Protein AF-A0A1Y1WGV5-F1 (afdb_monomer)

Solvent-accessible surface area (backbone atoms only — not comparable to full-atom values): 28491 Å² total; per-residue (Å²): 115,73,68,64,51,52,54,52,48,50,52,49,48,46,41,62,71,50,48,45,56,52,53,40,52,54,48,47,54,54,47,44,69,49,46,48,62,46,61,73,46,48,67,39,49,80,73,72,40,43,69,61,49,42,51,50,46,45,55,33,28,56,72,70,30,56,67,36,38,51,48,32,42,57,48,28,61,34,50,50,83,39,61,61,74,48,19,58,54,25,57,71,56,67,72,83,55,80,79,73,60,55,69,57,49,47,50,52,49,19,63,75,70,74,47,94,52,61,70,82,51,30,74,39,71,48,75,65,59,79,43,61,48,72,58,32,35,28,25,47,31,29,38,32,65,71,54,15,61,75,68,75,46,67,44,49,27,30,40,36,31,51,44,85,67,45,68,62,51,45,53,41,50,50,52,51,48,37,57,51,25,53,59,52,43,71,41,90,88,36,59,82,69,41,46,43,62,50,47,48,55,52,44,55,56,55,52,41,61,61,25,32,40,51,20,35,52,41,29,50,49,51,41,61,75,37,70,86,44,89,51,54,45,50,52,51,57,76,48,56,38,57,56,35,28,36,25,44,51,81,83,54,42,52,40,53,72,69,52,77,56,91,74,77,44,73,55,38,33,52,43,21,52,49,54,51,50,52,49,50,41,22,52,70,69,64,45,50,27,62,56,70,64,46,52,86,38,25,28,38,32,58,38,63,54,79,89,78,56,77,64,57,57,50,49,54,74,72,64,74,80,69,97,80,77,89,75,94,67,85,77,68,52,44,67,56,48,45,53,51,49,55,53,24,56,78,67,73,53,67,50,64,62,50,47,47,50,41,38,75,64,47,33,49,71,24,41,35,50,50,78,43,42,42,66,46,59,64,53,78,64,56,42,50,54,47,50,57,38,50,48,23,54,76,71,55,35,16,52,59,28,29,50,50,50,41,77,69,22,82,44,53,90,64,40,46,59,62,70,60,47,18,54,50,38,27,52,52,36,50,51,47,57,68,50,55,81,54,62,64,69,79,45,70,63,74,58,47,50,60,47,28,50,49,28,46,75,22,43,45,41,72,54,68,64,56,50,44,50,55,42,37,50,50,46,44,50,56,52,24,37,58,29,23,75,71,64,41,61,72,68,65,44,47,65,58,53,52,53,40,52,54,61,41,43,75,70,73,68,58,57,76,64,60,58,48,54,48,51,59,55,55,69,67,77,110

Sequence (526 aa):
DPERSWLSTLTTRLHMYLLEPILTVLRAGELLVYFVPVLLCYPAMWLGRRRFWYRLLRMQMSRAGPTFVKLAQWAASRTDLFESAMCEELALLHDANTQHSIEHSHRQVCQMLDIGDISEVFAEFEPEALGAGAVAQVHYARLHPEYAQKMHMEETVAVKVLHPNMACRVSRDLRIMHWGAVLLSLLPGMSWLSLPEEVCVFGDMMQAQLDLRTEAYNLGRFRANFSHRPGVRFPQPYKGSRQVLIESFEDGVPLRAFLDSDKRTLYDRGLGARGLDAFLQMLIADNFVHADLHPGNILVRLRPPFAESPLDRFIEEFFDKSPFRLHTEPLPSSQEAHQQVRALMAKGQGLQDYMSVLYANGYAPELVLLDCGLATELDSASRRNFLDLFQAVCEFNGAQAGQLMISRCRTPSLVIGPDIFVLRIQDIILKVRAVSFRLSKLTFGDIFAPVLQAVRTHHVRLEPAFTNIIMAMFVLEGVGRRLDPESDILKAALPLLRQWLKAEGSQGLVDWHVGKVWLYIEVREY

pLDDT: mean 81.77, std 14.71, range [35.44, 98.0]

InterPro domains:
  IPR004147 ABC1 atypical kinase-like domain [PF03109] (99-303)
  IPR011009 Protein kinase-like domain superfamily [SSF56112] (117-343)
  IPR044095 ADCK2-like dom [cd13971] (93-432)
  IPR052402 ADCK protein kinase [PTHR45890] (11-499)

Secondary structure (DSSP, 8-state):
-HHHHHHHHHHHHHIIIIIHHHHHHHHHHHHHHHHHHHHHTGGGGTTT-HHHHHHHHHHHHHHH-HHHHHHHHHHHT-TTTS-HHHHHHHHT------PPPHHHHHHHHHHHHT-S-GGGTEEEE-SS-SEE-SSEEEEEEEE-HHHHHHTT--SEEEEEEEPTTHHHHHHHHHHHHHHHHHHHHTSTT-GGG-HHHHHHHHHHHHHHTT-HHHHHHHHHHHHHHHTT-TTEE---EEEE-SSEEEEE----EETHHHHS-SS--HHHHHHHHHHHHHHHIIIIIS--EETT--TTSEEEEEEPS----HHHHHHHHHH---S-----SPPPPHHHHHHHHHHHHHHTSSHHHHHHHHHHTTPEEEEEE--TT-EE---HHHHHHHHHHHHHHHTT-HHHHHHHHHHTSS-GGG-S-HHHHHHHHHHHHHHHHHHHTSGGG--HHHHHHHHHHHHHHHT----HHHHHHHHHHHHHHHHHHHH-TT--HHHHHHHHHHHHHHHHHTTT---HHHHHHHHHHHTTT-

Organism: NCBI:txid61395

Nearest PDB structures (foldseek):
  5i35-assembly1_A  TM=7.442E-01  e=2.792E-12  Homo sapiens
  7cz2-assembly1_A  TM=7.510E-01  e=2.245E-11  Mycolicibacterium smegmatis MC2 155
  7udq-assembly2_B  TM=7.283E-01  e=2.245E-11  Homo sapiens
  7udq-assembly1_A  TM=7.278E-01  e=2.136E-11  Homo sapiens
  5yk2-assembly1_A  TM=7.150E-01  e=2.385E-09  Mycobacterium tuberculosis H37Rv

Foldseek 3Di:
DVVVVVVVVVVVCCCVPPVLVVVLVVLLVVLCVLCVVLVVCVCVVVVVNVLVSLLSQLVSLVVNALLSLLVLQVVLLPLLADPVSSSVSSVVRAFPDDDDFVVQLQVVVCVQVVHDGPVVFFPAWARDFPDDGRFKTKIWTATDPVNCVVLVHDRIKIKIFTDPCSVSVLVSVLVSQLVVQVVVCVDPPCV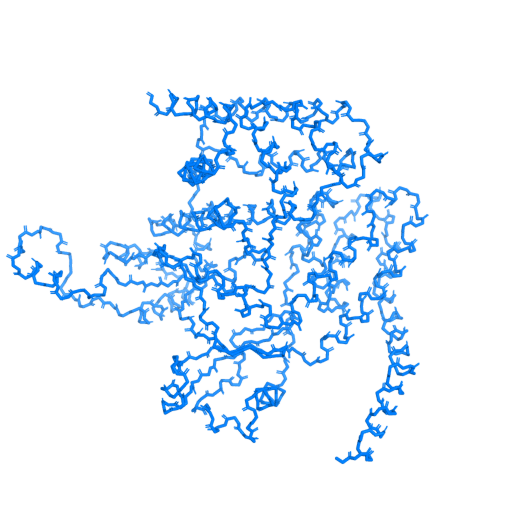LVVSNVVSVVSSVLSVLLQACVSVQVLQVLLCVLCVPPPQEHEWHWRDGGSGMTITHDDDFAQLVLLLPDPDAAVQLLLVLLSLLLSQLCCVQVVLKHQLPDFSRQKGKFWQQADDDDPVVVVCCVPPPPDPLDPDPDDDDHRNRLRVVLVVCSVVVDDNRVSVNVSVSRVTHIHMYGGDSSDMFGQDPVSVVLVVQLVLCLLVLNLLSNLVSLLVPFPCNPQFAPSVVLSVQSSVLSVVVVVCCVVQQADDLCSRVVSNSVSCSVGSSHDDPRVSSSSSVSNSSRVSSCSSPVRDRSVVSSLVVVVVSLVVVVVVVPDDPSVVVSVCVVVVVVD

Structure (mmCIF, N/CA/C/O backbone):
data_AF-A0A1Y1WGV5-F1
#
_entry.id   AF-A0A1Y1WGV5-F1
#
loop_
_atom_site.group_PDB
_atom_site.id
_atom_site.type_symbol
_atom_site.label_atom_id
_atom_site.label_alt_id
_atom_site.label_comp_id
_atom_site.label_asym_id
_atom_site.label_entity_id
_atom_site.label_seq_id
_atom_site.pdbx_PDB_ins_code
_atom_site.Cartn_x
_atom_site.Cartn_y
_atom_site.Cartn_z
_atom_site.occupancy
_atom_site.B_iso_or_equiv
_atom_site.auth_seq_id
_atom_site.auth_comp_id
_atom_site.auth_asym_id
_atom_site.auth_atom_id
_atom_site.pdbx_PDB_model_num
ATOM 1 N N . ASP A 1 1 ? -18.108 -12.322 -38.045 1.00 44.56 1 ASP A N 1
ATOM 2 C CA . ASP A 1 1 ? -18.588 -13.698 -38.240 1.00 44.56 1 ASP A CA 1
ATOM 3 C C . ASP A 1 1 ? -19.669 -14.020 -37.200 1.00 44.56 1 ASP A C 1
ATOM 5 O O . ASP A 1 1 ? -19.340 -14.172 -36.025 1.00 44.56 1 ASP A O 1
ATOM 9 N N . PRO A 1 2 ? -20.960 -13.980 -37.572 1.00 47.56 2 PRO A N 1
ATOM 10 C CA . PRO A 1 2 ? -22.086 -14.114 -36.641 1.00 47.56 2 PRO A CA 1
ATOM 11 C C . PRO A 1 2 ? -22.214 -15.513 -36.007 1.00 47.56 2 PRO A C 1
ATOM 13 O O . PRO A 1 2 ? -22.714 -15.621 -34.888 1.00 47.56 2 PRO A O 1
ATOM 16 N N . GLU A 1 3 ? -21.683 -16.573 -36.626 1.00 44.91 3 GLU A N 1
ATOM 17 C CA . GLU A 1 3 ? -21.689 -17.924 -36.033 1.00 44.91 3 GLU A CA 1
ATOM 18 C C . GLU A 1 3 ? -20.694 -18.065 -34.868 1.00 44.91 3 GLU A C 1
ATOM 20 O O . GLU A 1 3 ? -21.009 -18.671 -33.839 1.00 44.91 3 GLU A O 1
ATOM 25 N N . ARG A 1 4 ? -19.532 -17.395 -34.950 1.00 52.12 4 ARG A N 1
ATOM 26 C CA . ARG A 1 4 ? -18.595 -17.272 -33.816 1.00 52.12 4 ARG A CA 1
ATOM 27 C C . ARG A 1 4 ? -19.213 -16.519 -32.633 1.00 52.12 4 ARG A C 1
ATOM 29 O O . ARG A 1 4 ? -18.853 -16.789 -31.488 1.00 52.12 4 ARG A O 1
ATOM 36 N N . SER A 1 5 ? -20.160 -15.610 -32.881 1.00 60.62 5 SER A N 1
ATOM 37 C CA . SER A 1 5 ? -20.853 -14.842 -31.835 1.00 60.62 5 SER A CA 1
ATOM 38 C C . SER A 1 5 ? -21.848 -15.700 -31.045 1.00 60.62 5 SER A C 1
ATOM 40 O O . SER A 1 5 ? -21.917 -15.584 -29.821 1.00 60.62 5 SER A O 1
ATOM 42 N N . TRP A 1 6 ? -22.570 -16.620 -31.692 1.00 66.06 6 TRP A N 1
ATOM 43 C CA . TRP A 1 6 ? -23.530 -17.477 -30.987 1.00 66.06 6 TRP A CA 1
ATOM 44 C C . TRP A 1 6 ? -22.849 -18.574 -30.164 1.00 66.06 6 TRP A C 1
ATOM 46 O O . TRP A 1 6 ? -23.193 -18.761 -28.997 1.00 66.06 6 TRP A O 1
ATOM 56 N N . LEU A 1 7 ? -21.827 -19.236 -30.722 1.00 67.12 7 LEU A N 1
ATOM 57 C CA . LEU A 1 7 ? -21.041 -20.238 -29.994 1.00 67.12 7 LEU A CA 1
ATOM 58 C C . LEU A 1 7 ? -20.323 -19.625 -28.790 1.00 67.12 7 LEU A C 1
ATOM 60 O O . LEU A 1 7 ? -20.417 -20.176 -27.699 1.00 67.12 7 LEU A O 1
ATOM 64 N N . SER A 1 8 ? -19.697 -18.454 -28.950 1.00 65.75 8 SER A N 1
ATOM 65 C CA . SER A 1 8 ? -19.073 -17.738 -27.826 1.00 65.75 8 SER A CA 1
ATOM 66 C C . SER A 1 8 ? -20.092 -17.296 -26.771 1.00 65.75 8 SER A C 1
ATOM 68 O O . SER A 1 8 ? -19.814 -17.364 -25.573 1.00 65.75 8 SER A O 1
ATOM 70 N N . THR A 1 9 ? -21.305 -16.912 -27.177 1.00 69.75 9 THR A N 1
ATOM 71 C CA . THR A 1 9 ? -22.392 -16.582 -26.241 1.00 69.75 9 THR A CA 1
ATOM 72 C C . THR A 1 9 ? -22.877 -17.820 -25.484 1.00 69.75 9 THR A C 1
ATOM 74 O O . THR A 1 9 ? -23.076 -17.760 -24.270 1.00 69.75 9 THR A O 1
ATOM 77 N N . LEU A 1 10 ? -23.036 -18.958 -26.164 1.00 76.75 10 LEU A N 1
ATOM 78 C CA . LEU A 1 10 ? -23.455 -20.218 -25.552 1.00 76.75 10 LEU A CA 1
ATOM 79 C C . LEU A 1 10 ? -22.391 -20.758 -24.590 1.00 76.75 10 LEU A C 1
ATOM 81 O O . LEU A 1 10 ? -22.729 -21.138 -23.471 1.00 76.75 10 LEU A O 1
ATOM 85 N N . THR A 1 11 ? -21.111 -20.733 -24.971 1.00 73.50 11 THR A N 1
ATOM 86 C CA . THR A 1 11 ? -20.006 -21.145 -24.092 1.00 73.50 11 THR A CA 1
ATOM 87 C C . THR A 1 11 ? -19.892 -20.232 -22.881 1.00 73.50 11 THR A C 1
ATOM 89 O O . THR A 1 11 ? -19.706 -20.722 -21.771 1.00 73.50 11 THR A O 1
ATOM 92 N N . THR A 1 12 ? -20.076 -18.920 -23.061 1.00 72.44 12 THR A N 1
ATOM 93 C CA . THR A 1 12 ? -20.087 -17.958 -21.949 1.00 72.44 12 THR A CA 1
ATOM 94 C C . THR A 1 12 ? -21.251 -18.237 -21.004 1.00 72.44 12 THR A C 1
ATOM 96 O O . THR A 1 12 ? -21.065 -18.269 -19.791 1.00 72.44 12 THR A O 1
ATOM 99 N N . ARG A 1 13 ? -22.447 -18.520 -21.534 1.00 74.00 13 ARG A N 1
ATOM 100 C CA . ARG A 1 13 ? -23.615 -18.880 -20.716 1.00 74.00 13 ARG A CA 1
ATOM 101 C C . ARG A 1 13 ? -23.416 -20.200 -19.974 1.00 74.00 13 ARG A C 1
ATOM 103 O O . ARG A 1 13 ? -23.663 -20.246 -18.775 1.00 74.00 13 ARG A O 1
ATOM 110 N N . LEU A 1 14 ? -22.935 -21.251 -20.635 1.00 77.88 14 LEU A N 1
ATOM 111 C CA . LEU A 1 14 ? -22.631 -22.531 -19.982 1.00 77.88 14 LEU A CA 1
ATOM 112 C C . LEU A 1 14 ? -21.584 -22.358 -18.875 1.00 77.88 14 LEU A C 1
ATOM 114 O O . LEU A 1 14 ? -21.743 -22.891 -17.777 1.00 77.88 14 LEU A O 1
ATOM 118 N N . HIS A 1 15 ? -20.544 -21.567 -19.137 1.00 77.94 15 HIS A N 1
ATOM 119 C CA . HIS A 1 15 ? -19.524 -21.264 -18.145 1.00 77.94 15 HIS A CA 1
ATOM 120 C C . HIS A 1 15 ? -20.105 -20.524 -16.933 1.00 77.94 15 HIS A C 1
ATOM 122 O O . HIS A 1 15 ? -19.886 -20.944 -15.800 1.00 77.94 15 HIS A O 1
ATOM 128 N N . MET A 1 16 ? -20.903 -19.481 -17.164 1.00 74.25 16 MET A N 1
ATOM 129 C CA . MET A 1 16 ? -21.476 -18.644 -16.105 1.00 74.25 16 MET A CA 1
ATOM 130 C C . MET A 1 16 ? -22.570 -19.343 -15.286 1.00 74.25 16 MET A C 1
ATOM 132 O O . MET A 1 16 ? -22.632 -19.148 -14.075 1.00 74.25 16 MET A O 1
ATOM 136 N N . TYR A 1 17 ? -23.436 -20.141 -15.918 1.00 79.94 17 TYR A N 1
ATOM 137 C CA . TYR A 1 17 ? -24.611 -20.723 -15.252 1.00 79.94 17 TYR A CA 1
ATOM 138 C C . TYR A 1 17 ? -24.408 -22.150 -14.736 1.00 79.94 17 TYR A C 1
ATOM 140 O O . TYR A 1 17 ? -25.143 -22.561 -13.843 1.00 79.94 17 TYR A O 1
ATOM 148 N N . LEU A 1 18 ? -23.440 -22.909 -15.263 1.00 83.38 18 LEU A N 1
ATOM 149 C CA . LEU A 1 18 ? -23.188 -24.288 -14.823 1.00 83.38 18 LEU A CA 1
ATOM 150 C C . LEU A 1 18 ? -21.817 -24.440 -14.168 1.00 83.38 18 LEU A C 1
ATOM 152 O O . LEU A 1 18 ? -21.731 -24.885 -13.025 1.00 83.38 18 LEU A O 1
ATOM 156 N N . LEU A 1 19 ? -20.742 -24.058 -14.863 1.00 85.69 19 LEU A N 1
ATOM 157 C CA . LEU A 1 19 ? -19.382 -24.296 -14.367 1.00 85.69 19 LEU A CA 1
ATOM 158 C C . LEU A 1 19 ? -19.035 -23.408 -13.168 1.00 85.69 19 LEU A C 1
ATOM 160 O O . LEU A 1 19 ? -18.520 -23.906 -12.172 1.00 85.69 19 LEU A O 1
ATOM 164 N N . GLU A 1 20 ? -19.336 -22.112 -13.229 1.00 87.25 20 GLU A N 1
ATOM 165 C CA . GLU A 1 20 ? -19.036 -21.163 -12.151 1.00 87.25 20 GLU A CA 1
ATOM 166 C C . GLU A 1 20 ? -19.666 -21.548 -10.798 1.00 87.25 20 GLU A C 1
ATOM 168 O O . GLU A 1 20 ? -18.938 -21.588 -9.800 1.00 87.25 20 GLU A O 1
ATOM 173 N N . PRO A 1 21 ? -20.966 -21.900 -10.716 1.00 89.06 21 PRO A N 1
ATOM 174 C CA . PRO A 1 21 ? -21.562 -22.388 -9.474 1.00 89.06 21 PRO A CA 1
ATOM 175 C C . PRO A 1 21 ? -20.871 -23.638 -8.921 1.00 89.06 21 PRO A C 1
ATOM 177 O O . PRO A 1 21 ? -20.561 -23.681 -7.732 1.00 89.06 21 PRO A O 1
ATOM 180 N N . ILE A 1 22 ? -20.559 -24.623 -9.773 1.00 90.81 22 ILE A N 1
ATOM 181 C CA . ILE A 1 22 ? -19.863 -25.853 -9.357 1.00 90.81 22 ILE A CA 1
ATOM 182 C C . ILE A 1 22 ? -18.479 -25.519 -8.795 1.00 90.81 22 ILE A C 1
ATOM 184 O O . ILE A 1 22 ? -18.128 -25.961 -7.702 1.00 90.81 22 ILE A O 1
ATOM 188 N N . LEU A 1 23 ? -17.706 -24.695 -9.505 1.00 91.75 23 LEU A N 1
ATOM 189 C CA . LEU A 1 23 ? -16.378 -24.267 -9.063 1.00 91.75 23 LEU A CA 1
ATOM 190 C C . LEU A 1 23 ? -16.441 -23.462 -7.761 1.00 91.75 23 LEU A C 1
ATOM 192 O O . LEU A 1 23 ? -15.556 -23.597 -6.919 1.00 91.75 23 LEU A O 1
ATOM 196 N N . THR A 1 24 ? -17.492 -22.663 -7.567 1.00 92.44 24 THR A N 1
ATOM 197 C CA . THR A 1 24 ? -17.729 -21.921 -6.320 1.00 92.44 24 THR A CA 1
ATOM 198 C C . THR A 1 24 ? -18.026 -22.870 -5.157 1.00 92.44 24 THR A C 1
ATOM 200 O O . THR A 1 24 ? -17.462 -22.700 -4.082 1.00 92.44 24 THR A O 1
ATOM 203 N N . VAL A 1 25 ? -18.852 -23.902 -5.362 1.00 93.38 25 VAL A N 1
ATOM 204 C CA . VAL A 1 25 ? -19.158 -24.910 -4.330 1.00 93.38 25 VAL A CA 1
ATOM 205 C C . VAL A 1 25 ? -17.925 -25.741 -3.975 1.00 93.38 25 VAL A C 1
ATOM 207 O O . VAL A 1 25 ? -17.638 -25.926 -2.794 1.00 93.38 25 VAL A O 1
ATOM 210 N N . LEU A 1 26 ? -17.158 -26.195 -4.971 1.00 94.69 26 LEU A N 1
ATOM 211 C CA . LEU A 1 26 ? -15.900 -26.915 -4.740 1.00 94.69 26 LEU A CA 1
ATOM 212 C C . LEU A 1 26 ? -14.917 -26.062 -3.936 1.00 94.69 26 LEU A C 1
ATOM 214 O O . LEU A 1 26 ? -14.335 -26.533 -2.958 1.00 94.69 26 LEU A O 1
ATOM 218 N N . ARG A 1 27 ? -14.789 -24.783 -4.303 1.00 94.88 27 ARG A N 1
ATOM 219 C CA . ARG A 1 27 ? -13.956 -23.824 -3.581 1.00 94.88 27 ARG A CA 1
ATOM 220 C C . ARG A 1 27 ? -14.453 -23.582 -2.156 1.00 94.88 27 ARG A C 1
ATOM 222 O O . ARG A 1 27 ? -13.641 -23.536 -1.239 1.00 94.88 27 ARG A O 1
ATOM 229 N N . ALA A 1 28 ? -15.762 -23.477 -1.939 1.00 95.12 28 ALA A N 1
ATOM 230 C CA . ALA A 1 28 ? -16.332 -23.357 -0.599 1.00 95.12 28 ALA A CA 1
ATOM 231 C C . ALA A 1 28 ? -16.013 -24.591 0.260 1.00 95.12 28 ALA A C 1
ATOM 233 O O . ALA A 1 28 ? -15.619 -24.441 1.414 1.00 95.12 28 ALA A O 1
ATOM 234 N N . GLY A 1 29 ? -16.104 -25.796 -0.313 1.00 95.56 29 GLY A N 1
ATOM 235 C CA . GLY A 1 29 ? -15.690 -27.038 0.344 1.00 95.56 29 GLY A CA 1
ATOM 236 C C . GLY A 1 29 ? -14.212 -27.031 0.747 1.00 95.56 29 GLY A C 1
ATOM 237 O O . GLY A 1 29 ? -13.886 -27.364 1.884 1.00 95.56 29 GLY A O 1
ATOM 238 N N . GLU A 1 30 ? -13.325 -26.582 -0.143 1.00 95.12 30 GLU A N 1
ATOM 239 C CA . GLU A 1 30 ? -11.895 -26.419 0.151 1.00 95.12 30 GLU A CA 1
ATOM 240 C C . GLU A 1 30 ? -11.657 -25.438 1.314 1.00 95.12 30 GLU A C 1
ATOM 242 O O . GLU A 1 30 ? -10.932 -25.744 2.261 1.00 95.12 30 GLU A O 1
ATOM 247 N N . LEU A 1 31 ? -12.310 -24.273 1.285 1.00 95.31 31 LEU A N 1
ATOM 248 C CA . LEU A 1 31 ? -12.187 -23.266 2.340 1.00 95.31 31 LEU A CA 1
ATOM 249 C C . LEU A 1 31 ? -12.735 -23.762 3.684 1.00 95.31 31 LEU A C 1
ATOM 251 O O . LEU A 1 31 ? -12.142 -23.478 4.726 1.00 95.31 31 LEU A O 1
ATOM 255 N N . LEU A 1 32 ? -13.814 -24.550 3.683 1.00 94.62 32 LEU A N 1
ATOM 256 C CA . LEU A 1 32 ? -14.326 -25.190 4.896 1.00 94.62 32 LEU A CA 1
ATOM 257 C C . LEU A 1 32 ? -13.287 -26.132 5.516 1.00 94.62 32 LEU A C 1
ATOM 259 O O . LEU A 1 32 ? -13.103 -26.098 6.731 1.00 94.62 32 LEU A O 1
ATOM 263 N N . VAL A 1 33 ? -12.550 -26.908 4.714 1.00 95.50 33 VAL A N 1
ATOM 264 C CA . VAL A 1 33 ? -11.469 -27.774 5.224 1.00 95.50 33 VAL A CA 1
ATOM 265 C C . VAL A 1 33 ? -10.390 -26.962 5.951 1.00 95.50 33 VAL A C 1
ATOM 267 O O . VAL A 1 33 ? -9.885 -27.409 6.982 1.00 95.50 33 VAL A O 1
ATOM 270 N N . TYR A 1 34 ? -10.063 -25.759 5.470 1.00 94.25 34 TYR A N 1
ATOM 271 C CA . TYR A 1 34 ? -9.078 -24.891 6.123 1.00 94.25 34 TYR A CA 1
ATOM 272 C C . TYR A 1 34 ? -9.619 -24.193 7.378 1.00 94.25 34 TYR A C 1
ATOM 274 O O . TYR A 1 34 ? -8.924 -24.139 8.395 1.00 94.25 34 TYR A O 1
ATOM 282 N N . PHE A 1 35 ? -10.849 -23.668 7.343 1.00 94.62 35 PHE A N 1
ATOM 283 C CA . PHE A 1 35 ? -11.362 -22.790 8.404 1.00 94.62 35 PHE A CA 1
ATOM 284 C C . PHE A 1 35 ? -12.211 -23.489 9.474 1.00 94.62 35 PHE A C 1
ATOM 286 O O . PHE A 1 35 ? -12.272 -22.993 10.599 1.00 94.62 35 PHE A O 1
ATOM 293 N N . VAL A 1 36 ? -12.794 -24.664 9.210 1.00 93.31 36 VAL A N 1
ATOM 294 C CA . VAL A 1 36 ? -13.495 -25.447 10.249 1.00 93.31 36 VAL A CA 1
ATOM 295 C C . VAL A 1 36 ? -12.572 -25.785 11.431 1.00 93.31 36 VAL A C 1
ATOM 297 O O . VAL A 1 36 ? -12.981 -25.544 12.567 1.00 93.31 36 VAL A O 1
ATOM 300 N N . PRO A 1 37 ? -11.313 -26.238 11.239 1.00 94.31 37 PRO A N 1
ATOM 301 C CA . PRO A 1 37 ? -10.380 -26.433 12.351 1.00 94.31 37 PRO A CA 1
ATOM 302 C C . PRO A 1 37 ? -10.120 -25.160 13.168 1.00 94.31 37 PRO A C 1
ATOM 304 O O . PRO A 1 37 ? -9.972 -25.238 14.386 1.00 94.31 37 PRO A O 1
ATOM 307 N N . VAL A 1 38 ? -10.094 -23.986 12.524 1.00 93.06 38 VAL A N 1
ATOM 308 C CA . VAL A 1 38 ? -9.919 -22.693 13.208 1.00 93.06 38 VAL A CA 1
ATOM 309 C C . VAL A 1 38 ? -11.120 -22.409 14.110 1.00 93.06 38 VAL A C 1
ATOM 311 O O . VAL A 1 38 ? -10.941 -22.071 15.281 1.00 93.06 38 VAL A O 1
ATOM 314 N N . LEU A 1 39 ? -12.337 -22.600 13.592 1.00 89.38 39 LEU A N 1
ATOM 315 C CA . LEU A 1 39 ? -13.581 -22.408 14.343 1.00 89.38 39 LEU A CA 1
ATOM 316 C C . LEU A 1 39 ? -13.691 -23.386 15.518 1.00 89.38 39 LEU A C 1
ATOM 318 O O . LEU A 1 39 ? -13.967 -22.967 16.639 1.00 89.38 39 LEU A O 1
ATOM 322 N N . LEU A 1 40 ? -13.398 -24.670 15.298 1.00 91.31 40 LEU A N 1
ATOM 323 C CA . LEU A 1 40 ? -13.420 -25.688 16.355 1.00 91.31 40 LEU A CA 1
ATOM 324 C C . LEU A 1 40 ? -12.383 -25.414 17.454 1.00 91.31 40 LEU A C 1
ATOM 326 O O . LEU A 1 40 ? -12.623 -25.723 18.619 1.00 91.31 40 LEU A O 1
ATOM 330 N N . CYS A 1 41 ? -11.250 -24.796 17.110 1.00 92.69 41 CYS A N 1
ATOM 331 C CA . CYS A 1 41 ? -10.230 -24.399 18.078 1.00 92.69 41 CYS A CA 1
ATOM 332 C C . CYS A 1 41 ? -10.534 -23.071 18.798 1.00 92.69 41 CYS A C 1
ATOM 334 O O . CYS A 1 41 ? -9.767 -22.700 19.687 1.00 92.69 41 CYS A O 1
ATOM 336 N N . TYR A 1 42 ? -11.610 -22.347 18.461 1.00 88.31 42 TYR A N 1
ATOM 337 C CA . TYR A 1 42 ? -11.941 -21.042 19.062 1.00 88.31 42 TYR A CA 1
ATOM 338 C C . TYR A 1 42 ? -11.999 -21.044 20.604 1.00 88.31 42 TYR A C 1
ATOM 340 O O . TYR A 1 42 ? -11.427 -20.130 21.210 1.00 88.31 42 TYR A O 1
ATOM 348 N N . PRO A 1 43 ? -12.563 -22.069 21.286 1.00 90.31 43 PRO A N 1
ATOM 349 C CA . PRO A 1 43 ? -12.572 -22.128 22.753 1.00 90.31 43 PRO A CA 1
ATOM 350 C C . PRO A 1 43 ? -11.177 -22.077 23.401 1.00 90.31 43 PRO A C 1
ATOM 352 O O . PRO A 1 43 ? -11.046 -21.693 24.565 1.00 90.31 43 PRO A O 1
ATOM 355 N N . ALA A 1 44 ? -10.106 -22.389 22.659 1.00 88.06 44 ALA A N 1
ATOM 356 C CA . ALA A 1 44 ? -8.731 -22.252 23.140 1.00 88.06 44 ALA A CA 1
ATOM 357 C C . ALA A 1 44 ? -8.378 -20.804 23.537 1.00 88.06 44 ALA A C 1
ATOM 359 O O . ALA A 1 44 ? -7.501 -20.599 24.380 1.00 88.06 44 ALA A O 1
ATOM 360 N N . MET A 1 45 ? -9.074 -19.798 22.992 1.00 85.31 45 MET A N 1
ATOM 361 C CA . MET A 1 45 ? -8.884 -18.398 23.380 1.00 85.31 45 MET A CA 1
ATOM 362 C C . MET A 1 45 ? -9.309 -18.111 24.823 1.00 85.31 45 MET A C 1
ATOM 364 O O . MET A 1 45 ? -8.676 -17.287 25.486 1.00 85.31 45 MET A O 1
ATOM 368 N N . TRP A 1 46 ? -10.340 -18.798 25.325 1.00 84.56 46 TRP A N 1
ATOM 369 C CA . TRP A 1 46 ? -10.813 -18.663 26.709 1.00 84.56 46 TRP A CA 1
ATOM 370 C C . TRP A 1 46 ? -9.933 -19.436 27.696 1.00 84.56 46 TRP A C 1
ATOM 372 O O . TRP A 1 46 ? -9.820 -19.056 28.855 1.00 84.56 46 TRP A O 1
ATOM 382 N N . LEU A 1 47 ? -9.220 -20.455 27.209 1.00 86.94 47 LEU A N 1
ATOM 383 C CA . LEU A 1 47 ? -8.215 -21.220 27.957 1.00 86.94 47 LEU A CA 1
ATOM 384 C C . LEU A 1 47 ? -6.829 -20.540 27.984 1.00 86.94 47 LEU A C 1
ATOM 386 O O . LEU A 1 47 ? -5.825 -21.185 28.283 1.00 86.94 47 LEU A O 1
ATOM 390 N N . GLY A 1 48 ? -6.741 -19.260 27.607 1.00 86.31 48 GLY A N 1
ATOM 391 C CA . GLY A 1 48 ? -5.489 -18.493 27.590 1.00 86.31 48 GLY A CA 1
ATOM 392 C C . GLY A 1 48 ? -4.537 -18.823 26.431 1.00 86.31 48 GLY A C 1
ATOM 393 O O . GLY A 1 48 ? -3.438 -18.277 26.366 1.00 86.31 48 GLY A O 1
ATOM 394 N N . ARG A 1 49 ? -4.934 -19.668 25.467 1.00 88.62 49 ARG A N 1
ATOM 395 C CA . ARG A 1 49 ? -4.098 -20.086 24.322 1.00 88.62 49 ARG A CA 1
ATOM 396 C C . ARG A 1 49 ? -4.337 -19.237 23.066 1.00 88.62 49 ARG A C 1
ATOM 398 O O . ARG A 1 49 ? -4.344 -19.753 21.950 1.00 88.62 49 ARG A O 1
ATOM 405 N N . ARG A 1 50 ? -4.498 -17.920 23.226 1.00 88.44 50 ARG A N 1
ATOM 406 C CA . ARG A 1 50 ? -4.810 -16.991 22.117 1.00 88.44 50 ARG A CA 1
ATOM 407 C C . ARG A 1 50 ? -3.768 -17.008 20.996 1.00 88.44 50 ARG A C 1
ATOM 409 O O . ARG A 1 50 ? -4.128 -17.147 19.835 1.00 88.44 50 ARG A O 1
ATOM 416 N N . ARG A 1 51 ? -2.473 -16.979 21.339 1.00 89.00 51 ARG A N 1
ATOM 417 C CA . ARG A 1 51 ? -1.373 -17.019 20.350 1.00 89.00 51 ARG A CA 1
ATOM 418 C C . ARG A 1 51 ? -1.394 -18.276 19.479 1.00 89.00 51 ARG A C 1
ATOM 420 O O . ARG A 1 51 ? -1.090 -18.205 18.296 1.00 89.00 51 ARG A O 1
ATOM 427 N N . PHE A 1 52 ? -1.761 -19.427 20.048 1.00 92.69 52 PHE A N 1
ATOM 428 C CA . PHE A 1 52 ? -1.919 -20.659 19.271 1.00 92.69 52 PHE A CA 1
ATOM 429 C C . PHE A 1 52 ? -3.030 -20.505 18.229 1.00 92.69 52 PHE A C 1
ATOM 431 O O . PHE A 1 52 ? -2.827 -20.839 17.064 1.00 92.69 52 PHE A O 1
ATOM 438 N N . TRP A 1 53 ? -4.173 -19.949 18.637 1.00 94.50 53 TRP A N 1
ATOM 439 C CA . TRP A 1 53 ? -5.301 -19.725 17.741 1.00 94.50 53 TRP A CA 1
ATOM 440 C C . TRP A 1 53 ? -4.968 -18.707 16.634 1.00 94.50 53 TRP A C 1
ATOM 442 O O . TRP A 1 53 ? -5.222 -18.994 15.467 1.00 94.50 53 TRP A O 1
ATOM 452 N N . TYR A 1 54 ? -4.299 -17.590 16.956 1.00 94.06 54 TYR A N 1
ATOM 453 C CA . TYR A 1 54 ? -3.844 -16.602 15.959 1.00 94.06 54 TYR A CA 1
ATOM 454 C C . TYR A 1 54 ? -2.881 -17.208 14.933 1.00 94.06 54 TYR A C 1
ATOM 456 O O . TYR A 1 54 ? -3.041 -17.002 13.730 1.00 94.06 54 TYR A O 1
ATOM 464 N N . ARG A 1 55 ? -1.930 -18.036 15.381 1.00 93.19 55 ARG A N 1
ATOM 465 C CA . ARG A 1 55 ? -1.024 -18.755 14.473 1.00 93.19 55 ARG A CA 1
ATOM 466 C C . ARG A 1 55 ? -1.766 -19.741 13.581 1.00 93.19 55 ARG A C 1
ATOM 468 O O . ARG A 1 55 ? -1.452 -19.828 12.397 1.00 93.19 55 ARG A O 1
ATOM 475 N N . LEU A 1 56 ? -2.733 -20.478 14.131 1.00 94.75 56 LEU A N 1
ATOM 476 C CA . LEU A 1 56 ? -3.560 -21.398 13.353 1.00 94.75 56 LEU A CA 1
ATOM 477 C C . LEU A 1 56 ? -4.340 -20.647 12.270 1.00 94.75 56 LEU A C 1
ATOM 479 O O . LEU A 1 56 ? -4.274 -21.044 11.110 1.00 94.75 56 LEU A O 1
ATOM 483 N N . LEU A 1 57 ? -4.998 -19.540 12.625 1.00 94.81 57 LEU A N 1
ATOM 484 C CA . LEU A 1 57 ? -5.702 -18.679 11.675 1.00 94.81 57 LEU A CA 1
ATOM 485 C C . LEU A 1 57 ? -4.765 -18.212 10.552 1.00 94.81 57 LEU A C 1
ATOM 487 O O . LEU A 1 57 ? -5.056 -18.442 9.381 1.00 94.81 57 LEU A O 1
ATOM 491 N N . ARG A 1 58 ? -3.607 -17.644 10.905 1.00 94.31 58 ARG A N 1
ATOM 492 C CA . ARG A 1 58 ? -2.595 -17.176 9.947 1.00 94.31 58 ARG A CA 1
ATOM 493 C C . ARG A 1 58 ? -2.151 -18.274 8.977 1.00 94.31 58 ARG A C 1
ATOM 495 O O . ARG A 1 58 ? -2.101 -18.051 7.769 1.00 94.31 58 ARG A O 1
ATOM 502 N N . MET A 1 59 ? -1.850 -19.470 9.489 1.00 92.19 59 MET A N 1
ATOM 503 C CA . MET A 1 59 ? -1.447 -20.612 8.660 1.00 92.19 59 MET A CA 1
ATOM 504 C C . MET A 1 59 ? -2.547 -21.017 7.673 1.00 92.19 59 MET A C 1
ATOM 506 O O . MET A 1 59 ? -2.253 -21.286 6.510 1.00 92.19 59 MET A O 1
ATOM 510 N N . GLN A 1 60 ? -3.810 -21.033 8.106 1.00 94.81 60 GLN A N 1
ATOM 511 C CA . GLN A 1 60 ? -4.929 -21.388 7.231 1.00 94.81 60 GLN A CA 1
ATOM 512 C C . GLN A 1 60 ? -5.230 -20.292 6.201 1.00 94.81 60 GLN A C 1
ATOM 514 O O . GLN A 1 60 ? -5.485 -20.618 5.046 1.00 94.81 60 GLN A O 1
ATOM 519 N N . MET A 1 61 ? -5.107 -19.008 6.559 1.00 92.81 61 MET A N 1
ATOM 520 C CA . MET A 1 61 ? -5.239 -17.897 5.604 1.00 92.81 61 MET A CA 1
ATOM 521 C C . MET A 1 61 ? -4.169 -17.954 4.508 1.00 92.81 61 MET A C 1
ATOM 523 O O . MET A 1 61 ? -4.488 -17.775 3.336 1.00 92.81 61 MET A O 1
ATOM 527 N N . SER A 1 62 ? -2.922 -18.288 4.860 1.00 89.88 62 SER A N 1
ATOM 528 C CA . SER A 1 62 ? -1.850 -18.487 3.875 1.00 89.88 62 SER A CA 1
ATOM 529 C C . SER A 1 62 ? -2.162 -19.641 2.911 1.00 89.88 62 SER A C 1
ATOM 531 O O . SER A 1 62 ? -2.031 -19.484 1.698 1.00 89.88 62 SER A O 1
ATOM 533 N N . ARG A 1 63 ? -2.651 -20.779 3.426 1.00 90.44 63 ARG A N 1
ATOM 534 C CA . ARG A 1 63 ? -3.028 -21.951 2.610 1.00 90.44 63 ARG A CA 1
ATOM 535 C C . ARG A 1 63 ? -4.267 -21.721 1.751 1.00 90.44 63 ARG A C 1
ATOM 537 O O . ARG A 1 63 ? -4.365 -22.281 0.663 1.00 90.44 63 ARG A O 1
ATOM 544 N N . ALA A 1 64 ? -5.198 -20.895 2.221 1.00 91.44 64 ALA A N 1
ATOM 545 C CA . ALA A 1 64 ? -6.402 -20.558 1.483 1.00 91.44 64 ALA A CA 1
ATOM 546 C C . ALA A 1 64 ? -6.086 -19.763 0.202 1.00 91.44 64 ALA A C 1
ATOM 548 O O . ALA A 1 64 ? -6.853 -19.839 -0.753 1.00 91.44 64 ALA A O 1
ATOM 549 N N . GLY A 1 65 ? -4.938 -19.087 0.110 1.00 87.94 65 GLY A N 1
ATOM 550 C CA . GLY A 1 65 ? -4.430 -18.486 -1.127 1.00 87.94 65 GLY A CA 1
ATOM 551 C C . GLY A 1 65 ? -4.512 -16.954 -1.165 1.00 87.94 65 GLY A C 1
ATOM 552 O O . GLY A 1 65 ? -4.801 -16.329 -0.144 1.00 87.94 65 GLY A O 1
ATOM 553 N N . PRO A 1 66 ? -4.266 -16.329 -2.335 1.00 86.00 66 PRO A N 1
ATOM 554 C CA . PRO A 1 66 ? -3.959 -14.896 -2.430 1.00 86.00 66 PRO A CA 1
ATOM 555 C C . PRO A 1 66 ? -5.032 -13.957 -1.865 1.00 86.00 66 PRO A C 1
ATOM 557 O O . PRO A 1 66 ? -4.705 -12.980 -1.199 1.00 86.00 66 PRO A O 1
ATOM 560 N N . THR A 1 67 ? -6.319 -14.268 -2.057 1.00 90.50 67 THR A N 1
ATOM 561 C CA . THR A 1 67 ? -7.412 -13.460 -1.491 1.00 90.50 67 THR A CA 1
ATOM 562 C C . THR A 1 67 ? -7.370 -13.445 0.036 1.00 90.50 67 THR A C 1
ATOM 564 O O . THR A 1 67 ? -7.563 -12.400 0.645 1.00 90.50 67 THR A O 1
ATOM 567 N N . PHE A 1 68 ? -7.059 -14.576 0.672 1.00 91.75 68 PHE A N 1
ATOM 568 C CA . PHE A 1 68 ? -6.979 -14.673 2.130 1.00 91.75 68 PHE A CA 1
ATOM 569 C C . PHE A 1 68 ? -5.658 -14.134 2.687 1.00 91.75 68 PHE A C 1
ATOM 571 O O . PHE A 1 68 ? -5.645 -13.614 3.798 1.00 91.75 68 PHE A O 1
ATOM 578 N N . VAL A 1 69 ? -4.572 -14.190 1.912 1.00 87.94 69 VAL A N 1
ATOM 579 C CA . VAL A 1 69 ? -3.316 -13.474 2.199 1.00 87.94 69 VAL A CA 1
ATOM 580 C C . VAL A 1 69 ? -3.579 -11.966 2.274 1.00 87.94 69 VAL A C 1
ATOM 582 O O . VAL A 1 69 ? -3.264 -11.338 3.284 1.00 87.94 69 VAL A O 1
ATOM 585 N N . LYS A 1 70 ? -4.247 -11.395 1.262 1.00 86.88 70 LYS A N 1
ATOM 586 C CA . LYS A 1 70 ? -4.614 -9.970 1.250 1.00 86.88 70 LYS A CA 1
ATOM 587 C C . LYS A 1 70 ? -5.643 -9.623 2.323 1.00 86.88 70 LYS A C 1
ATOM 589 O O . LYS A 1 70 ? -5.526 -8.577 2.950 1.00 86.88 70 LYS A O 1
ATOM 594 N N . LEU A 1 71 ? -6.597 -10.513 2.610 1.00 90.69 71 LEU A N 1
ATOM 595 C CA . LEU A 1 71 ? -7.517 -10.339 3.739 1.00 90.69 71 LEU A CA 1
ATOM 596 C C . LEU A 1 71 ? -6.771 -10.302 5.078 1.00 90.69 71 LEU A C 1
ATOM 598 O O . LEU A 1 71 ? -7.129 -9.511 5.942 1.00 90.69 71 LEU A O 1
ATOM 602 N N . ALA A 1 72 ? -5.744 -11.137 5.260 1.00 89.81 72 ALA A N 1
ATOM 603 C CA . ALA A 1 72 ? -4.920 -11.135 6.467 1.00 89.81 72 ALA A CA 1
ATOM 604 C C . ALA A 1 72 ? -4.135 -9.827 6.608 1.00 89.81 72 ALA A C 1
ATOM 606 O O . ALA A 1 72 ? -4.109 -9.269 7.698 1.00 89.81 72 ALA A O 1
ATOM 607 N N . GLN A 1 73 ? -3.553 -9.317 5.520 1.00 84.62 73 GLN A N 1
ATOM 608 C CA . GLN A 1 73 ? -2.847 -8.028 5.503 1.00 84.62 73 GLN A CA 1
ATOM 609 C C . GLN A 1 73 ? -3.794 -6.863 5.808 1.00 84.62 73 GLN A C 1
ATOM 611 O O . GLN A 1 73 ? -3.493 -6.030 6.660 1.00 84.62 73 GLN A O 1
ATOM 616 N N . TRP A 1 74 ? -4.979 -6.861 5.194 1.00 86.31 74 TRP A N 1
ATOM 617 C CA . TRP A 1 74 ? -6.031 -5.893 5.492 1.00 86.31 74 TRP A CA 1
ATOM 618 C C . TRP A 1 74 ? -6.508 -5.999 6.948 1.00 86.31 74 TRP A C 1
ATOM 620 O O . TRP A 1 74 ? -6.652 -4.996 7.631 1.00 86.31 74 TRP A O 1
ATOM 630 N N . ALA A 1 75 ? -6.700 -7.205 7.485 1.00 88.25 75 ALA A N 1
ATOM 631 C CA . ALA A 1 75 ? -7.082 -7.388 8.885 1.00 88.25 75 ALA A CA 1
ATOM 632 C C . ALA A 1 75 ? -5.953 -6.995 9.856 1.00 88.25 75 ALA A C 1
ATOM 634 O O . ALA A 1 75 ? -6.226 -6.462 10.931 1.00 88.25 75 ALA A O 1
ATOM 635 N N . ALA A 1 76 ? -4.688 -7.201 9.477 1.00 85.12 76 ALA A N 1
ATOM 636 C CA . ALA A 1 76 ? -3.524 -6.808 10.265 1.00 85.12 76 ALA A CA 1
ATOM 637 C C . ALA A 1 76 ? -3.449 -5.292 10.479 1.00 85.12 76 ALA A C 1
ATOM 639 O O . ALA A 1 76 ? -2.975 -4.840 11.519 1.00 85.12 76 ALA A O 1
ATOM 640 N N . SER A 1 77 ? -3.978 -4.501 9.544 1.00 78.31 77 SER A N 1
ATOM 641 C CA . SER A 1 77 ? -4.074 -3.052 9.688 1.00 78.31 77 SER A CA 1
ATOM 642 C C . SER A 1 77 ? -5.346 -2.590 10.422 1.00 78.31 77 SER A C 1
ATOM 644 O O . SER A 1 77 ? -5.464 -1.429 10.783 1.00 78.31 77 SER A O 1
ATOM 646 N N . ARG A 1 78 ? -6.315 -3.460 10.723 1.00 83.31 78 ARG A N 1
ATOM 647 C CA . ARG A 1 78 ? -7.598 -3.063 11.344 1.00 83.31 78 ARG A CA 1
ATOM 648 C C . ARG A 1 78 ? -7.605 -3.218 12.864 1.00 83.31 78 ARG A C 1
ATOM 650 O O . ARG A 1 78 ? -8.411 -3.955 13.428 1.00 83.31 78 ARG A O 1
ATOM 657 N N . THR A 1 79 ? -6.706 -2.507 13.548 1.00 82.38 79 THR A N 1
ATOM 658 C CA . THR A 1 79 ? -6.613 -2.511 15.028 1.00 82.38 79 THR A CA 1
ATOM 659 C C . THR A 1 79 ? -7.800 -1.827 15.729 1.00 82.38 79 THR A C 1
ATOM 661 O O . THR A 1 79 ? -8.009 -2.014 16.929 1.00 82.38 79 THR A O 1
ATOM 664 N N . ASP A 1 80 ? -8.619 -1.081 14.981 1.00 82.31 80 ASP A N 1
ATOM 665 C CA . ASP A 1 80 ? -9.944 -0.607 15.394 1.00 82.31 80 ASP A CA 1
ATOM 666 C C . ASP A 1 80 ? -10.957 -1.753 15.555 1.00 82.31 80 ASP A C 1
ATOM 668 O O . ASP A 1 80 ? -11.826 -1.689 16.424 1.00 82.31 80 ASP A O 1
ATOM 672 N N . LEU A 1 81 ? -10.840 -2.811 14.743 1.00 85.12 81 LEU A N 1
ATOM 673 C CA . LEU A 1 81 ? -11.731 -3.976 14.780 1.00 85.12 81 LEU A CA 1
ATOM 674 C C . LEU A 1 81 ? -11.149 -5.132 15.599 1.00 85.12 81 LEU A C 1
ATOM 676 O O . LEU A 1 81 ? -11.866 -5.815 16.334 1.00 85.12 81 LEU A O 1
ATOM 680 N N . PHE A 1 82 ? -9.846 -5.363 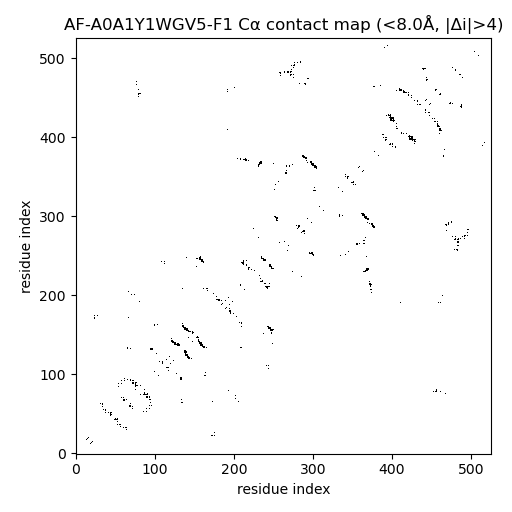15.470 1.00 87.31 82 PHE A N 1
ATOM 681 C CA . PHE A 1 82 ? -9.170 -6.572 15.922 1.00 87.31 82 PHE A CA 1
ATOM 682 C C . PHE A 1 82 ? -8.180 -6.301 17.062 1.00 87.31 82 PHE A C 1
ATOM 684 O O . PHE A 1 82 ? -7.650 -5.205 17.219 1.00 87.31 82 PHE A O 1
ATOM 691 N N . GLU A 1 83 ? -7.932 -7.311 17.901 1.00 87.25 83 GLU A N 1
ATOM 692 C CA . GLU A 1 83 ? -6.932 -7.206 18.971 1.00 87.25 83 GLU A CA 1
ATOM 693 C C . GLU A 1 83 ? -5.518 -7.086 18.379 1.00 87.25 83 GLU A C 1
ATOM 695 O O . GLU A 1 83 ? -5.159 -7.855 17.487 1.00 87.25 83 GLU A O 1
ATOM 700 N N . SER A 1 84 ? -4.689 -6.186 18.925 1.00 84.00 84 SER A N 1
ATOM 701 C CA . SER A 1 84 ? -3.329 -5.913 18.432 1.00 84.00 84 SER A CA 1
ATOM 702 C C . SER A 1 84 ? -2.474 -7.175 18.288 1.00 84.00 84 SER A C 1
ATOM 704 O O . SER A 1 84 ? -1.805 -7.347 17.279 1.00 84.00 84 SER A O 1
ATOM 706 N N . ALA A 1 85 ? -2.572 -8.117 19.232 1.00 89.12 85 ALA A N 1
ATOM 707 C CA . ALA A 1 85 ? -1.836 -9.381 19.169 1.00 89.12 85 ALA A CA 1
ATOM 708 C C . ALA A 1 85 ? -2.239 -10.270 17.975 1.00 89.12 85 ALA A C 1
ATOM 710 O O . ALA A 1 85 ? -1.421 -11.046 17.483 1.00 89.12 85 ALA A O 1
ATOM 711 N N . MET A 1 86 ? -3.492 -10.186 17.514 1.00 90.81 86 MET A N 1
ATOM 712 C CA . MET A 1 86 ? -3.923 -10.871 16.295 1.00 90.81 86 MET A CA 1
ATOM 713 C C . MET A 1 86 ? -3.387 -10.145 15.061 1.00 90.81 86 MET A C 1
ATOM 715 O O . MET A 1 86 ? -2.869 -10.796 14.158 1.00 90.81 86 MET A O 1
ATOM 719 N N . CYS A 1 87 ? -3.483 -8.814 15.043 1.00 87.88 87 CYS A N 1
ATOM 720 C CA . CYS A 1 87 ? -2.962 -7.981 13.964 1.00 87.88 87 CYS A CA 1
ATOM 721 C C . CYS A 1 87 ? -1.460 -8.199 13.739 1.00 87.88 87 CYS A C 1
ATOM 723 O O . CYS A 1 87 ? -1.039 -8.414 12.609 1.00 87.88 87 CYS A O 1
ATOM 725 N N . GLU A 1 88 ? -0.671 -8.221 14.815 1.00 85.88 88 GLU A N 1
ATOM 726 C CA . GLU A 1 88 ? 0.772 -8.489 14.787 1.00 85.88 88 GLU A CA 1
ATOM 727 C C . GLU A 1 88 ? 1.096 -9.864 14.199 1.00 85.88 88 GLU A C 1
ATOM 729 O O . GLU A 1 88 ? 2.000 -9.982 13.377 1.00 85.88 88 GLU A O 1
ATOM 734 N N . GLU A 1 89 ? 0.353 -10.909 14.580 1.00 89.94 89 GLU A N 1
ATOM 735 C CA . GLU A 1 89 ? 0.538 -12.238 13.993 1.00 89.94 89 GLU A CA 1
ATOM 736 C C . GLU A 1 89 ? 0.183 -12.222 12.499 1.00 89.94 89 GLU A C 1
ATOM 738 O O . GLU A 1 89 ? 0.976 -12.690 11.685 1.00 89.94 89 GLU A O 1
ATOM 743 N N . LEU A 1 90 ? -0.961 -11.651 12.101 1.00 89.94 90 LEU A N 1
ATOM 744 C CA . LEU A 1 90 ? -1.365 -11.576 10.689 1.00 89.94 90 LEU A CA 1
ATOM 745 C C . LEU A 1 90 ? -0.406 -10.731 9.834 1.00 89.94 90 LEU A C 1
ATOM 747 O O . LEU A 1 90 ? -0.191 -11.072 8.672 1.00 89.94 90 LEU A O 1
ATOM 751 N N . ALA A 1 91 ? 0.232 -9.706 10.407 1.00 82.69 91 ALA A N 1
ATOM 752 C CA . ALA A 1 91 ? 1.236 -8.880 9.733 1.00 82.69 91 ALA A CA 1
ATOM 753 C C . ALA A 1 91 ? 2.490 -9.667 9.307 1.00 82.69 91 ALA A C 1
ATOM 755 O O . ALA A 1 91 ? 3.206 -9.241 8.403 1.00 82.69 91 ALA A O 1
ATOM 756 N N . LEU A 1 92 ? 2.751 -10.837 9.911 1.00 83.75 92 LEU A N 1
ATOM 757 C CA . LEU A 1 92 ? 3.850 -11.732 9.513 1.00 83.75 92 LEU A CA 1
ATOM 758 C C . LEU A 1 92 ? 3.600 -12.429 8.167 1.00 83.75 92 LEU A C 1
ATOM 760 O O . LEU A 1 92 ? 4.466 -13.149 7.665 1.00 83.75 92 LEU A O 1
ATOM 764 N N . LEU A 1 93 ? 2.394 -12.310 7.617 1.00 81.25 93 LEU A N 1
ATOM 765 C CA . LEU A 1 93 ? 1.995 -12.987 6.397 1.00 81.25 93 LEU A CA 1
ATOM 766 C C . LEU A 1 93 ? 2.414 -12.144 5.183 1.00 81.25 93 LEU A C 1
ATOM 768 O O . LEU A 1 93 ? 1.757 -11.179 4.795 1.00 81.25 93 LEU A O 1
ATOM 772 N N . HIS A 1 94 ? 3.545 -12.518 4.592 1.00 66.88 94 HIS A N 1
ATOM 773 C CA . HIS A 1 94 ? 4.047 -11.918 3.358 1.00 66.88 94 HIS A CA 1
ATOM 774 C C . HIS A 1 94 ? 3.376 -12.527 2.120 1.00 66.88 94 HIS A C 1
ATOM 776 O O . HIS A 1 94 ? 2.841 -13.637 2.175 1.00 66.88 94 HIS A O 1
ATOM 782 N N . ASP A 1 95 ? 3.435 -11.804 1.001 1.00 62.03 95 ASP A N 1
ATOM 783 C CA . ASP A 1 95 ? 2.957 -12.284 -0.294 1.00 62.03 95 ASP A CA 1
ATOM 784 C C . ASP A 1 95 ? 3.787 -13.516 -0.720 1.00 62.03 95 ASP A C 1
ATOM 786 O O . ASP A 1 95 ? 4.930 -13.418 -1.164 1.00 62.03 95 ASP A O 1
ATOM 790 N N . ALA A 1 96 ? 3.237 -14.714 -0.503 1.00 52.06 96 ALA A N 1
ATOM 791 C CA . ALA A 1 96 ? 3.830 -15.968 -0.952 1.00 52.06 96 ALA A CA 1
ATOM 792 C C . ALA A 1 96 ? 3.537 -16.131 -2.448 1.00 52.06 96 ALA A C 1
ATOM 794 O O . ALA A 1 96 ? 2.478 -16.636 -2.826 1.00 52.06 96 ALA A O 1
ATOM 795 N N . ASN A 1 97 ? 4.443 -15.657 -3.302 1.00 61.72 97 ASN A N 1
ATOM 796 C CA . ASN A 1 97 ? 4.109 -15.498 -4.713 1.00 61.72 97 ASN A CA 1
ATOM 797 C C . ASN A 1 97 ? 4.514 -16.700 -5.550 1.00 61.72 97 ASN A C 1
ATOM 799 O O . ASN A 1 97 ? 5.686 -16.997 -5.769 1.00 61.72 97 ASN A O 1
ATOM 803 N N . THR A 1 98 ? 3.485 -17.380 -6.043 1.00 68.94 98 THR A N 1
ATOM 804 C CA . THR A 1 98 ? 3.608 -18.308 -7.158 1.00 68.94 98 THR A CA 1
ATOM 805 C C . THR A 1 98 ? 3.720 -17.476 -8.428 1.00 68.94 98 THR A C 1
ATOM 807 O O . THR A 1 98 ? 2.772 -16.799 -8.818 1.00 68.94 98 THR A O 1
ATOM 810 N N . GLN A 1 99 ? 4.895 -17.488 -9.053 1.00 86.56 99 GLN A N 1
ATOM 811 C CA . GLN A 1 99 ? 5.084 -16.847 -10.351 1.00 86.56 99 GLN A CA 1
ATOM 812 C C . GLN A 1 99 ? 4.284 -17.607 -11.412 1.00 86.56 99 GLN A C 1
ATOM 814 O O . GLN A 1 99 ? 4.210 -18.839 -11.393 1.00 86.56 99 GLN A O 1
ATOM 819 N N . HIS A 1 100 ? 3.651 -16.870 -12.320 1.00 91.56 100 HIS A N 1
ATOM 820 C CA . HIS A 1 100 ? 3.041 -17.464 -13.500 1.00 91.56 100 HIS A CA 1
ATOM 821 C C . HIS A 1 100 ? 4.077 -17.598 -14.619 1.00 91.56 100 HIS A C 1
ATOM 823 O O . HIS A 1 100 ? 5.129 -16.962 -14.590 1.00 91.56 100 HIS A O 1
ATOM 829 N N . SER A 1 101 ? 3.775 -18.448 -15.599 1.00 94.69 101 SER A N 1
ATOM 830 C CA . SER A 1 101 ? 4.711 -18.751 -16.678 1.00 94.69 101 SER A CA 1
ATOM 831 C C . SER A 1 101 ? 4.883 -17.566 -17.631 1.00 94.69 101 SER A C 1
ATOM 833 O O . SER A 1 101 ? 3.928 -16.842 -17.917 1.00 94.69 101 SER A O 1
ATOM 835 N N . ILE A 1 102 ? 6.089 -17.388 -18.161 1.00 95.12 102 ILE A N 1
ATOM 836 C CA . ILE A 1 102 ? 6.427 -16.272 -19.052 1.00 95.12 102 ILE A CA 1
ATOM 837 C C . ILE A 1 102 ? 5.539 -16.219 -20.307 1.00 95.12 102 ILE A C 1
ATOM 839 O O . ILE A 1 102 ? 5.210 -15.144 -20.805 1.00 95.12 102 ILE A O 1
ATOM 843 N N . GLU A 1 103 ? 5.048 -17.365 -20.781 1.00 95.94 103 GLU A N 1
ATOM 844 C CA . GLU A 1 103 ? 4.154 -17.451 -21.937 1.00 95.94 103 GLU A CA 1
ATOM 845 C C . GLU A 1 103 ? 2.803 -16.777 -21.675 1.00 95.94 103 GLU A C 1
ATOM 847 O O . GLU A 1 103 ? 2.184 -16.249 -22.602 1.00 95.94 103 GLU A O 1
ATOM 852 N N . HIS A 1 104 ? 2.327 -16.779 -20.423 1.00 96.06 104 HIS A N 1
ATOM 853 C CA . HIS A 1 104 ? 1.144 -16.001 -20.053 1.00 96.06 104 HIS A CA 1
ATOM 854 C C . HIS A 1 104 ? 1.443 -14.504 -20.141 1.00 96.06 104 HIS A C 1
ATOM 856 O O . HIS A 1 104 ? 0.656 -13.795 -20.770 1.00 96.06 104 HIS A O 1
ATOM 862 N N . SER A 1 105 ? 2.585 -14.042 -19.612 1.00 96.75 105 SER A N 1
ATOM 863 C CA . SER A 1 105 ? 3.024 -12.644 -19.747 1.00 96.75 105 SER A CA 1
ATOM 864 C C . SER A 1 105 ? 3.085 -12.217 -21.207 1.00 96.75 105 SER A C 1
ATOM 866 O O . SER A 1 105 ? 2.437 -11.243 -21.591 1.00 96.75 105 SER A O 1
ATOM 868 N N . HIS A 1 106 ? 3.777 -12.993 -22.044 1.00 97.31 106 HIS A N 1
ATOM 869 C CA . HIS A 1 106 ? 3.911 -12.708 -23.470 1.00 97.31 106 HIS A CA 1
ATOM 870 C C . HIS A 1 106 ? 2.548 -12.621 -24.151 1.00 97.31 106 HIS A C 1
ATOM 872 O O . HIS A 1 106 ? 2.279 -11.652 -24.855 1.00 97.31 106 HIS A O 1
ATOM 878 N N . ARG A 1 107 ? 1.648 -13.579 -23.893 1.00 96.88 107 ARG A N 1
ATOM 879 C CA . ARG A 1 107 ? 0.304 -13.576 -24.482 1.00 96.88 107 ARG A CA 1
ATOM 880 C C . ARG A 1 107 ? -0.492 -12.331 -24.098 1.00 96.88 107 ARG A C 1
ATOM 882 O O . ARG A 1 107 ? -1.122 -11.739 -24.969 1.00 96.88 107 ARG A O 1
ATOM 889 N N . GLN A 1 108 ? -0.479 -11.940 -22.822 1.00 97.19 108 GLN A N 1
ATOM 890 C CA . GLN A 1 108 ? -1.218 -10.760 -22.364 1.00 97.19 108 GLN A CA 1
ATOM 891 C C . GLN A 1 108 ? -0.651 -9.466 -22.957 1.00 97.19 108 GLN A C 1
ATOM 893 O O . GLN A 1 108 ? -1.413 -8.599 -23.387 1.00 97.19 108 GLN A O 1
ATOM 898 N N . VAL A 1 109 ? 0.678 -9.347 -23.027 1.00 97.38 109 VAL A N 1
ATOM 899 C CA . VAL A 1 109 ? 1.353 -8.189 -23.627 1.00 97.38 109 VAL A CA 1
ATOM 900 C C . VAL A 1 109 ? 1.060 -8.112 -25.125 1.00 97.38 109 VAL A C 1
ATOM 902 O O . VAL A 1 109 ? 0.624 -7.064 -25.599 1.00 97.38 109 VAL A O 1
ATOM 905 N N . CYS A 1 110 ? 1.208 -9.222 -25.854 1.00 97.19 110 CYS A N 1
ATOM 906 C CA . CYS A 1 110 ? 0.933 -9.283 -27.290 1.00 97.19 110 CYS A CA 1
ATOM 907 C C . CYS A 1 110 ? -0.526 -8.926 -27.594 1.00 97.19 110 CYS A C 1
ATOM 909 O O . CYS A 1 110 ? -0.798 -8.113 -28.472 1.00 97.19 110 CYS A O 1
ATOM 911 N N . GLN A 1 111 ? -1.468 -9.441 -26.797 1.00 96.50 111 GLN A N 1
ATOM 912 C CA . GLN A 1 111 ? -2.885 -9.104 -26.924 1.00 96.50 111 GLN A CA 1
ATOM 913 C C . GLN A 1 111 ? -3.169 -7.616 -26.655 1.00 96.50 111 GLN A C 1
ATOM 915 O O . GLN A 1 111 ? -4.002 -7.022 -27.334 1.00 96.50 111 GLN A O 1
ATOM 920 N N . MET A 1 112 ? -2.505 -6.996 -25.673 1.00 96.38 112 MET A N 1
ATOM 921 C CA . MET A 1 112 ? -2.674 -5.565 -25.386 1.00 96.38 112 MET A CA 1
ATOM 922 C C . MET A 1 112 ? -2.085 -4.670 -26.490 1.00 96.38 112 MET A C 1
ATOM 924 O O . MET A 1 112 ? -2.582 -3.564 -26.742 1.00 96.38 112 MET A O 1
ATOM 928 N N . LEU A 1 113 ? -0.975 -5.099 -27.087 1.00 95.19 113 LEU A N 1
ATOM 929 C CA . LEU A 1 113 ? -0.270 -4.351 -28.125 1.00 95.19 113 LEU A CA 1
ATOM 930 C C . LEU A 1 113 ? -0.787 -4.642 -29.540 1.00 95.19 113 LEU A C 1
ATOM 932 O O . LEU A 1 113 ? -0.460 -3.866 -30.430 1.00 95.19 113 LEU A O 1
ATOM 936 N N . ASP A 1 114 ? -1.636 -5.661 -29.706 1.00 95.44 114 ASP A N 1
ATOM 937 C CA . ASP A 1 114 ? -2.140 -6.155 -30.996 1.00 95.44 114 ASP A CA 1
ATOM 938 C C . ASP A 1 114 ? -1.002 -6.588 -31.939 1.00 95.44 114 ASP A C 1
ATOM 940 O O . ASP A 1 114 ? -0.933 -6.190 -33.099 1.00 95.44 114 ASP A O 1
ATOM 944 N N . ILE A 1 115 ? -0.072 -7.382 -31.398 1.00 95.75 115 ILE A N 1
ATOM 945 C CA . ILE A 1 115 ? 1.112 -7.911 -32.098 1.00 95.75 115 ILE A CA 1
ATOM 946 C C . ILE A 1 115 ? 1.139 -9.442 -32.045 1.00 95.75 115 ILE A C 1
ATOM 948 O O . ILE A 1 115 ? 0.500 -10.054 -31.182 1.00 95.75 115 ILE A O 1
ATOM 952 N N . GLY A 1 116 ? 1.864 -10.067 -32.977 1.00 92.62 116 GLY A N 1
ATOM 953 C CA . GLY A 1 116 ? 1.973 -11.523 -33.067 1.00 92.62 116 GLY A CA 1
ATOM 954 C C . GLY A 1 116 ? 3.032 -12.099 -32.132 1.00 92.62 116 GLY A C 1
ATOM 955 O O . GLY A 1 116 ? 2.808 -13.154 -31.534 1.00 92.62 116 GLY A O 1
ATOM 956 N N . ASP A 1 117 ? 4.155 -11.397 -31.989 1.00 95.50 117 ASP A N 1
ATOM 957 C CA . ASP A 1 117 ? 5.286 -11.803 -31.163 1.00 95.50 117 ASP A CA 1
ATOM 958 C C . ASP A 1 117 ? 5.864 -10.634 -30.351 1.00 95.50 117 ASP A C 1
ATOM 960 O O . ASP A 1 117 ? 5.876 -9.482 -30.783 1.00 95.50 117 ASP A O 1
ATOM 964 N N . ILE A 1 118 ? 6.373 -10.930 -29.152 1.00 95.19 118 ILE A N 1
ATOM 965 C CA . ILE A 1 118 ? 6.898 -9.909 -28.237 1.00 95.19 118 ILE A CA 1
ATOM 966 C C . ILE A 1 118 ? 8.161 -9.225 -28.790 1.00 95.19 118 ILE A C 1
ATOM 968 O O . ILE A 1 118 ? 8.389 -8.044 -28.518 1.00 95.19 118 ILE A O 1
ATOM 972 N N . SER A 1 119 ? 8.948 -9.935 -29.607 1.00 95.50 119 SER A N 1
ATOM 973 C CA . SER A 1 119 ? 10.192 -9.430 -30.203 1.00 95.50 119 SER A CA 1
ATOM 974 C C . SER A 1 119 ? 9.974 -8.316 -31.230 1.00 95.50 119 SER A C 1
ATOM 976 O O . SER A 1 119 ? 10.911 -7.580 -31.538 1.00 95.50 119 SER A O 1
ATOM 978 N N . GLU A 1 120 ? 8.740 -8.133 -31.715 1.00 94.44 120 GLU A N 1
ATOM 979 C CA . GLU A 1 120 ? 8.367 -7.017 -32.593 1.00 94.44 120 GLU A CA 1
ATOM 980 C C . GLU A 1 120 ? 8.518 -5.653 -31.898 1.00 94.44 120 GLU A C 1
ATOM 982 O O . GLU A 1 120 ? 8.763 -4.638 -32.547 1.00 94.44 120 GLU A O 1
ATOM 987 N N . VAL A 1 121 ? 8.366 -5.622 -30.570 1.00 95.69 121 VAL A N 1
ATOM 988 C CA . VAL A 1 121 ? 8.369 -4.391 -29.764 1.00 95.69 121 VAL A CA 1
ATOM 989 C C . VAL A 1 121 ? 9.552 -4.348 -28.802 1.00 95.69 121 VAL A C 1
ATOM 991 O O . VAL A 1 121 ? 10.147 -3.286 -28.602 1.00 95.69 121 VAL A O 1
ATOM 994 N N . PHE A 1 122 ? 9.902 -5.489 -28.214 1.00 97.06 122 PHE A N 1
ATOM 995 C CA . PHE A 1 122 ? 10.921 -5.583 -27.179 1.00 97.06 122 PHE A CA 1
ATOM 996 C C . PHE A 1 122 ? 12.211 -6.187 -27.739 1.00 97.06 122 PHE A C 1
ATOM 998 O O . PHE A 1 122 ? 12.215 -7.299 -28.261 1.00 97.06 122 PHE A O 1
ATOM 1005 N N . ALA A 1 123 ? 13.315 -5.455 -27.593 1.00 96.81 123 ALA A N 1
ATOM 1006 C CA . ALA A 1 123 ? 14.664 -5.956 -27.840 1.00 96.81 123 ALA A CA 1
ATOM 1007 C C . ALA A 1 123 ? 15.098 -6.964 -26.762 1.00 96.81 123 ALA A C 1
ATOM 1009 O O . ALA A 1 123 ? 15.850 -7.894 -27.040 1.00 96.81 123 ALA A O 1
ATOM 1010 N N . GLU A 1 124 ? 14.613 -6.776 -25.535 1.00 97.00 124 GLU A N 1
ATOM 1011 C CA . GLU A 1 124 ? 14.887 -7.625 -24.379 1.00 97.00 124 GLU A CA 1
ATOM 1012 C C . GLU A 1 124 ? 13.621 -7.717 -23.523 1.00 97.00 124 GLU A C 1
ATOM 1014 O O . GLU A 1 124 ? 12.959 -6.708 -23.277 1.00 97.00 124 GLU A O 1
ATOM 1019 N N . PHE A 1 125 ? 13.276 -8.915 -23.059 1.00 97.19 125 PHE A N 1
ATOM 1020 C CA . PHE A 1 125 ? 12.198 -9.126 -22.097 1.00 97.19 125 PHE A CA 1
ATOM 1021 C C . PHE A 1 125 ? 12.663 -10.178 -21.095 1.00 97.19 125 PHE A C 1
ATOM 1023 O O . PHE A 1 125 ? 12.857 -11.336 -21.465 1.00 97.19 125 PHE A O 1
ATOM 1030 N N . GLU A 1 126 ? 12.885 -9.769 -19.847 1.00 95.75 126 GLU A N 1
ATOM 1031 C CA . GLU A 1 126 ? 13.468 -10.637 -18.826 1.00 95.75 126 GLU A CA 1
ATOM 1032 C C . GLU A 1 126 ? 12.457 -11.727 -18.417 1.00 95.75 126 GLU A C 1
ATOM 1034 O O . GLU A 1 126 ? 11.358 -11.399 -17.941 1.00 95.75 126 GLU A O 1
ATOM 1039 N N . PRO A 1 127 ? 12.779 -13.023 -18.603 1.00 92.31 127 PRO A N 1
ATOM 1040 C CA . PRO A 1 127 ? 11.881 -14.112 -18.234 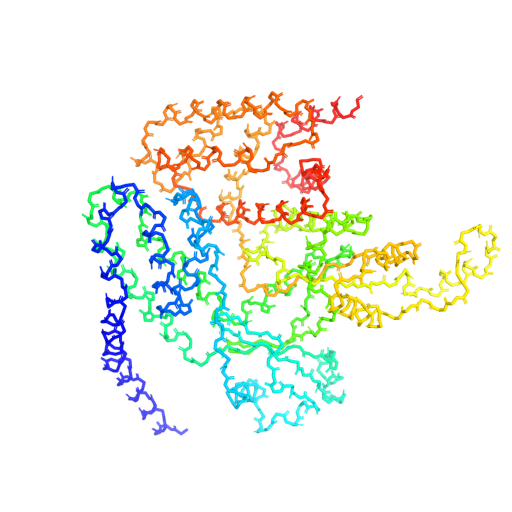1.00 92.31 127 PRO A CA 1
ATOM 1041 C C . PRO A 1 127 ? 11.638 -14.187 -16.726 1.00 92.31 127 PRO A C 1
ATOM 1043 O O . PRO A 1 127 ? 10.522 -14.506 -16.305 1.00 92.31 127 PRO A O 1
ATOM 1046 N N . GLU A 1 128 ? 12.650 -13.884 -15.911 1.00 91.75 128 GLU A N 1
ATOM 1047 C CA . GLU A 1 128 ? 12.493 -13.827 -14.462 1.00 91.75 128 GLU A CA 1
ATOM 1048 C C . GLU A 1 128 ? 11.782 -12.533 -14.044 1.00 91.75 128 GLU A C 1
ATOM 1050 O O . GLU A 1 128 ? 12.139 -11.423 -14.439 1.00 91.75 128 GLU A O 1
ATOM 1055 N N . ALA A 1 129 ? 10.737 -12.660 -13.226 1.00 92.00 129 ALA A N 1
ATOM 1056 C CA . ALA A 1 129 ? 10.046 -11.487 -12.711 1.00 92.00 129 ALA A CA 1
ATOM 1057 C C . ALA A 1 129 ? 10.955 -10.723 -11.730 1.00 92.00 129 ALA A C 1
ATOM 1059 O O . ALA A 1 129 ? 11.459 -11.303 -10.767 1.00 92.00 129 ALA A O 1
ATOM 1060 N N . LEU A 1 130 ? 11.074 -9.404 -11.915 1.00 88.00 130 LEU A N 1
ATOM 1061 C CA . LEU A 1 130 ? 11.729 -8.486 -10.972 1.00 88.00 130 LEU A CA 1
ATOM 1062 C C . LEU A 1 130 ? 11.113 -8.579 -9.573 1.00 88.00 130 LEU A C 1
ATOM 1064 O O . LEU A 1 130 ? 11.788 -8.455 -8.554 1.00 88.00 130 LEU A O 1
ATOM 1068 N N . GLY A 1 131 ? 9.801 -8.781 -9.545 1.00 85.19 131 GLY A N 1
ATOM 1069 C CA . GLY A 1 131 ? 9.023 -8.995 -8.345 1.00 85.19 131 GLY A CA 1
ATOM 1070 C C . GLY A 1 131 ? 7.683 -9.602 -8.716 1.00 85.19 131 GLY A C 1
ATOM 1071 O O . GLY A 1 131 ? 7.072 -9.243 -9.720 1.00 85.19 131 GLY A O 1
ATOM 1072 N N . ALA A 1 132 ? 7.216 -10.528 -7.894 1.00 83.19 132 ALA A N 1
ATOM 1073 C CA . ALA A 1 132 ? 5.830 -10.954 -7.915 1.00 83.19 132 ALA A CA 1
ATOM 1074 C C . ALA A 1 132 ? 5.152 -10.378 -6.674 1.00 83.19 132 ALA A C 1
ATOM 1076 O O . ALA A 1 132 ? 5.791 -10.302 -5.624 1.00 83.19 132 ALA A O 1
ATOM 1077 N N . GLY A 1 133 ? 3.898 -9.967 -6.814 1.00 79.50 133 GLY A N 1
ATOM 1078 C CA . GLY A 1 133 ? 2.962 -9.625 -5.745 1.00 79.50 133 GLY A CA 1
ATOM 1079 C C . GLY A 1 133 ? 1.785 -10.606 -5.754 1.00 79.50 133 GLY A C 1
ATOM 1080 O O . GLY A 1 133 ? 1.720 -11.500 -6.593 1.00 79.50 133 GLY A O 1
ATOM 1081 N N . ALA A 1 134 ? 0.813 -10.439 -4.855 1.00 78.62 134 ALA A N 1
ATOM 1082 C CA . ALA A 1 134 ? -0.296 -11.399 -4.756 1.00 78.62 134 ALA A CA 1
ATOM 1083 C C . ALA A 1 134 ? -1.209 -11.481 -6.002 1.00 78.62 134 ALA A C 1
ATOM 1085 O O . ALA A 1 134 ? -1.876 -12.497 -6.210 1.00 78.62 134 ALA A O 1
ATOM 1086 N N . VAL A 1 135 ? -1.300 -10.407 -6.798 1.00 85.81 135 VAL A N 1
ATOM 1087 C CA . VAL A 1 135 ? -2.224 -10.302 -7.949 1.00 85.81 135 VAL A CA 1
ATOM 1088 C C . VAL A 1 135 ? -1.523 -10.225 -9.303 1.00 85.81 135 VAL A C 1
ATOM 1090 O O . VAL A 1 135 ? -2.129 -10.573 -10.318 1.00 85.81 135 VAL A O 1
ATOM 1093 N N . ALA A 1 136 ? -0.256 -9.817 -9.327 1.00 90.94 136 ALA A N 1
ATOM 1094 C CA . ALA A 1 136 ? 0.502 -9.530 -10.536 1.00 90.94 136 ALA A CA 1
ATOM 1095 C C . ALA A 1 136 ? 1.994 -9.789 -10.322 1.00 90.94 136 ALA A C 1
ATOM 1097 O O . ALA A 1 136 ? 2.471 -9.743 -9.191 1.00 90.94 136 ALA A O 1
ATOM 1098 N N . GLN A 1 137 ? 2.739 -9.950 -11.411 1.00 93.31 137 GLN A N 1
ATOM 1099 C CA . GLN A 1 137 ? 4.201 -9.909 -11.390 1.00 93.31 137 GLN A CA 1
ATOM 1100 C C . GLN A 1 137 ? 4.731 -8.887 -12.395 1.00 93.31 137 GLN A C 1
ATOM 1102 O O . GLN A 1 137 ? 4.043 -8.544 -13.357 1.00 93.31 137 GLN A O 1
ATOM 1107 N N . VAL A 1 138 ? 5.934 -8.382 -12.147 1.00 94.75 138 VAL A N 1
ATOM 1108 C CA . VAL A 1 138 ? 6.573 -7.306 -12.909 1.00 94.75 138 VAL A CA 1
ATOM 1109 C C . VAL A 1 138 ? 7.814 -7.849 -13.601 1.00 94.75 138 VAL A C 1
ATOM 1111 O O . VAL A 1 138 ? 8.641 -8.499 -12.966 1.00 94.75 138 VAL A O 1
ATOM 1114 N N . HIS A 1 139 ? 7.957 -7.554 -14.888 1.00 96.75 139 HIS A N 1
ATOM 1115 C CA . HIS A 1 139 ? 9.112 -7.909 -15.706 1.00 96.75 139 HIS A CA 1
ATOM 1116 C C . HIS A 1 139 ? 9.902 -6.661 -16.103 1.00 96.75 139 HIS A C 1
ATOM 1118 O O . HIS A 1 139 ? 9.316 -5.607 -16.356 1.00 96.75 139 HIS A O 1
ATOM 1124 N N . TYR A 1 140 ? 11.224 -6.794 -16.181 1.00 96.94 140 TYR A N 1
ATOM 1125 C CA . TYR A 1 140 ? 12.071 -5.825 -16.870 1.00 96.94 140 TYR A CA 1
ATOM 1126 C C . TYR A 1 140 ? 11.971 -6.062 -18.374 1.00 96.94 140 TYR A C 1
ATOM 1128 O O . TYR A 1 140 ? 12.000 -7.209 -18.823 1.00 96.94 140 TYR A O 1
ATOM 1136 N N . ALA A 1 141 ? 11.889 -4.993 -19.158 1.00 97.44 141 ALA A N 1
ATOM 1137 C CA . ALA A 1 141 ? 11.995 -5.099 -20.601 1.00 97.44 141 ALA A CA 1
ATOM 1138 C C . ALA A 1 141 ? 12.706 -3.884 -21.204 1.00 97.44 141 ALA A C 1
ATOM 1140 O O . ALA A 1 141 ? 12.652 -2.773 -20.669 1.00 97.44 141 ALA A O 1
ATOM 1141 N N . ARG A 1 142 ? 13.344 -4.096 -22.355 1.00 97.81 142 ARG A N 1
ATOM 1142 C CA . ARG A 1 142 ? 13.911 -3.044 -23.194 1.00 97.81 142 ARG A CA 1
ATOM 1143 C C . ARG A 1 142 ? 13.191 -3.018 -24.532 1.00 97.81 142 ARG A C 1
ATOM 1145 O O . ARG A 1 142 ? 13.127 -4.028 -25.228 1.00 97.81 142 ARG A O 1
ATOM 1152 N N . LEU A 1 143 ? 12.643 -1.867 -24.889 1.00 97.44 143 LEU A N 1
ATOM 1153 C CA . LEU A 1 143 ? 12.019 -1.613 -26.181 1.00 97.44 143 LEU A CA 1
ATOM 1154 C C . LEU A 1 143 ? 13.084 -1.484 -27.274 1.00 97.44 143 LEU A C 1
ATOM 1156 O O . LEU A 1 143 ? 14.203 -1.043 -27.011 1.00 97.44 143 LEU A O 1
ATOM 1160 N N . HIS A 1 144 ? 12.723 -1.803 -28.517 1.00 97.25 144 HIS A N 1
ATOM 1161 C CA . HIS A 1 144 ? 13.536 -1.382 -29.661 1.00 97.25 144 HIS A CA 1
ATOM 1162 C C . HIS A 1 144 ? 13.612 0.154 -29.706 1.00 97.25 144 HIS A C 1
ATOM 1164 O O . HIS A 1 144 ? 12.565 0.797 -29.564 1.00 97.25 144 HIS A O 1
ATOM 1170 N N . PRO A 1 145 ? 14.789 0.762 -29.955 1.00 95.19 145 PRO A N 1
ATOM 1171 C CA . PRO A 1 145 ? 14.945 2.221 -29.950 1.00 95.19 145 PRO A CA 1
ATOM 1172 C C . PRO A 1 145 ? 13.961 2.947 -30.879 1.00 95.19 145 PRO A C 1
ATOM 1174 O O . PRO A 1 145 ? 13.379 3.965 -30.510 1.00 95.19 145 PRO A O 1
ATOM 1177 N N . GLU A 1 146 ? 13.700 2.378 -32.060 1.00 94.69 146 GLU A N 1
ATOM 1178 C CA . GLU A 1 146 ? 12.739 2.919 -33.030 1.00 94.69 146 GLU A CA 1
ATOM 1179 C C . GLU A 1 146 ? 11.309 2.959 -32.472 1.00 94.69 146 GLU A C 1
ATOM 1181 O O . GLU A 1 146 ? 10.575 3.933 -32.666 1.00 94.69 146 GLU A O 1
ATOM 1186 N N . TYR A 1 147 ? 10.912 1.912 -31.743 1.00 93.75 147 TYR A N 1
ATOM 1187 C CA . TYR A 1 147 ? 9.599 1.834 -31.114 1.00 93.75 147 TYR A CA 1
ATOM 1188 C C . TYR A 1 147 ? 9.497 2.800 -29.929 1.00 93.75 147 TYR A C 1
ATOM 1190 O O . TYR A 1 147 ? 8.508 3.529 -29.820 1.00 93.75 147 TYR A O 1
ATOM 1198 N N . ALA A 1 148 ? 10.530 2.846 -29.079 1.00 93.69 148 ALA A N 1
ATOM 1199 C CA . ALA A 1 148 ? 10.609 3.764 -27.945 1.00 93.69 148 ALA A CA 1
ATOM 1200 C C . ALA A 1 148 ? 10.477 5.224 -28.405 1.00 93.69 148 ALA A C 1
ATOM 1202 O O . ALA A 1 148 ? 9.639 5.966 -27.892 1.00 93.69 148 ALA A O 1
ATOM 1203 N N . GLN A 1 149 ? 11.208 5.609 -29.455 1.00 93.88 149 GLN A N 1
ATOM 1204 C CA . GLN A 1 149 ? 11.130 6.948 -30.033 1.00 93.88 149 GLN A CA 1
ATOM 1205 C C . GLN A 1 149 ? 9.744 7.244 -30.621 1.00 93.88 149 GLN A C 1
ATOM 1207 O O . GLN A 1 149 ? 9.176 8.301 -30.342 1.00 93.88 149 GLN A O 1
ATOM 1212 N N . LYS A 1 150 ? 9.178 6.311 -31.402 1.00 93.25 150 LYS A N 1
ATOM 1213 C CA . LYS A 1 150 ? 7.853 6.457 -32.028 1.00 93.25 150 LYS A CA 1
ATOM 1214 C C . LYS A 1 150 ? 6.736 6.645 -31.002 1.00 93.25 150 LYS A C 1
ATOM 1216 O O . LYS A 1 150 ? 5.787 7.377 -31.267 1.00 93.25 150 LYS A O 1
ATOM 1221 N N . MET A 1 151 ? 6.839 5.974 -29.858 1.00 91.62 151 MET A N 1
ATOM 1222 C CA . MET A 1 151 ? 5.840 6.026 -28.790 1.00 91.62 151 MET A CA 1
ATOM 1223 C C . MET A 1 151 ? 6.166 7.057 -27.701 1.00 91.62 151 MET A C 1
ATOM 1225 O O . MET A 1 151 ? 5.403 7.175 -26.745 1.00 91.62 151 MET A O 1
ATOM 1229 N N . HIS A 1 152 ? 7.269 7.805 -27.834 1.00 93.19 152 HIS A N 1
ATOM 1230 C CA . HIS A 1 152 ? 7.772 8.734 -26.815 1.00 93.19 152 HIS A CA 1
ATOM 1231 C C . HIS A 1 152 ? 7.936 8.076 -25.430 1.00 93.19 152 HIS A C 1
ATOM 1233 O O . HIS A 1 152 ? 7.565 8.641 -24.401 1.00 93.19 152 HIS A O 1
ATOM 1239 N N . MET A 1 153 ? 8.479 6.858 -25.421 1.00 92.88 153 MET A N 1
ATOM 1240 C CA . MET A 1 153 ? 8.737 6.052 -24.229 1.00 92.88 153 MET A CA 1
ATOM 1241 C C . MET A 1 153 ? 10.236 6.003 -23.925 1.00 92.88 153 MET A C 1
ATOM 1243 O O . MET A 1 153 ? 11.066 6.126 -24.825 1.00 92.88 153 MET A O 1
ATOM 1247 N N . GLU A 1 154 ? 10.586 5.787 -22.658 1.00 93.56 154 GLU A N 1
ATOM 1248 C CA . GLU A 1 154 ? 11.947 5.391 -22.289 1.00 93.56 154 GLU A CA 1
ATOM 1249 C C . GLU A 1 154 ? 12.243 3.985 -22.841 1.00 93.56 154 GLU A C 1
ATOM 1251 O O . GLU A 1 154 ? 11.348 3.143 -22.920 1.00 93.56 154 GLU A O 1
ATOM 1256 N N . GLU A 1 155 ? 13.495 3.719 -23.231 1.00 94.88 155 GLU A N 1
ATOM 1257 C CA . GLU A 1 155 ? 13.881 2.411 -23.783 1.00 94.88 155 GLU A CA 1
ATOM 1258 C C . GLU A 1 155 ? 13.707 1.284 -22.762 1.00 94.88 155 GLU A C 1
ATOM 1260 O O . GLU A 1 155 ? 13.340 0.173 -23.129 1.00 94.88 155 GLU A O 1
ATOM 1265 N N . THR A 1 156 ? 13.950 1.557 -21.481 1.00 96.75 156 THR A N 1
ATOM 1266 C CA . THR A 1 156 ? 13.794 0.586 -20.395 1.00 96.75 156 THR A CA 1
ATOM 1267 C C . THR A 1 156 ? 12.460 0.774 -19.689 1.00 96.75 156 THR A C 1
ATOM 1269 O O . THR A 1 156 ? 12.182 1.845 -19.146 1.00 96.75 156 THR A O 1
ATOM 1272 N N . VAL A 1 157 ? 11.657 -0.285 -19.645 1.00 97.69 157 VAL A N 1
ATOM 1273 C CA . VAL A 1 157 ? 10.305 -0.267 -19.083 1.00 97.69 157 VAL A CA 1
ATOM 1274 C C . VAL A 1 157 ? 10.094 -1.404 -18.089 1.00 97.69 157 VAL A C 1
ATOM 1276 O O . VAL A 1 157 ? 10.722 -2.461 -18.172 1.00 97.69 157 VAL A O 1
ATOM 1279 N N . ALA A 1 158 ? 9.186 -1.180 -17.145 1.00 97.75 158 ALA A N 1
ATOM 1280 C CA . ALA A 1 158 ? 8.629 -2.220 -16.299 1.00 97.75 158 ALA A CA 1
ATOM 1281 C C . ALA A 1 158 ? 7.280 -2.666 -16.881 1.00 97.75 158 ALA A C 1
ATOM 1283 O O . ALA A 1 158 ? 6.441 -1.841 -17.253 1.00 97.75 158 ALA A O 1
ATOM 1284 N N . VAL A 1 159 ? 7.075 -3.980 -16.978 1.00 97.94 159 VAL A N 1
ATOM 1285 C CA . VAL A 1 159 ? 5.854 -4.586 -17.522 1.00 97.94 159 VAL A CA 1
ATOM 1286 C C . VAL A 1 159 ? 5.180 -5.415 -16.437 1.00 97.94 159 VAL A C 1
ATOM 1288 O O . VAL A 1 159 ? 5.610 -6.526 -16.124 1.00 97.94 159 VAL A O 1
ATOM 1291 N N . LYS A 1 160 ? 4.111 -4.876 -15.852 1.00 97.00 160 LYS A N 1
ATOM 1292 C CA . LYS A 1 160 ? 3.298 -5.539 -14.827 1.00 97.00 160 LYS A CA 1
ATOM 1293 C C . LYS A 1 160 ? 2.180 -6.335 -15.490 1.00 97.00 160 LYS A C 1
ATOM 1295 O O . LYS A 1 160 ? 1.424 -5.784 -16.289 1.00 97.00 160 LYS A O 1
ATOM 1300 N N . VAL A 1 161 ? 2.057 -7.618 -15.153 1.00 96.81 161 VAL A N 1
ATOM 1301 C CA . VAL A 1 161 ? 1.050 -8.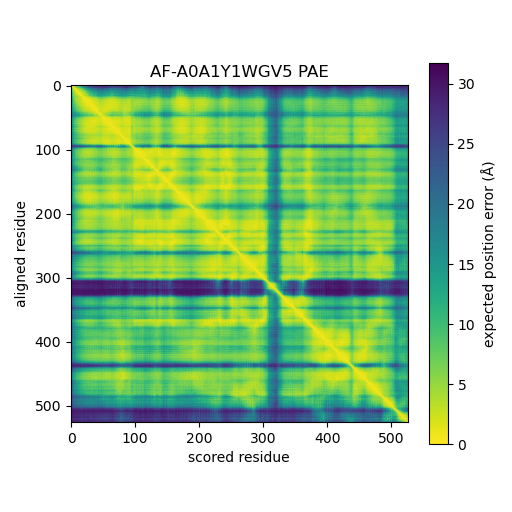534 -15.710 1.00 96.81 161 VAL A CA 1
ATOM 1302 C C . VAL A 1 161 ? 0.293 -9.247 -14.593 1.00 96.81 161 VAL A C 1
ATOM 1304 O O . VAL A 1 161 ? 0.900 -9.826 -13.690 1.00 96.81 161 VAL A O 1
ATOM 1307 N N . LEU A 1 162 ? -1.041 -9.246 -14.662 1.00 94.56 162 LEU A N 1
ATOM 1308 C CA . LEU A 1 162 ? -1.892 -9.977 -13.717 1.00 94.56 162 LEU A CA 1
ATOM 1309 C C . LEU A 1 162 ? -1.704 -11.500 -13.830 1.00 94.56 162 LEU A C 1
ATOM 1311 O O . LEU A 1 162 ? -1.660 -12.058 -14.932 1.00 94.56 162 LEU A O 1
ATOM 1315 N N . HIS A 1 163 ? -1.692 -12.194 -12.687 1.00 92.56 163 HIS A N 1
ATOM 1316 C CA . HIS A 1 163 ? -1.684 -13.659 -12.658 1.00 92.56 163 HIS A CA 1
ATOM 1317 C C . HIS A 1 163 ? -2.941 -14.244 -13.344 1.00 92.56 163 HIS A C 1
ATOM 1319 O O . HIS A 1 163 ? -4.028 -13.649 -13.313 1.00 92.56 163 HIS A O 1
ATOM 1325 N N . PRO A 1 164 ? -2.833 -15.440 -13.950 1.00 91.50 164 PRO A N 1
ATOM 1326 C CA . PRO A 1 164 ? -3.928 -16.056 -14.689 1.00 91.50 164 PRO A CA 1
ATOM 1327 C C . PRO A 1 164 ? -5.139 -16.339 -13.794 1.00 91.50 164 PRO A C 1
ATOM 1329 O O . PRO A 1 164 ? -5.015 -16.826 -12.672 1.00 91.50 164 PRO A O 1
ATOM 1332 N N . ASN A 1 165 ? -6.339 -16.082 -14.323 1.00 87.44 165 ASN A N 1
ATOM 1333 C CA . ASN A 1 165 ? -7.630 -16.360 -13.678 1.00 87.44 165 ASN A CA 1
ATOM 1334 C C . ASN A 1 165 ? -7.854 -15.683 -12.308 1.00 87.44 165 ASN A C 1
ATOM 1336 O O . ASN A 1 165 ? -8.811 -16.035 -11.610 1.00 87.44 165 ASN A O 1
ATOM 1340 N N . MET A 1 166 ? -7.035 -14.693 -11.930 1.00 88.06 166 MET A N 1
ATOM 1341 C CA . MET A 1 166 ? -7.147 -14.022 -10.631 1.00 88.06 166 MET A CA 1
ATOM 1342 C C . MET A 1 166 ? -8.508 -13.376 -10.411 1.00 88.06 166 MET A C 1
ATOM 1344 O O . MET A 1 166 ? -9.114 -13.591 -9.366 1.00 88.06 166 MET A O 1
ATOM 1348 N N . ALA A 1 167 ? -9.040 -12.664 -11.407 1.00 87.88 167 ALA A N 1
ATOM 1349 C CA . ALA A 1 167 ? -10.340 -12.007 -11.283 1.00 87.88 167 ALA A CA 1
ATOM 1350 C C . ALA A 1 167 ? -11.480 -12.995 -10.975 1.00 87.88 167 ALA A C 1
ATOM 1352 O O . ALA A 1 167 ? -12.304 -12.744 -10.095 1.00 87.88 167 ALA A O 1
ATOM 1353 N N . CYS A 1 168 ? -11.494 -14.155 -11.641 1.00 88.44 168 CYS A N 1
ATOM 1354 C CA . CYS A 1 168 ? -12.498 -15.192 -11.395 1.00 88.44 168 CYS A CA 1
ATOM 1355 C C . CYS A 1 168 ? -12.335 -15.810 -10.001 1.00 88.44 168 CYS A C 1
ATOM 1357 O O . CYS A 1 168 ? -13.316 -15.983 -9.278 1.00 88.44 168 CYS A O 1
ATOM 1359 N N . ARG A 1 169 ? -11.094 -16.115 -9.594 1.00 88.94 169 ARG A N 1
ATOM 1360 C CA . ARG A 1 169 ? -10.805 -16.699 -8.276 1.00 88.94 169 ARG A CA 1
ATOM 1361 C C . ARG A 1 169 ? -11.188 -15.753 -7.139 1.00 88.94 169 ARG A C 1
ATOM 1363 O O . ARG A 1 169 ? -11.900 -16.170 -6.231 1.00 88.94 169 ARG A O 1
ATOM 1370 N N . VAL A 1 170 ? -10.789 -14.486 -7.230 1.00 91.19 170 VAL A N 1
ATOM 1371 C CA . VAL A 1 170 ? -11.141 -13.449 -6.251 1.00 91.19 170 VAL A CA 1
ATOM 1372 C C . VAL A 1 170 ? -12.657 -13.260 -6.192 1.00 91.19 170 VAL A C 1
ATOM 1374 O O . VAL A 1 170 ? -13.217 -13.227 -5.104 1.00 91.19 170 VAL A O 1
ATOM 1377 N N . SER A 1 171 ? -13.352 -13.225 -7.335 1.00 91.69 171 SER A N 1
ATOM 1378 C CA . SER A 1 171 ? -14.819 -13.122 -7.364 1.00 91.69 171 SER A CA 1
ATOM 1379 C C . SER A 1 171 ? -15.524 -14.305 -6.676 1.00 91.69 171 SER A C 1
ATOM 1381 O O . SER A 1 171 ? -16.526 -14.114 -5.982 1.00 91.69 171 SER A O 1
ATOM 1383 N N . ARG A 1 172 ? -15.020 -15.539 -6.831 1.00 93.06 172 ARG A N 1
ATOM 1384 C CA . ARG A 1 172 ? -15.529 -16.713 -6.091 1.00 93.06 172 ARG A CA 1
ATOM 1385 C C . ARG A 1 172 ? -15.284 -16.572 -4.593 1.00 93.06 172 ARG A C 1
ATOM 1387 O O . ARG A 1 172 ? -16.223 -16.735 -3.819 1.00 93.06 172 ARG A O 1
ATOM 1394 N N . ASP A 1 173 ? -14.058 -16.234 -4.202 1.00 94.88 173 ASP A N 1
ATOM 1395 C CA . ASP A 1 173 ? -13.681 -16.101 -2.795 1.00 94.88 173 ASP A CA 1
ATOM 1396 C C . ASP A 1 173 ? -14.500 -14.994 -2.105 1.00 94.88 173 ASP A C 1
ATOM 1398 O O . ASP A 1 173 ? -15.057 -15.240 -1.040 1.00 94.88 173 ASP A O 1
ATOM 1402 N N . LEU A 1 174 ? -14.702 -13.834 -2.744 1.00 94.06 174 LEU A N 1
ATOM 1403 C CA . LEU A 1 174 ? -15.542 -12.749 -2.214 1.00 94.06 174 LEU A CA 1
ATOM 1404 C C . LEU A 1 174 ? -17.012 -13.154 -2.054 1.00 94.06 174 LEU A C 1
ATOM 1406 O O . LEU A 1 174 ? -17.626 -12.830 -1.038 1.00 94.06 174 LEU A O 1
ATOM 1410 N N . ARG A 1 175 ? -17.579 -13.905 -3.012 1.00 93.38 175 ARG A N 1
ATOM 1411 C CA . ARG A 1 175 ? -18.936 -14.457 -2.864 1.00 93.38 175 ARG A CA 1
ATOM 1412 C C . ARG A 1 175 ? -19.015 -15.363 -1.640 1.00 93.38 175 ARG A C 1
ATOM 1414 O O . ARG A 1 175 ? -19.896 -15.176 -0.808 1.00 93.38 175 ARG A O 1
ATOM 1421 N N . ILE A 1 176 ? -18.088 -16.312 -1.506 1.00 94.75 176 ILE A N 1
ATOM 1422 C CA . ILE A 1 176 ? -18.055 -17.252 -0.374 1.00 94.75 176 ILE A CA 1
ATOM 1423 C C . ILE A 1 176 ? -17.883 -16.500 0.953 1.00 94.75 176 ILE A C 1
ATOM 1425 O O . ILE A 1 176 ? -18.594 -16.785 1.915 1.00 94.75 176 ILE A O 1
ATOM 1429 N N . MET A 1 177 ? -16.992 -15.508 0.994 1.00 94.44 177 MET A N 1
ATOM 1430 C CA . MET A 1 177 ? -16.773 -14.654 2.161 1.00 94.44 177 MET A CA 1
ATOM 1431 C C . MET A 1 177 ? -18.032 -13.889 2.557 1.00 94.44 177 MET A C 1
ATOM 1433 O O . MET A 1 177 ? -18.338 -13.831 3.742 1.00 94.44 177 MET A O 1
ATOM 1437 N N . HIS A 1 178 ? -18.779 -13.340 1.597 1.00 93.31 178 HIS A N 1
ATOM 1438 C CA . HIS A 1 178 ? -20.008 -12.606 1.886 1.00 93.31 178 HIS A CA 1
ATOM 1439 C C . HIS A 1 178 ? -21.061 -13.514 2.538 1.00 93.31 178 HIS A C 1
ATOM 1441 O O . HIS A 1 178 ? -21.605 -13.174 3.586 1.00 93.31 178 HIS A O 1
ATOM 1447 N N . TRP A 1 179 ? -21.280 -14.716 1.991 1.00 92.31 179 TRP A N 1
ATOM 1448 C CA . TRP A 1 179 ? -22.166 -15.713 2.606 1.00 92.31 179 TRP A CA 1
ATOM 1449 C C . TRP A 1 179 ? -21.700 -16.121 4.010 1.00 92.31 179 TRP A C 1
ATOM 1451 O O . TRP A 1 179 ? -22.508 -16.194 4.937 1.00 92.31 179 TRP A O 1
ATOM 1461 N N . GLY A 1 180 ? -20.395 -16.347 4.187 1.00 90.94 180 GLY A N 1
ATOM 1462 C CA . GLY A 1 180 ? -19.806 -16.651 5.491 1.00 90.94 180 GLY A CA 1
ATOM 1463 C C . GLY A 1 180 ? -19.981 -15.514 6.501 1.00 90.94 180 GLY A C 1
ATOM 1464 O O . GLY A 1 180 ? -20.324 -15.767 7.653 1.00 90.94 180 GLY A O 1
ATOM 1465 N N . ALA A 1 181 ? -19.810 -14.264 6.072 1.00 90.31 181 ALA A N 1
ATOM 1466 C CA . ALA A 1 181 ? -19.992 -13.081 6.904 1.00 90.31 181 ALA A CA 1
ATOM 1467 C C . ALA A 1 181 ? -21.445 -12.927 7.366 1.00 90.31 181 ALA A C 1
ATOM 1469 O O . ALA A 1 181 ? -21.676 -12.692 8.549 1.00 90.31 181 ALA A O 1
ATOM 1470 N N . VAL A 1 182 ? -22.418 -13.145 6.474 1.00 89.38 182 VAL A N 1
ATOM 1471 C CA . VAL A 1 182 ? -23.848 -13.144 6.828 1.00 89.38 182 VAL A CA 1
ATOM 1472 C C . VAL A 1 182 ? -24.151 -14.209 7.884 1.00 89.38 182 VAL A C 1
ATOM 1474 O O . VAL A 1 182 ? -24.831 -13.918 8.865 1.00 89.38 182 VAL A O 1
ATOM 1477 N N . LEU A 1 183 ? -23.606 -15.422 7.734 1.00 88.56 183 LEU A N 1
ATOM 1478 C CA . LEU A 1 183 ? -23.784 -16.500 8.711 1.00 88.56 183 LEU A CA 1
ATOM 1479 C C . LEU A 1 183 ? -23.158 -16.156 10.073 1.00 88.56 183 LEU A C 1
ATOM 1481 O O . LEU A 1 183 ? -23.779 -16.379 11.110 1.00 88.56 183 LEU A O 1
ATOM 1485 N N . LEU A 1 184 ? -21.948 -15.590 10.080 1.00 85.38 184 LEU A N 1
ATOM 1486 C CA . LEU A 1 184 ? -21.258 -15.176 11.306 1.00 85.38 184 LEU A CA 1
ATOM 1487 C C . LEU A 1 184 ? -21.966 -14.015 12.014 1.00 85.38 184 LEU A C 1
ATOM 1489 O O . LEU A 1 184 ? -21.959 -13.962 13.242 1.00 85.38 184 LEU A O 1
ATOM 1493 N N . SER A 1 185 ? -22.617 -13.118 11.273 1.00 84.75 185 SER A N 1
ATOM 1494 C CA . SER A 1 185 ? -23.408 -12.021 11.839 1.00 84.75 185 SER A CA 1
ATOM 1495 C C . SER A 1 185 ? -24.665 -12.478 12.585 1.00 84.75 185 SER A C 1
ATOM 1497 O O . SER A 1 185 ? -25.207 -11.697 13.364 1.00 84.75 185 SER A O 1
ATOM 1499 N N . LEU A 1 186 ? -25.107 -13.730 12.411 1.00 85.50 186 LEU A N 1
ATOM 1500 C CA . LEU A 1 186 ? -26.184 -14.318 13.219 1.00 85.50 186 LEU A CA 1
ATOM 1501 C C . LEU A 1 186 ? -25.726 -14.678 14.644 1.00 85.50 186 LEU A C 1
ATOM 1503 O O . LEU A 1 186 ? -26.563 -14.928 15.511 1.00 85.50 186 LEU A O 1
ATOM 1507 N N . LEU A 1 187 ? -24.412 -14.715 14.905 1.00 83.12 187 LEU A N 1
ATOM 1508 C CA . LEU A 1 187 ? -23.876 -15.004 16.232 1.00 83.12 187 LEU A CA 1
ATOM 1509 C C . LEU A 1 187 ? -24.073 -13.802 17.180 1.00 83.12 187 LEU A C 1
ATOM 1511 O O . LEU A 1 187 ? -23.775 -12.662 16.803 1.00 83.12 187 LEU A O 1
ATOM 1515 N N . PRO A 1 188 ? -24.510 -14.029 18.436 1.00 78.06 188 PRO A N 1
ATOM 1516 C CA . PRO A 1 188 ? -24.672 -12.957 19.415 1.00 78.06 188 PRO A CA 1
ATOM 1517 C C . PRO A 1 188 ? -23.372 -12.166 19.622 1.00 78.06 188 PRO A C 1
ATOM 1519 O O . PRO A 1 188 ? -22.314 -12.748 19.847 1.00 78.06 188 PRO A O 1
ATOM 1522 N N . GLY A 1 189 ? -23.454 -10.834 19.565 1.00 77.62 189 GLY A N 1
ATOM 1523 C CA . GLY A 1 189 ? -22.312 -9.938 19.790 1.00 77.62 189 GLY A CA 1
ATOM 1524 C C . GLY A 1 189 ? -21.446 -9.628 18.561 1.00 77.62 189 GLY A C 1
ATOM 1525 O O . GLY A 1 189 ? -20.531 -8.822 18.685 1.00 77.62 189 GLY A O 1
ATOM 1526 N N . MET A 1 190 ? -21.735 -10.194 17.380 1.00 78.88 190 MET A N 1
ATOM 1527 C CA . MET A 1 190 ? -20.995 -9.908 16.132 1.00 78.88 190 MET A CA 1
ATOM 1528 C C . MET A 1 190 ? -21.601 -8.776 15.282 1.00 78.88 190 MET A C 1
ATOM 1530 O O . MET A 1 190 ? -20.991 -8.340 14.307 1.00 78.88 190 MET A O 1
ATOM 1534 N N . SER A 1 191 ? -22.787 -8.271 15.635 1.00 76.81 191 SER A N 1
ATOM 1535 C CA . SER A 1 191 ? -23.512 -7.263 14.844 1.00 76.81 191 SER A CA 1
ATOM 1536 C C . SER A 1 191 ? -22.756 -5.938 14.691 1.00 76.81 191 SER A C 1
ATOM 1538 O O . SER A 1 191 ? -22.815 -5.318 13.629 1.00 76.81 191 SER A O 1
ATOM 1540 N N . TRP A 1 192 ? -21.993 -5.527 15.708 1.00 79.88 192 TRP A N 1
ATOM 1541 C CA . TRP A 1 192 ? -21.223 -4.278 15.676 1.00 79.88 192 TRP A CA 1
ATOM 1542 C C . TRP A 1 192 ? -20.067 -4.301 14.664 1.00 79.88 192 TRP A C 1
ATOM 1544 O O . TRP A 1 192 ? -19.700 -3.251 14.143 1.00 79.88 192 TRP A O 1
ATOM 1554 N N . LEU A 1 193 ? -19.525 -5.488 14.351 1.00 79.25 193 LEU A N 1
ATOM 1555 C CA . LEU A 1 193 ? -18.476 -5.641 13.339 1.00 79.25 193 LEU A CA 1
ATOM 1556 C C . LEU A 1 193 ? -19.019 -5.462 11.923 1.00 79.25 193 LEU A C 1
ATOM 1558 O O . LEU A 1 193 ? -18.250 -5.085 11.046 1.00 79.25 193 LEU A O 1
ATOM 1562 N N . SER A 1 194 ? -20.317 -5.730 11.699 1.00 82.44 194 SER A N 1
ATOM 1563 C CA . SER A 1 194 ? -20.953 -5.583 10.380 1.00 82.44 194 SER A CA 1
ATOM 1564 C C . SER A 1 194 ? -20.107 -6.258 9.281 1.00 82.44 194 SER A C 1
ATOM 1566 O O . SER A 1 194 ? -19.673 -5.640 8.308 1.00 82.44 194 SER A O 1
ATOM 1568 N N . LEU A 1 195 ? -19.777 -7.537 9.514 1.00 86.56 195 LEU A N 1
ATOM 1569 C CA . LEU A 1 195 ? -18.857 -8.312 8.675 1.00 86.56 195 LEU A CA 1
ATOM 1570 C C . LEU A 1 195 ? -19.231 -8.308 7.180 1.00 86.56 195 LEU A C 1
ATOM 1572 O O . LEU A 1 195 ? -18.309 -8.230 6.368 1.00 86.56 195 LEU A O 1
ATOM 1576 N N . PRO A 1 196 ? -20.517 -8.376 6.770 1.00 88.06 196 PRO A N 1
ATOM 1577 C CA . PRO A 1 196 ? -20.881 -8.313 5.356 1.00 88.06 196 PRO A CA 1
ATOM 1578 C C . PRO A 1 196 ? -20.417 -7.019 4.684 1.00 88.06 196 PRO A C 1
ATOM 1580 O O . PRO A 1 196 ? -19.869 -7.061 3.584 1.00 88.06 196 PRO A O 1
ATOM 1583 N N . GLU A 1 197 ? -20.578 -5.879 5.356 1.00 86.62 197 GLU A N 1
ATOM 1584 C CA . GLU A 1 197 ? -20.128 -4.576 4.876 1.00 86.62 197 GLU A CA 1
ATOM 1585 C C . GLU A 1 197 ? -18.599 -4.496 4.812 1.00 86.62 197 GLU A C 1
ATOM 1587 O O . GLU A 1 197 ? -18.058 -3.921 3.871 1.00 86.62 197 GLU A O 1
ATOM 1592 N N . GLU A 1 198 ? -17.893 -5.082 5.781 1.00 88.00 198 GLU A N 1
ATOM 1593 C CA . GLU A 1 198 ? -16.426 -5.157 5.759 1.00 88.00 198 GLU A CA 1
ATOM 1594 C C . GLU A 1 198 ? -15.911 -6.040 4.611 1.00 88.00 198 GLU A C 1
ATOM 1596 O O . GLU A 1 198 ? -14.920 -5.696 3.966 1.00 88.00 198 GLU A O 1
ATOM 1601 N N . VAL A 1 199 ? -16.616 -7.129 4.281 1.00 91.31 199 VAL A N 1
ATOM 1602 C CA . VAL A 1 199 ? -16.322 -7.935 3.085 1.00 91.31 199 VAL A CA 1
ATOM 1603 C C . VAL A 1 199 ? -16.534 -7.127 1.806 1.00 91.31 199 VAL A C 1
ATOM 1605 O O . VAL A 1 199 ? -15.741 -7.275 0.880 1.00 91.31 199 VAL A O 1
ATOM 1608 N N . CYS A 1 200 ? -17.551 -6.261 1.742 1.00 89.50 200 CYS A N 1
ATOM 1609 C CA . CYS A 1 200 ? -17.741 -5.369 0.595 1.00 89.50 200 CYS A CA 1
ATOM 1610 C C . CYS A 1 200 ? -16.579 -4.375 0.457 1.00 89.50 200 CYS A C 1
ATOM 1612 O O . CYS A 1 200 ? -15.990 -4.293 -0.614 1.00 89.50 200 CYS A O 1
ATOM 1614 N N . VAL A 1 201 ? -16.181 -3.706 1.547 1.00 86.81 201 VAL A N 1
ATOM 1615 C CA . VAL A 1 201 ? -15.041 -2.766 1.554 1.00 86.81 201 VAL A CA 1
ATOM 1616 C C . VAL A 1 201 ? -13.746 -3.457 1.114 1.00 86.81 201 VAL A C 1
ATOM 1618 O O . VAL A 1 201 ? -13.017 -2.945 0.264 1.00 86.81 201 VAL A O 1
ATOM 1621 N N . PHE A 1 202 ? -13.465 -4.641 1.662 1.00 89.50 202 PHE A N 1
ATOM 1622 C CA . PHE A 1 202 ? -12.332 -5.457 1.232 1.00 89.50 202 PHE A CA 1
ATOM 1623 C C . PHE A 1 202 ? -12.458 -5.880 -0.242 1.00 89.50 202 PHE A C 1
ATOM 1625 O O . PHE A 1 202 ? -11.475 -5.877 -0.981 1.00 89.50 202 PHE A O 1
ATOM 1632 N N . GLY A 1 203 ? -13.667 -6.228 -0.683 1.00 91.25 203 GLY A N 1
ATOM 1633 C CA . GLY A 1 203 ? -13.964 -6.598 -2.061 1.00 91.25 203 GLY A CA 1
ATOM 1634 C C . GLY A 1 203 ? -13.684 -5.476 -3.054 1.00 91.25 203 GLY A C 1
ATOM 1635 O O . GLY A 1 203 ? -13.062 -5.739 -4.081 1.00 91.25 203 GLY A O 1
ATOM 1636 N N . ASP A 1 204 ? -14.069 -4.243 -2.730 1.00 88.06 204 ASP A N 1
ATOM 1637 C CA . ASP A 1 204 ? -13.808 -3.059 -3.555 1.00 88.06 204 ASP A CA 1
ATOM 1638 C C . ASP A 1 204 ? -12.300 -2.798 -3.678 1.00 88.06 204 ASP A C 1
ATOM 1640 O O . ASP A 1 204 ? -11.784 -2.616 -4.783 1.00 88.06 204 ASP A O 1
ATOM 1644 N N . MET A 1 205 ? -11.567 -2.894 -2.561 1.00 86.56 205 MET A N 1
ATOM 1645 C CA . MET A 1 205 ? -10.102 -2.803 -2.543 1.00 86.56 205 MET A CA 1
ATOM 1646 C C . MET A 1 205 ? -9.456 -3.882 -3.427 1.00 86.56 205 MET A C 1
ATOM 1648 O O . MET A 1 205 ? -8.595 -3.583 -4.253 1.00 86.56 205 MET A O 1
ATOM 1652 N N . MET A 1 206 ? -9.884 -5.141 -3.292 1.00 88.62 206 MET A N 1
ATOM 1653 C CA . MET A 1 206 ? -9.356 -6.245 -4.099 1.00 88.62 206 MET A CA 1
ATOM 1654 C C . MET A 1 206 ? -9.671 -6.085 -5.587 1.00 88.62 206 MET A C 1
ATOM 1656 O O . MET A 1 206 ? -8.846 -6.429 -6.429 1.00 88.62 206 MET A O 1
ATOM 1660 N N . GLN A 1 207 ? -10.854 -5.576 -5.933 1.00 88.81 207 GLN A N 1
ATOM 1661 C CA . GLN A 1 207 ? -11.227 -5.332 -7.325 1.00 88.81 207 GLN A CA 1
ATOM 1662 C C . GLN A 1 207 ? -10.405 -4.207 -7.955 1.00 88.81 207 GLN A C 1
ATOM 1664 O O . GLN A 1 207 ? -10.026 -4.340 -9.119 1.00 88.81 207 GLN A O 1
ATOM 1669 N N . ALA A 1 208 ? -10.078 -3.153 -7.200 1.00 87.19 208 ALA A N 1
ATOM 1670 C CA . ALA A 1 208 ? -9.203 -2.080 -7.671 1.00 87.19 208 ALA A CA 1
ATOM 1671 C C . ALA A 1 208 ? -7.817 -2.608 -8.091 1.00 87.19 208 ALA A C 1
ATOM 1673 O O . ALA A 1 208 ? -7.290 -2.187 -9.118 1.00 87.19 208 ALA A O 1
ATOM 1674 N N . GLN A 1 209 ? -7.281 -3.605 -7.375 1.00 88.56 209 GLN A N 1
ATOM 1675 C CA . GLN A 1 209 ? -6.007 -4.261 -7.709 1.00 88.56 209 GLN A CA 1
ATOM 1676 C C . GLN A 1 209 ? -6.069 -5.197 -8.934 1.00 88.56 209 GLN A C 1
ATOM 1678 O O . GLN A 1 209 ? -5.034 -5.610 -9.452 1.00 88.56 209 GLN A O 1
ATOM 1683 N N . LEU A 1 210 ? -7.266 -5.561 -9.408 1.00 91.62 210 LEU A N 1
ATOM 1684 C CA . LEU A 1 210 ? -7.470 -6.451 -10.562 1.00 91.62 210 LEU A CA 1
ATOM 1685 C C . LEU A 1 210 ? -7.702 -5.693 -11.879 1.00 91.62 210 LEU A C 1
ATOM 1687 O O . LEU A 1 210 ? -8.062 -6.304 -12.891 1.00 91.62 210 LEU A O 1
ATOM 1691 N N . ASP A 1 211 ? -7.542 -4.372 -11.871 1.00 93.81 211 ASP A N 1
ATOM 1692 C CA . ASP A 1 211 ? -7.619 -3.530 -13.059 1.00 93.81 211 ASP A CA 1
ATOM 1693 C C . ASP A 1 211 ? -6.423 -2.577 -13.090 1.00 93.81 211 ASP A C 1
ATOM 1695 O O . ASP A 1 211 ? -6.449 -1.502 -12.490 1.00 93.81 211 ASP A O 1
ATOM 1699 N N . LEU A 1 212 ? -5.373 -2.959 -13.824 1.00 96.00 212 LEU A N 1
ATOM 1700 C CA . LEU A 1 212 ? -4.131 -2.178 -13.884 1.00 96.00 212 LEU A CA 1
ATOM 1701 C C . LEU A 1 212 ? -4.297 -0.801 -14.559 1.00 96.00 212 LEU A C 1
ATOM 1703 O O . LEU A 1 212 ? -3.399 0.038 -14.490 1.00 96.00 212 LEU A O 1
ATOM 1707 N N . ARG A 1 213 ? -5.460 -0.505 -15.158 1.00 95.75 213 ARG A N 1
ATOM 1708 C CA . ARG A 1 213 ? -5.788 0.859 -15.612 1.00 95.75 213 ARG A CA 1
ATOM 1709 C C . ARG A 1 213 ? -5.962 1.819 -14.441 1.00 95.75 213 ARG A C 1
ATOM 1711 O O . ARG A 1 213 ? -5.628 2.991 -14.581 1.00 95.75 213 ARG A O 1
ATOM 1718 N N . THR A 1 214 ? -6.476 1.331 -13.312 1.00 94.12 214 THR A N 1
ATOM 1719 C CA . THR A 1 214 ? -6.621 2.119 -12.082 1.00 94.12 214 THR A CA 1
ATOM 1720 C C . THR A 1 214 ? -5.252 2.555 -11.578 1.00 94.12 214 THR A C 1
ATOM 1722 O O . THR A 1 214 ? -5.044 3.729 -11.297 1.00 94.12 214 THR A O 1
ATOM 1725 N N . GLU A 1 215 ? -4.289 1.634 -11.552 1.00 95.38 215 GLU A N 1
ATOM 1726 C CA . GLU A 1 215 ? -2.906 1.932 -11.176 1.00 95.38 215 GLU A CA 1
ATOM 1727 C C . GLU A 1 215 ? -2.253 2.935 -12.133 1.00 95.38 215 GLU A C 1
ATOM 1729 O O . GLU A 1 215 ? -1.697 3.934 -11.682 1.00 95.38 215 GLU A O 1
ATOM 1734 N N . ALA A 1 216 ? -2.409 2.745 -13.448 1.00 96.69 216 ALA A N 1
ATOM 1735 C CA . ALA A 1 216 ? -1.921 3.694 -14.450 1.00 96.69 216 ALA A CA 1
ATOM 1736 C C . ALA A 1 216 ? -2.498 5.108 -14.249 1.00 96.69 216 ALA A C 1
ATOM 1738 O O . ALA A 1 216 ? -1.782 6.106 -14.336 1.00 96.69 216 ALA A O 1
ATOM 1739 N N . TYR A 1 217 ? -3.798 5.200 -13.960 1.00 96.38 217 TYR A N 1
ATOM 1740 C CA . TYR A 1 217 ? -4.470 6.463 -13.670 1.00 96.38 217 TYR A CA 1
ATOM 1741 C C . TYR A 1 217 ? -3.935 7.113 -12.387 1.00 96.38 217 TYR A C 1
ATOM 1743 O O . TYR A 1 217 ? -3.608 8.302 -12.387 1.00 96.38 217 TYR A O 1
ATOM 1751 N N . ASN A 1 218 ? -3.792 6.330 -11.315 1.00 96.31 218 ASN A N 1
ATOM 1752 C CA . ASN A 1 218 ? -3.274 6.804 -10.035 1.00 96.31 218 ASN A CA 1
ATOM 1753 C C . ASN A 1 218 ? -1.835 7.317 -10.168 1.00 96.31 218 ASN A C 1
ATOM 1755 O O . ASN A 1 218 ? -1.543 8.413 -9.693 1.00 96.31 218 ASN A O 1
ATOM 1759 N N . LEU A 1 219 ? -0.959 6.591 -10.874 1.00 96.81 219 LEU A N 1
ATOM 1760 C CA . LEU A 1 219 ? 0.406 7.033 -11.179 1.00 96.81 219 LEU A CA 1
ATOM 1761 C C . LEU A 1 219 ? 0.416 8.376 -11.910 1.00 96.81 219 LEU A C 1
ATOM 1763 O O . LEU A 1 219 ? 1.143 9.288 -11.519 1.00 96.81 219 LEU A O 1
ATOM 1767 N N . GLY A 1 220 ? -0.425 8.533 -12.938 1.00 96.81 220 GLY A N 1
ATOM 1768 C CA . GLY A 1 220 ? -0.550 9.795 -13.669 1.00 96.81 220 GLY A CA 1
ATOM 1769 C C . GLY A 1 220 ? -0.932 10.968 -12.760 1.00 96.81 220 GLY A C 1
ATOM 1770 O O . GLY A 1 220 ? -0.350 12.050 -12.864 1.00 96.81 220 GLY A O 1
ATOM 1771 N N . ARG A 1 221 ? -1.857 10.746 -11.821 1.00 96.38 221 ARG A N 1
ATOM 1772 C CA . ARG A 1 221 ? -2.269 11.759 -10.838 1.00 96.38 221 ARG A CA 1
ATOM 1773 C C . ARG A 1 221 ? -1.187 12.083 -9.823 1.00 96.38 221 ARG A C 1
ATOM 1775 O O . ARG A 1 221 ? -0.914 13.259 -9.603 1.00 96.38 221 ARG A O 1
ATOM 1782 N N . PHE A 1 222 ? -0.539 11.073 -9.247 1.00 96.38 222 PHE A N 1
ATOM 1783 C CA . PHE A 1 222 ? 0.572 11.290 -8.324 1.00 96.38 222 PHE A CA 1
ATOM 1784 C C . PHE A 1 222 ? 1.700 12.085 -8.988 1.00 96.38 222 PHE A C 1
ATOM 1786 O O . PHE A 1 222 ? 2.197 13.051 -8.415 1.00 96.38 222 PHE A O 1
ATOM 1793 N N . ARG A 1 223 ? 2.043 11.770 -10.241 1.00 95.56 223 ARG A N 1
ATOM 1794 C CA . ARG A 1 223 ? 3.027 12.545 -11.012 1.00 95.56 223 ARG A CA 1
ATOM 1795 C C . ARG A 1 223 ? 2.616 14.000 -11.200 1.00 95.56 223 ARG A C 1
ATOM 1797 O O . ARG A 1 223 ? 3.459 14.880 -11.057 1.00 95.56 223 ARG A O 1
ATOM 1804 N N . ALA A 1 224 ? 1.346 14.260 -11.506 1.00 94.69 224 ALA A N 1
ATOM 1805 C CA . ALA A 1 224 ? 0.846 15.624 -11.647 1.00 94.69 224 ALA A CA 1
ATOM 1806 C C . ALA A 1 224 ? 0.956 16.401 -10.323 1.00 94.69 224 ALA A C 1
ATOM 1808 O O . ALA A 1 224 ? 1.513 17.501 -10.309 1.00 94.69 224 ALA A O 1
ATOM 1809 N N . ASN A 1 225 ? 0.519 15.797 -9.213 1.00 93.31 225 ASN A N 1
ATOM 1810 C CA . ASN A 1 225 ? 0.558 16.406 -7.880 1.00 93.31 225 ASN A CA 1
ATOM 1811 C C . ASN A 1 225 ? 1.993 16.708 -7.410 1.00 93.31 225 ASN A C 1
ATOM 1813 O O . ASN A 1 225 ? 2.249 17.745 -6.799 1.00 93.31 225 ASN A O 1
ATOM 1817 N N . PHE A 1 226 ? 2.949 15.835 -7.741 1.00 92.50 226 PHE A N 1
ATOM 1818 C CA . PHE A 1 226 ? 4.352 15.965 -7.334 1.00 92.50 226 PHE A CA 1
ATOM 1819 C C . PHE A 1 226 ? 5.256 16.644 -8.374 1.00 92.50 226 PHE A C 1
ATOM 1821 O O . PHE A 1 226 ? 6.450 16.801 -8.134 1.00 92.50 226 PHE A O 1
ATOM 1828 N N . SER A 1 227 ? 4.710 17.118 -9.498 1.00 88.94 227 SER A N 1
ATOM 1829 C CA . SER A 1 227 ? 5.486 17.723 -10.596 1.00 88.94 227 SER A CA 1
ATOM 1830 C C . SER A 1 227 ? 6.370 18.910 -10.177 1.00 88.94 227 SER A C 1
ATOM 1832 O O . SER A 1 227 ? 7.433 19.127 -10.755 1.00 88.94 227 SER A O 1
ATOM 1834 N N . HIS A 1 228 ? 5.966 19.657 -9.147 1.00 81.44 228 HIS A N 1
ATOM 1835 C CA . HIS A 1 228 ? 6.691 20.822 -8.626 1.00 81.44 228 HIS A CA 1
ATOM 1836 C C . HIS A 1 228 ? 7.555 20.520 -7.391 1.00 81.44 228 HIS A C 1
ATOM 1838 O O . HIS A 1 228 ? 8.156 21.435 -6.824 1.00 81.44 228 HIS A O 1
ATOM 1844 N N . ARG A 1 229 ? 7.603 19.260 -6.941 1.00 78.62 229 ARG A N 1
ATOM 1845 C CA . ARG A 1 229 ? 8.291 18.847 -5.713 1.00 78.62 229 ARG A CA 1
ATOM 1846 C C . ARG A 1 229 ? 9.474 17.931 -6.032 1.00 78.62 229 ARG A C 1
ATOM 1848 O O . ARG A 1 229 ? 9.293 16.723 -6.178 1.00 78.62 229 ARG A O 1
ATOM 1855 N N . PRO A 1 230 ? 10.702 18.472 -6.119 1.00 78.69 230 PRO A N 1
ATOM 1856 C CA . PRO A 1 230 ? 11.876 17.643 -6.348 1.00 78.69 230 PRO A CA 1
ATOM 1857 C C . PRO A 1 230 ? 12.130 16.712 -5.153 1.00 78.69 230 PRO A C 1
ATOM 1859 O O . PRO A 1 230 ? 12.014 17.120 -3.999 1.00 78.69 230 PRO A O 1
ATOM 1862 N N . GLY A 1 231 ? 12.535 15.470 -5.427 1.00 83.62 231 GLY A N 1
ATOM 1863 C CA . GLY A 1 231 ? 12.911 14.489 -4.398 1.00 83.62 231 GLY A CA 1
ATOM 1864 C C . GLY A 1 231 ? 11.882 13.388 -4.135 1.00 83.62 231 GLY A C 1
ATOM 1865 O O . GLY A 1 231 ? 12.194 12.462 -3.387 1.00 83.62 231 GLY A O 1
ATOM 1866 N N . VAL A 1 232 ? 10.710 13.446 -4.770 1.00 90.88 232 VAL A N 1
ATOM 1867 C CA . VAL A 1 232 ? 9.739 12.345 -4.823 1.00 90.88 232 VAL A CA 1
ATOM 1868 C C . VAL A 1 232 ? 9.338 12.128 -6.277 1.00 90.88 232 VAL A C 1
ATOM 1870 O O . VAL A 1 232 ? 9.037 13.083 -6.992 1.00 90.88 232 VAL A O 1
ATOM 1873 N N . ARG A 1 233 ? 9.339 10.876 -6.723 1.00 92.38 233 ARG A N 1
ATOM 1874 C CA . ARG A 1 233 ? 9.037 10.483 -8.098 1.00 92.38 233 ARG A CA 1
ATOM 1875 C C . ARG A 1 233 ? 8.127 9.259 -8.113 1.00 92.38 233 ARG A C 1
ATOM 1877 O O . ARG A 1 233 ? 8.114 8.458 -7.185 1.00 92.38 233 ARG A O 1
ATOM 1884 N N . PHE A 1 234 ? 7.392 9.119 -9.205 1.00 96.00 234 PHE A N 1
ATOM 1885 C CA . PHE A 1 234 ? 6.536 7.976 -9.500 1.00 96.00 234 PHE A CA 1
ATOM 1886 C C . PHE A 1 234 ? 6.819 7.509 -10.937 1.00 96.00 234 PHE A C 1
ATOM 1888 O O . PHE A 1 234 ? 7.079 8.381 -11.783 1.00 96.00 234 PHE A O 1
ATOM 1895 N N . PRO A 1 235 ? 6.744 6.200 -11.239 1.00 96.75 235 PRO A N 1
ATOM 1896 C CA . PRO A 1 235 ? 6.866 5.681 -12.600 1.00 96.75 235 PRO A CA 1
ATOM 1897 C C . PRO A 1 235 ? 5.912 6.374 -13.575 1.00 96.75 235 PRO A C 1
ATOM 1899 O O . PRO A 1 235 ? 4.762 6.660 -13.241 1.00 96.75 235 PRO A O 1
ATOM 1902 N N . GLN A 1 236 ? 6.383 6.666 -14.786 1.00 96.56 236 GLN A N 1
ATOM 1903 C CA . GLN A 1 236 ? 5.556 7.187 -15.869 1.00 96.56 236 GLN A CA 1
ATOM 1904 C C . GLN A 1 236 ? 4.735 6.037 -16.464 1.00 96.56 236 GLN A C 1
ATOM 1906 O O . GLN A 1 236 ? 5.316 5.160 -17.100 1.00 96.56 236 GLN A O 1
ATOM 1911 N N . PRO A 1 237 ? 3.398 6.043 -16.340 1.00 97.25 237 PRO A N 1
ATOM 1912 C CA . PRO A 1 237 ? 2.574 5.068 -17.033 1.00 97.25 237 PRO A CA 1
ATOM 1913 C C . PRO A 1 237 ? 2.568 5.407 -18.530 1.00 97.25 237 PRO A C 1
ATOM 1915 O O . PRO A 1 237 ? 2.301 6.550 -18.914 1.00 97.25 237 PRO A O 1
ATOM 1918 N N . TYR A 1 238 ? 2.860 4.422 -19.378 1.00 96.25 238 TYR A N 1
ATOM 1919 C CA . TYR A 1 238 ? 2.836 4.586 -20.835 1.00 96.25 238 TYR A CA 1
ATOM 1920 C C . TYR A 1 238 ? 1.583 3.979 -21.453 1.00 96.25 238 TYR A C 1
ATOM 1922 O O . TYR A 1 238 ? 0.919 4.608 -22.276 1.00 96.25 238 TYR A O 1
ATOM 1930 N N . LYS A 1 239 ? 1.240 2.748 -21.058 1.00 94.56 239 LYS A N 1
ATOM 1931 C CA . LYS A 1 239 ? 0.069 2.042 -21.586 1.00 94.56 239 LYS A CA 1
ATOM 1932 C C . LYS A 1 239 ? -0.485 1.080 -20.545 1.00 94.56 239 LYS A C 1
ATOM 1934 O O . LYS A 1 239 ? 0.251 0.264 -20.005 1.00 94.56 239 LYS A O 1
ATOM 1939 N N . GLY A 1 240 ? -1.790 1.160 -20.299 1.00 94.69 240 GLY A N 1
ATOM 1940 C CA . GLY A 1 240 ? -2.488 0.308 -19.339 1.00 94.69 240 GLY A CA 1
ATOM 1941 C C . GLY A 1 240 ? -3.716 -0.360 -19.949 1.00 94.69 240 GLY A C 1
ATOM 1942 O O . GLY A 1 240 ? -4.521 0.270 -20.635 1.00 94.69 240 GLY A O 1
ATOM 1943 N N . SER A 1 241 ? -3.882 -1.643 -19.660 1.00 96.25 241 SER A N 1
ATOM 1944 C CA . SER A 1 241 ? -5.100 -2.422 -19.864 1.00 96.25 241 SER A CA 1
ATOM 1945 C C . SER A 1 241 ? -5.526 -3.041 -18.534 1.00 96.25 241 SER A C 1
ATOM 1947 O O . SER A 1 241 ? -4.867 -2.856 -17.515 1.00 96.25 241 SER A O 1
ATOM 1949 N N . ARG A 1 242 ? -6.631 -3.794 -18.513 1.00 94.81 242 ARG A N 1
ATOM 1950 C CA . ARG A 1 242 ? -7.036 -4.491 -17.283 1.00 94.81 242 ARG A CA 1
ATOM 1951 C C . ARG A 1 242 ? -5.971 -5.482 -16.800 1.00 94.81 242 ARG A C 1
ATOM 1953 O O . ARG A 1 242 ? -5.858 -5.670 -15.599 1.00 94.81 242 ARG A O 1
ATOM 1960 N N . GLN A 1 243 ? -5.231 -6.116 -17.718 1.00 96.25 243 GLN A N 1
ATOM 1961 C CA . GLN A 1 243 ? -4.314 -7.223 -17.408 1.00 96.25 243 GLN A CA 1
ATOM 1962 C C . GLN A 1 243 ? -2.830 -6.860 -17.462 1.00 96.25 243 GLN A C 1
ATOM 1964 O O . GLN A 1 243 ? -2.028 -7.582 -16.876 1.00 96.25 243 GLN A O 1
ATOM 1969 N N . VAL A 1 244 ? -2.467 -5.781 -18.160 1.00 97.75 244 VAL A N 1
ATOM 1970 C CA . VAL A 1 244 ? -1.071 -5.375 -18.374 1.00 97.75 244 VAL A CA 1
ATOM 1971 C C . VAL A 1 244 ? -0.916 -3.873 -18.168 1.00 97.75 244 VAL A C 1
ATOM 1973 O O . VAL A 1 244 ? -1.737 -3.106 -18.672 1.00 97.75 244 VAL A O 1
ATOM 1976 N N . LEU A 1 245 ? 0.155 -3.466 -17.491 1.00 98.00 245 LEU A N 1
ATOM 1977 C CA . LEU A 1 245 ? 0.622 -2.085 -17.387 1.00 98.00 245 LEU A CA 1
ATOM 1978 C C . LEU A 1 245 ? 2.091 -2.012 -17.814 1.00 98.00 245 LEU A C 1
ATOM 1980 O O . LEU A 1 245 ? 2.919 -2.764 -17.310 1.00 98.00 245 LEU A O 1
ATOM 1984 N N . ILE A 1 246 ? 2.389 -1.117 -18.755 1.00 97.94 246 ILE A N 1
ATOM 1985 C CA . ILE A 1 246 ? 3.746 -0.740 -19.154 1.00 97.94 246 ILE A CA 1
ATOM 1986 C C . ILE A 1 246 ? 4.024 0.662 -18.614 1.00 97.94 246 ILE A C 1
ATOM 1988 O O . ILE A 1 246 ? 3.291 1.609 -18.926 1.00 97.94 246 ILE A O 1
ATOM 1992 N N . GLU A 1 247 ? 5.098 0.790 -17.845 1.00 97.81 247 GLU A N 1
ATOM 1993 C CA . GLU A 1 247 ? 5.535 2.027 -17.195 1.00 97.81 247 GLU A CA 1
ATOM 1994 C C . GLU A 1 247 ? 7.061 2.194 -17.259 1.00 97.81 247 GLU A C 1
ATOM 1996 O O . GLU A 1 247 ? 7.774 1.262 -17.636 1.00 97.81 247 GLU A O 1
ATOM 2001 N N . SER A 1 248 ? 7.577 3.382 -16.934 1.00 97.00 248 SER A N 1
ATOM 2002 C CA . SER A 1 248 ? 9.026 3.613 -16.883 1.00 97.00 248 SER A CA 1
ATOM 2003 C C . SER A 1 248 ? 9.689 2.701 -15.859 1.00 97.00 248 SER A C 1
ATOM 2005 O O . SER A 1 248 ? 9.201 2.536 -14.739 1.00 97.00 248 SER A O 1
ATOM 2007 N N . PHE A 1 249 ? 10.821 2.112 -16.236 1.00 96.00 249 PHE A N 1
ATOM 2008 C CA . PHE A 1 249 ? 11.629 1.362 -15.288 1.00 96.00 249 PHE A CA 1
ATOM 2009 C C . PHE A 1 249 ? 12.387 2.332 -14.379 1.00 96.00 249 PHE A C 1
ATOM 2011 O O . PHE A 1 249 ? 13.157 3.169 -14.847 1.00 96.00 249 PHE A O 1
ATOM 2018 N N . GLU A 1 250 ? 12.197 2.208 -13.069 1.00 93.12 250 GLU A N 1
ATOM 2019 C CA . GLU A 1 250 ? 12.876 3.056 -12.094 1.00 93.12 250 GLU A CA 1
ATOM 2020 C C . GLU A 1 250 ? 14.011 2.278 -11.418 1.00 93.12 250 GLU A C 1
ATOM 2022 O O . GLU A 1 250 ? 13.785 1.374 -10.612 1.00 93.12 250 GLU A O 1
ATOM 2027 N N . ASP A 1 251 ? 15.253 2.641 -11.744 1.00 88.94 251 ASP A N 1
ATOM 2028 C CA . ASP A 1 251 ? 16.431 2.079 -11.086 1.00 88.94 251 ASP A CA 1
ATOM 2029 C C . ASP A 1 251 ? 16.655 2.744 -9.721 1.00 88.94 251 ASP A C 1
ATOM 2031 O O . ASP A 1 251 ? 16.802 3.965 -9.609 1.00 88.94 251 ASP A O 1
ATOM 2035 N N . GLY A 1 252 ? 16.699 1.922 -8.676 1.00 89.94 252 GLY A N 1
ATOM 2036 C CA . GLY A 1 252 ? 16.932 2.365 -7.309 1.00 89.94 252 GLY A CA 1
ATOM 2037 C C . GLY A 1 252 ? 17.182 1.206 -6.351 1.00 89.94 252 GLY A C 1
ATOM 2038 O O . GLY A 1 252 ? 17.142 0.025 -6.717 1.00 89.94 252 GLY A O 1
ATOM 2039 N N . VAL A 1 253 ? 17.472 1.545 -5.100 1.00 89.69 253 VAL A N 1
ATOM 2040 C CA . VAL A 1 253 ? 17.709 0.580 -4.020 1.00 89.69 253 VAL A CA 1
ATOM 2041 C C . VAL A 1 253 ? 16.470 0.533 -3.120 1.00 89.69 253 VAL A C 1
ATOM 2043 O O . VAL A 1 253 ? 16.028 1.593 -2.683 1.00 89.69 253 VAL A O 1
ATOM 2046 N N . PRO A 1 254 ? 15.900 -0.642 -2.798 1.00 89.12 254 PRO A N 1
ATOM 2047 C CA . PRO A 1 254 ? 14.727 -0.725 -1.926 1.00 89.12 254 PRO A CA 1
ATOM 2048 C C . PRO A 1 254 ? 14.954 -0.039 -0.577 1.00 89.12 254 PRO A C 1
ATOM 2050 O O . PRO A 1 254 ? 15.985 -0.261 0.057 1.00 89.12 254 PRO A O 1
ATOM 2053 N N . LEU A 1 255 ? 13.977 0.730 -0.087 1.00 88.69 255 LEU A N 1
ATOM 2054 C CA . LEU A 1 255 ? 14.107 1.491 1.163 1.00 88.69 255 LEU A CA 1
ATOM 2055 C C . LEU A 1 255 ? 14.466 0.598 2.356 1.00 88.69 255 LEU A C 1
ATOM 2057 O O . LEU A 1 255 ? 15.222 1.011 3.234 1.00 88.69 255 LEU A O 1
ATOM 2061 N N . ARG A 1 256 ? 13.978 -0.649 2.364 1.00 84.12 256 ARG A N 1
ATOM 2062 C CA . ARG A 1 256 ? 14.305 -1.659 3.384 1.00 84.12 256 ARG A CA 1
ATOM 2063 C C . ARG A 1 256 ? 15.812 -1.791 3.641 1.00 84.12 256 ARG A C 1
ATOM 2065 O O . ARG A 1 256 ? 16.201 -1.970 4.790 1.00 84.12 256 ARG A O 1
ATOM 2072 N N . ALA A 1 257 ? 16.638 -1.614 2.610 1.00 82.12 257 ALA A N 1
ATOM 2073 C CA . ALA A 1 257 ? 18.096 -1.602 2.702 1.00 82.12 257 ALA A CA 1
ATOM 2074 C C . ALA A 1 257 ? 18.650 -0.658 3.774 1.00 82.12 257 ALA A C 1
ATOM 2076 O O . ALA A 1 257 ? 19.620 -0.971 4.459 1.00 82.12 257 ALA A O 1
ATOM 2077 N N . PHE A 1 258 ? 18.023 0.508 3.903 1.00 83.88 258 PHE A N 1
ATOM 2078 C CA . PHE A 1 258 ? 18.460 1.593 4.775 1.00 83.88 258 PHE A CA 1
ATOM 2079 C C . PHE A 1 258 ? 17.884 1.450 6.189 1.00 83.88 258 PHE A C 1
ATOM 2081 O O . PHE A 1 258 ? 18.397 2.035 7.140 1.00 83.88 258 PHE A O 1
ATOM 2088 N N . LEU A 1 259 ? 16.845 0.625 6.356 1.00 82.69 259 LEU A N 1
ATOM 2089 C CA . LEU A 1 259 ? 16.170 0.429 7.638 1.00 82.69 259 LEU A CA 1
ATOM 2090 C C . LEU A 1 259 ? 16.881 -0.578 8.551 1.00 82.69 259 LEU A C 1
ATOM 2092 O O . LEU A 1 259 ? 16.703 -0.517 9.770 1.00 82.69 259 LEU A O 1
ATOM 2096 N N . ASP A 1 260 ? 17.637 -1.519 7.983 1.00 75.06 260 ASP A N 1
ATOM 2097 C CA . ASP A 1 260 ? 18.189 -2.681 8.699 1.00 75.06 260 ASP A CA 1
ATOM 2098 C C . ASP A 1 260 ? 19.577 -2.419 9.330 1.00 75.06 260 ASP A C 1
ATOM 2100 O O . ASP A 1 260 ? 20.138 -3.283 9.995 1.00 75.06 260 ASP A O 1
ATOM 2104 N N . SER A 1 261 ? 20.125 -1.212 9.165 1.00 72.19 261 SER A N 1
ATOM 2105 C CA . SER A 1 261 ? 21.369 -0.770 9.814 1.00 72.19 261 SER A CA 1
ATOM 2106 C C . SER A 1 261 ? 21.167 -0.432 11.298 1.00 72.19 261 SER A C 1
ATOM 2108 O O . SER A 1 261 ? 20.084 0.017 11.667 1.00 72.19 261 SER A O 1
ATOM 2110 N N . ASP A 1 262 ? 22.219 -0.493 12.119 1.00 69.81 262 ASP A N 1
ATOM 2111 C CA . ASP A 1 262 ? 22.241 0.102 13.472 1.00 69.81 262 ASP A CA 1
ATOM 2112 C C . ASP A 1 262 ? 22.813 1.532 13.488 1.00 69.81 262 ASP A C 1
ATOM 2114 O O . ASP A 1 262 ? 22.457 2.355 14.331 1.00 69.81 262 ASP A O 1
ATOM 2118 N N . LYS A 1 263 ? 23.694 1.863 12.535 1.00 77.50 263 LYS A N 1
ATOM 2119 C CA . LYS A 1 263 ? 24.264 3.210 12.389 1.00 77.50 263 LYS A CA 1
ATOM 2120 C C . LYS A 1 263 ? 23.347 4.069 11.516 1.00 77.50 263 LYS A C 1
ATOM 2122 O O . LYS A 1 263 ? 22.959 3.636 10.430 1.00 77.50 263 LYS A O 1
ATOM 2127 N N . ARG A 1 264 ? 23.018 5.277 11.985 1.00 80.75 264 ARG A N 1
ATOM 2128 C CA . ARG A 1 264 ? 22.203 6.271 11.264 1.00 80.75 264 ARG A CA 1
ATOM 2129 C C . ARG A 1 264 ? 23.077 7.382 10.708 1.00 80.75 264 ARG A C 1
ATOM 2131 O O . ARG A 1 264 ? 23.890 7.951 11.434 1.00 80.75 264 ARG A O 1
ATOM 2138 N N . THR A 1 265 ? 22.881 7.696 9.439 1.00 79.94 265 THR A N 1
ATOM 2139 C CA . THR A 1 265 ? 23.586 8.755 8.715 1.00 79.94 265 THR A CA 1
ATOM 2140 C C . THR A 1 265 ? 22.684 9.975 8.525 1.00 79.94 265 THR A C 1
ATOM 2142 O O . THR A 1 265 ? 21.465 9.908 8.690 1.00 79.94 265 THR A O 1
ATOM 2145 N N . LEU A 1 266 ? 23.268 11.116 8.147 1.00 76.12 266 LEU A N 1
ATOM 2146 C CA . LEU A 1 266 ? 22.482 12.293 7.750 1.00 76.12 266 LEU A CA 1
ATOM 2147 C C . LEU A 1 266 ? 21.636 12.027 6.496 1.00 76.12 266 LEU A C 1
ATOM 2149 O O . LEU A 1 266 ? 20.565 12.612 6.346 1.00 76.12 266 LEU A O 1
ATOM 2153 N N . TYR A 1 267 ? 22.084 11.107 5.639 1.00 81.31 267 TYR A N 1
ATOM 2154 C CA . TYR A 1 267 ? 21.331 10.657 4.476 1.00 81.31 267 TYR A CA 1
ATOM 2155 C C . TYR A 1 267 ? 20.025 9.963 4.891 1.00 81.31 267 TYR A C 1
ATOM 2157 O O . TYR A 1 267 ? 18.963 10.296 4.368 1.00 81.31 267 TYR A O 1
ATOM 2165 N N . ASP A 1 268 ? 20.085 9.070 5.887 1.00 83.69 268 ASP A N 1
ATOM 2166 C CA . ASP A 1 268 ? 18.908 8.366 6.419 1.00 83.69 268 ASP A CA 1
ATOM 2167 C C . ASP A 1 268 ? 17.892 9.353 7.005 1.00 83.69 268 ASP A C 1
ATOM 2169 O O . ASP A 1 268 ? 16.698 9.272 6.717 1.00 83.69 268 ASP A O 1
ATOM 2173 N N . ARG A 1 269 ? 18.364 10.368 7.739 1.00 81.94 269 ARG A N 1
ATOM 2174 C CA . ARG A 1 269 ? 17.485 11.442 8.230 1.00 81.94 269 ARG A CA 1
ATOM 2175 C C . ARG A 1 269 ? 16.829 12.218 7.091 1.00 81.94 269 ARG A C 1
ATOM 2177 O O . ARG A 1 269 ? 15.633 12.498 7.130 1.00 81.94 269 ARG A O 1
ATOM 2184 N N . GLY A 1 270 ? 17.594 12.510 6.039 1.00 80.50 270 GLY A N 1
ATOM 2185 C CA . GLY A 1 270 ? 17.092 13.141 4.820 1.00 80.50 270 GLY A CA 1
ATOM 2186 C C . GLY A 1 270 ? 16.047 12.304 4.071 1.00 80.50 270 GLY A C 1
ATOM 2187 O O . GLY A 1 270 ? 15.152 12.890 3.457 1.00 80.50 270 GLY A O 1
ATOM 2188 N N . LEU A 1 271 ? 16.136 10.969 4.130 1.00 84.69 271 LEU A N 1
ATOM 2189 C CA . LEU A 1 271 ? 15.122 10.043 3.610 1.00 84.69 271 LEU A CA 1
ATOM 2190 C C . LEU A 1 271 ? 13.842 10.089 4.446 1.00 84.69 271 LEU A C 1
ATOM 2192 O O . LEU A 1 271 ? 12.757 10.244 3.887 1.00 84.69 271 LEU A O 1
ATOM 2196 N N . GLY A 1 272 ? 13.968 9.996 5.774 1.00 82.62 272 GLY A N 1
ATOM 2197 C CA . GLY A 1 272 ? 12.831 10.047 6.696 1.00 82.62 272 GLY A CA 1
ATOM 2198 C C . GLY A 1 272 ? 12.033 11.345 6.556 1.00 82.62 272 GLY A C 1
ATOM 2199 O O . GLY A 1 272 ? 10.815 11.305 6.390 1.00 82.62 272 GLY A O 1
ATOM 2200 N N . ALA A 1 273 ? 12.726 12.487 6.519 1.00 79.25 273 ALA A N 1
ATOM 2201 C CA . ALA A 1 273 ? 12.102 13.797 6.342 1.00 79.25 273 ALA A CA 1
ATOM 2202 C C . ALA A 1 273 ? 11.348 13.923 5.004 1.00 79.25 273 ALA A C 1
ATOM 2204 O O . ALA A 1 273 ? 10.220 14.409 4.983 1.00 79.25 273 ALA A O 1
ATOM 2205 N N . ARG A 1 274 ? 11.935 13.447 3.894 1.00 84.31 274 ARG A N 1
ATOM 2206 C CA . ARG A 1 274 ? 11.282 13.464 2.570 1.00 84.31 274 ARG A CA 1
ATOM 2207 C C . ARG A 1 274 ? 10.070 12.544 2.504 1.00 84.31 274 ARG A C 1
ATOM 2209 O O . ARG A 1 274 ? 9.059 12.930 1.932 1.00 84.31 274 ARG A O 1
ATOM 2216 N N . GLY A 1 275 ? 10.161 11.349 3.087 1.00 85.44 275 GLY A N 1
ATOM 2217 C CA . GLY A 1 275 ? 9.035 10.416 3.135 1.00 85.44 275 GLY A CA 1
ATOM 2218 C C . GLY A 1 275 ? 7.865 10.998 3.921 1.00 85.44 275 GLY A C 1
ATOM 2219 O O . GLY A 1 275 ? 6.717 10.902 3.490 1.00 85.44 275 GLY A O 1
ATOM 2220 N N . LEU A 1 276 ? 8.170 11.664 5.037 1.00 79.81 276 LEU A N 1
ATOM 2221 C CA . LEU A 1 276 ? 7.171 12.335 5.853 1.00 79.81 276 LEU A CA 1
ATOM 2222 C C . LEU A 1 276 ? 6.500 13.509 5.131 1.00 79.81 276 LEU A C 1
ATOM 2224 O O . LEU A 1 276 ? 5.271 13.580 5.106 1.00 79.81 276 LEU A O 1
ATOM 2228 N N . ASP A 1 277 ? 7.287 14.385 4.503 1.00 80.12 277 ASP A N 1
ATOM 2229 C CA . ASP A 1 277 ? 6.770 15.501 3.698 1.00 80.12 277 ASP A CA 1
ATOM 2230 C C . ASP A 1 277 ? 5.884 15.002 2.544 1.00 80.12 277 ASP A C 1
ATOM 2232 O O . ASP A 1 277 ? 4.768 15.488 2.361 1.00 80.12 277 ASP A O 1
ATOM 2236 N N . ALA A 1 278 ? 6.323 13.961 1.826 1.00 86.88 278 ALA A N 1
ATOM 2237 C CA . ALA A 1 278 ? 5.565 13.358 0.730 1.00 86.88 278 ALA A CA 1
ATOM 2238 C C . ALA A 1 278 ? 4.199 12.832 1.186 1.00 86.88 278 ALA A C 1
ATOM 2240 O O . ALA A 1 278 ? 3.176 13.070 0.546 1.00 86.88 278 ALA A O 1
ATOM 2241 N N . PHE A 1 279 ? 4.166 12.123 2.311 1.00 84.88 279 PHE A N 1
ATOM 2242 C CA . PHE A 1 279 ? 2.923 11.585 2.841 1.00 84.88 279 PHE A CA 1
ATOM 2243 C C . PHE A 1 279 ? 1.955 12.670 3.301 1.00 84.88 279 PHE A C 1
ATOM 2245 O O . PHE A 1 279 ? 0.765 12.618 2.996 1.00 84.88 279 PHE A O 1
ATOM 2252 N N . LEU A 1 280 ? 2.454 13.660 4.038 1.00 78.38 280 LEU A N 1
ATOM 2253 C CA . LEU A 1 280 ? 1.625 14.755 4.523 1.00 78.38 280 LEU A CA 1
ATOM 2254 C C . LEU A 1 280 ? 1.087 15.599 3.359 1.00 78.38 280 LEU A C 1
ATOM 2256 O O . LEU A 1 280 ? -0.054 16.052 3.424 1.00 78.38 280 LEU A O 1
ATOM 2260 N N . GLN A 1 281 ? 1.860 15.754 2.280 1.00 84.69 281 GLN A N 1
ATOM 2261 C CA . GLN A 1 281 ? 1.394 16.364 1.035 1.00 84.69 281 GLN A CA 1
ATOM 2262 C C . GLN A 1 281 ? 0.232 15.566 0.424 1.00 84.69 281 GLN A C 1
ATOM 2264 O O . GLN A 1 281 ? -0.825 16.146 0.168 1.00 84.69 281 GLN A O 1
ATOM 2269 N N . MET A 1 282 ? 0.398 14.247 0.265 1.00 88.56 282 MET A N 1
ATOM 2270 C CA . MET A 1 282 ? -0.656 13.353 -0.232 1.00 88.56 282 MET A CA 1
ATOM 2271 C C . MET A 1 282 ? -1.938 13.450 0.609 1.00 88.56 282 MET A C 1
ATOM 2273 O O . MET A 1 282 ? -3.047 13.491 0.0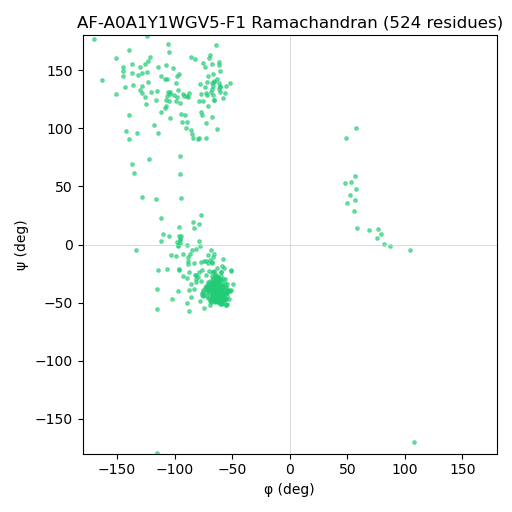75 1.00 88.56 282 MET A O 1
ATOM 2277 N N . LEU A 1 283 ? -1.786 13.496 1.935 1.00 81.25 283 LEU A N 1
ATOM 2278 C CA . LEU A 1 283 ? -2.894 13.500 2.884 1.00 81.25 283 LEU A CA 1
ATOM 2279 C C . LEU A 1 283 ? -3.628 14.842 2.947 1.00 81.25 283 LEU A C 1
ATOM 2281 O O . LEU A 1 283 ? -4.848 14.882 2.818 1.00 81.25 283 LEU A O 1
ATOM 2285 N N . ILE A 1 284 ? -2.900 15.931 3.191 1.00 74.88 284 ILE A N 1
ATOM 2286 C CA . ILE A 1 284 ? -3.495 17.223 3.554 1.00 74.88 284 ILE A CA 1
ATOM 2287 C C . ILE A 1 284 ? -3.795 18.049 2.305 1.00 74.88 284 ILE A C 1
ATOM 2289 O O . ILE A 1 284 ? -4.898 18.577 2.152 1.00 74.88 284 ILE A O 1
ATOM 2293 N N . ALA A 1 285 ? -2.806 18.188 1.424 1.00 78.94 285 ALA A N 1
ATOM 2294 C CA . ALA A 1 285 ? -2.894 19.102 0.295 1.00 78.94 285 ALA A CA 1
ATOM 2295 C C . ALA A 1 285 ? -3.584 18.453 -0.909 1.00 78.94 285 ALA A C 1
ATOM 2297 O O . ALA A 1 285 ? -4.480 19.062 -1.494 1.00 78.94 285 ALA A O 1
ATOM 2298 N N . ASP A 1 286 ? -3.214 17.215 -1.237 1.00 86.31 286 ASP A N 1
ATOM 2299 C CA . ASP A 1 286 ? -3.721 16.538 -2.431 1.00 86.31 286 ASP A CA 1
ATOM 2300 C C . ASP A 1 286 ? -5.039 15.791 -2.181 1.00 86.31 286 ASP A C 1
ATOM 2302 O O . ASP A 1 286 ? -5.789 15.548 -3.126 1.00 86.31 286 ASP A O 1
ATOM 2306 N N . ASN A 1 287 ? -5.323 15.420 -0.922 1.00 86.38 287 ASN A N 1
ATOM 2307 C CA . ASN A 1 287 ? -6.427 14.527 -0.546 1.00 86.38 287 ASN A CA 1
ATOM 2308 C C . ASN A 1 287 ? -6.450 13.240 -1.398 1.00 86.38 287 ASN A C 1
ATOM 2310 O O . ASN A 1 287 ? -7.510 12.735 -1.761 1.00 86.38 287 ASN A O 1
ATOM 2314 N N . PHE A 1 288 ? -5.266 12.735 -1.745 1.00 91.00 288 PHE A N 1
ATOM 2315 C CA . PHE A 1 288 ? -5.068 11.548 -2.564 1.00 91.00 288 PHE A CA 1
ATOM 2316 C C . PHE A 1 288 ? -3.866 10.793 -2.012 1.00 91.00 288 PHE A C 1
ATOM 2318 O O . PHE A 1 288 ? -2.715 11.149 -2.261 1.00 91.00 288 PHE A O 1
ATOM 2325 N N . VAL A 1 289 ? -4.145 9.777 -1.197 1.00 89.25 289 VAL A N 1
ATOM 2326 C CA . VAL A 1 289 ? -3.139 9.073 -0.397 1.00 89.25 289 VAL A CA 1
ATOM 2327 C C . VAL A 1 289 ? -2.855 7.710 -0.985 1.00 89.25 289 VAL A C 1
ATOM 2329 O O . VAL A 1 289 ? -3.777 6.933 -1.222 1.00 89.25 289 VAL A O 1
ATOM 2332 N N . HIS A 1 290 ? -1.576 7.383 -1.157 1.00 90.75 290 HIS A N 1
ATOM 2333 C CA . HIS A 1 290 ? -1.167 6.022 -1.469 1.00 90.75 290 HIS A CA 1
ATOM 2334 C C . HIS A 1 290 ? -1.436 5.112 -0.259 1.00 90.75 290 HIS A C 1
ATOM 2336 O O . HIS A 1 290 ? -0.792 5.222 0.783 1.00 90.75 290 HIS A O 1
ATOM 2342 N N . ALA A 1 291 ? -2.421 4.223 -0.394 1.00 82.44 291 ALA A N 1
ATOM 2343 C CA . ALA A 1 291 ? -2.986 3.467 0.724 1.00 82.44 291 ALA A CA 1
ATOM 2344 C C . ALA A 1 291 ? -2.215 2.180 1.079 1.00 82.44 291 ALA A C 1
ATOM 2346 O O . ALA A 1 291 ? -2.546 1.536 2.069 1.00 82.44 291 ALA A O 1
ATOM 2347 N N . ASP A 1 292 ? -1.193 1.822 0.298 1.00 80.31 292 ASP A N 1
ATOM 2348 C CA . ASP A 1 292 ? -0.342 0.638 0.502 1.00 80.31 292 ASP A CA 1
ATOM 2349 C C . ASP A 1 292 ? 1.149 1.021 0.499 1.00 80.31 292 ASP A C 1
ATOM 2351 O O . ASP A 1 292 ? 2.010 0.386 -0.113 1.00 80.31 292 ASP A O 1
ATOM 2355 N N . LEU A 1 293 ? 1.452 2.152 1.142 1.00 80.38 293 LEU A N 1
ATOM 2356 C CA . LEU A 1 293 ? 2.795 2.711 1.205 1.00 80.38 293 LEU A CA 1
ATOM 2357 C C . LEU A 1 293 ? 3.630 1.985 2.271 1.00 80.38 293 LEU A C 1
ATOM 2359 O O . LEU A 1 293 ? 3.654 2.382 3.435 1.00 80.38 293 LEU A O 1
ATOM 2363 N N . HIS A 1 294 ? 4.337 0.927 1.875 1.00 79.44 294 HIS A N 1
ATOM 2364 C CA . HIS A 1 294 ? 5.275 0.193 2.731 1.00 79.44 294 HIS A CA 1
ATOM 2365 C C . HIS A 1 294 ? 6.698 0.185 2.137 1.00 79.44 294 HIS A C 1
ATOM 2367 O O . HIS A 1 294 ? 6.858 0.372 0.934 1.00 79.44 294 HIS A O 1
ATOM 2373 N N . PRO A 1 295 ? 7.762 -0.100 2.920 1.00 81.81 295 PRO A N 1
ATOM 2374 C CA . PRO A 1 295 ? 9.158 -0.023 2.449 1.00 81.81 295 PRO A CA 1
ATOM 2375 C C . PRO A 1 295 ? 9.539 -0.883 1.237 1.00 81.81 295 PRO A C 1
ATOM 2377 O O . PRO A 1 295 ? 10.640 -0.726 0.718 1.00 81.81 295 PRO A O 1
ATOM 2380 N N . GLY A 1 296 ? 8.688 -1.832 0.841 1.00 81.12 296 GLY A N 1
ATOM 2381 C CA . GLY A 1 296 ? 8.891 -2.654 -0.354 1.00 81.12 296 GLY A CA 1
ATOM 2382 C C . GLY A 1 296 ? 8.466 -1.942 -1.639 1.00 81.12 296 GLY A C 1
ATOM 2383 O O . GLY A 1 296 ? 9.056 -2.199 -2.679 1.00 81.12 296 GLY A O 1
ATOM 2384 N N . ASN A 1 297 ? 7.533 -0.993 -1.539 1.00 88.44 297 ASN A N 1
ATOM 2385 C CA . ASN A 1 297 ? 7.038 -0.173 -2.646 1.00 88.44 297 ASN A CA 1
ATOM 2386 C C . ASN A 1 297 ? 7.759 1.184 -2.728 1.00 88.44 297 ASN A C 1
ATOM 2388 O O . ASN A 1 297 ? 7.291 2.104 -3.390 1.00 88.44 297 ASN A O 1
ATOM 2392 N N . ILE A 1 298 ? 8.893 1.335 -2.036 1.00 91.62 298 ILE A N 1
ATOM 2393 C CA . ILE A 1 298 ? 9.687 2.565 -2.033 1.00 91.62 298 ILE A CA 1
ATOM 2394 C C . ILE A 1 298 ? 11.112 2.225 -2.447 1.00 91.62 298 ILE A C 1
ATOM 2396 O O . ILE A 1 298 ? 11.792 1.451 -1.767 1.00 91.62 298 ILE A O 1
ATOM 2400 N N . LEU A 1 299 ? 11.584 2.837 -3.530 1.00 93.00 299 LEU A N 1
ATOM 2401 C CA . LEU A 1 299 ? 12.994 2.825 -3.905 1.00 93.00 299 LEU A CA 1
ATOM 2402 C C . LEU A 1 299 ? 13.657 4.144 -3.512 1.00 93.00 299 LEU A C 1
ATOM 2404 O O . LEU A 1 299 ? 13.036 5.205 -3.482 1.00 93.00 299 LEU A O 1
ATOM 2408 N N . VAL A 1 300 ? 14.952 4.064 -3.245 1.00 92.31 300 VAL A N 1
ATOM 2409 C CA . VAL A 1 300 ? 15.841 5.198 -3.034 1.00 92.31 300 VAL A CA 1
ATOM 2410 C C . VAL A 1 300 ? 16.735 5.324 -4.254 1.00 92.31 300 VAL A C 1
ATOM 2412 O O . VAL A 1 300 ? 17.501 4.408 -4.568 1.00 92.31 300 VAL A O 1
ATOM 2415 N N . ARG A 1 301 ? 16.639 6.467 -4.930 1.00 90.62 301 ARG A N 1
ATOM 2416 C CA . ARG A 1 301 ? 17.493 6.826 -6.056 1.00 90.62 301 ARG A CA 1
ATOM 2417 C C . ARG A 1 301 ? 18.624 7.736 -5.578 1.00 90.62 301 ARG A C 1
ATOM 2419 O O . ARG A 1 301 ? 18.395 8.761 -4.934 1.00 90.62 301 ARG A O 1
ATOM 2426 N N . LEU A 1 302 ? 19.855 7.343 -5.893 1.00 86.00 302 LEU A N 1
ATOM 2427 C CA . LEU A 1 302 ? 21.083 8.053 -5.550 1.00 86.00 302 LEU A CA 1
ATOM 2428 C C . LEU A 1 302 ? 21.417 9.022 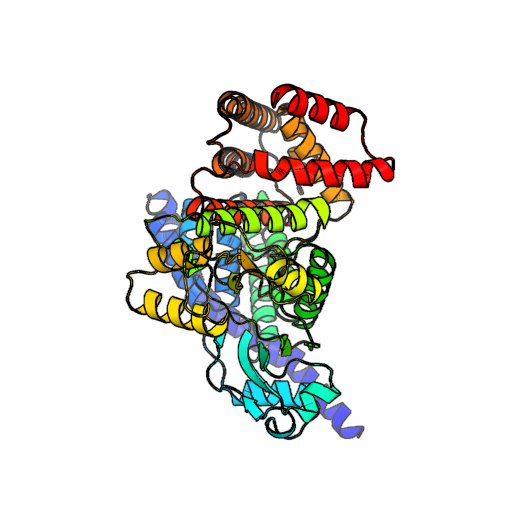-6.682 1.00 86.00 302 LEU A C 1
ATOM 2430 O O . LEU A 1 302 ? 21.937 8.622 -7.727 1.00 86.00 302 LEU A O 1
ATOM 2434 N N . ARG A 1 303 ? 21.096 10.303 -6.500 1.00 77.44 303 ARG A N 1
ATOM 2435 C CA . ARG A 1 303 ? 21.387 11.333 -7.500 1.00 77.44 303 ARG A CA 1
ATOM 2436 C C . ARG A 1 303 ? 22.648 12.119 -7.114 1.00 77.44 303 ARG A C 1
ATOM 2438 O O . ARG A 1 303 ? 22.677 12.618 -5.987 1.00 77.44 303 ARG A O 1
ATOM 2445 N N . PRO A 1 304 ? 23.634 12.279 -8.016 1.00 74.75 304 PRO A N 1
ATOM 2446 C CA . PRO A 1 304 ? 24.754 13.189 -7.785 1.00 74.75 304 PRO A CA 1
ATOM 2447 C C . PRO A 1 304 ? 24.267 14.643 -7.625 1.00 74.75 304 PRO A C 1
ATOM 2449 O O . PRO A 1 304 ? 23.200 14.988 -8.146 1.00 74.75 304 PRO A O 1
ATOM 2452 N N . PRO A 1 305 ? 25.011 15.513 -6.916 1.00 67.31 305 PRO A N 1
ATOM 2453 C CA . PRO A 1 305 ? 24.690 16.937 -6.867 1.00 67.31 305 PRO A CA 1
ATOM 2454 C C . PRO A 1 305 ? 24.692 17.517 -8.289 1.00 67.31 305 PRO A C 1
ATOM 2456 O O . PRO A 1 305 ? 25.668 17.365 -9.012 1.00 67.31 305 PRO A O 1
ATOM 2459 N N . PHE A 1 306 ? 23.587 18.161 -8.673 1.00 56.19 306 PHE A N 1
ATOM 2460 C CA . PHE A 1 306 ? 23.421 18.950 -9.902 1.00 56.19 306 PHE A CA 1
ATOM 2461 C C . PHE A 1 306 ? 23.874 18.277 -11.215 1.00 56.19 306 PHE A C 1
ATOM 2463 O O . PHE A 1 306 ? 24.987 18.462 -11.696 1.00 56.19 306 PHE A O 1
ATOM 2470 N N . ALA A 1 307 ? 22.945 17.594 -11.886 1.00 43.38 307 ALA A N 1
ATOM 2471 C CA . ALA A 1 307 ? 23.072 17.330 -13.318 1.00 43.38 307 ALA A CA 1
ATOM 2472 C C . ALA A 1 307 ? 22.539 18.540 -14.122 1.00 43.38 307 ALA A C 1
ATOM 2474 O O . ALA A 1 307 ? 21.339 18.666 -14.344 1.00 43.38 307 ALA A O 1
ATOM 2475 N N . GLU A 1 308 ? 23.473 19.420 -14.495 1.00 51.47 308 GLU A N 1
ATOM 2476 C CA . GLU A 1 308 ? 23.509 20.373 -15.623 1.00 51.47 308 GLU A CA 1
ATOM 2477 C C . GLU A 1 308 ? 22.405 21.447 -15.809 1.00 51.47 308 GLU A C 1
ATOM 2479 O O . GLU A 1 308 ? 21.411 21.241 -16.504 1.00 51.47 308 GLU A O 1
ATOM 2484 N N . SER A 1 309 ? 22.711 22.690 -15.404 1.00 45.94 309 SER A N 1
ATOM 2485 C CA . SER A 1 309 ? 22.424 23.868 -16.238 1.00 45.94 309 SER A CA 1
ATOM 2486 C C . SER A 1 309 ? 23.750 24.430 -16.795 1.00 45.94 309 SER A C 1
ATOM 2488 O O . SER A 1 309 ? 24.767 24.409 -16.095 1.00 45.94 309 SER A O 1
ATOM 2490 N N . PRO A 1 310 ? 23.807 24.921 -18.049 1.00 50.97 310 PRO A N 1
ATOM 2491 C CA . PRO A 1 310 ? 25.019 25.536 -18.607 1.00 50.97 310 PRO A CA 1
ATOM 2492 C C . PRO A 1 310 ? 25.499 26.764 -17.819 1.00 50.97 310 PRO A C 1
ATOM 2494 O O . PRO A 1 310 ? 26.687 27.074 -17.824 1.00 50.97 310 PRO A O 1
ATOM 2497 N N . LEU A 1 311 ? 24.577 27.453 -17.141 1.00 50.09 311 LEU A N 1
ATOM 2498 C CA . LEU A 1 311 ? 24.851 28.655 -16.356 1.00 50.09 311 LEU A CA 1
ATOM 2499 C C . LEU A 1 311 ? 25.576 28.337 -15.049 1.00 50.09 311 LEU A C 1
ATOM 2501 O O . LEU A 1 311 ? 26.478 29.079 -14.678 1.00 50.09 311 LEU A O 1
ATOM 2505 N N . ASP A 1 312 ? 25.244 27.224 -14.397 1.00 46.50 312 ASP A N 1
ATOM 2506 C CA . ASP A 1 312 ? 25.906 26.829 -13.149 1.00 46.50 312 ASP A CA 1
ATOM 2507 C C . ASP A 1 312 ? 27.351 26.382 -13.408 1.00 46.50 312 ASP A C 1
ATOM 2509 O O . ASP A 1 312 ? 28.250 26.813 -12.694 1.00 46.50 312 ASP A O 1
ATOM 2513 N N . ARG A 1 313 ? 27.605 25.656 -14.512 1.00 49.34 313 ARG A N 1
ATOM 2514 C CA . ARG A 1 313 ? 28.977 25.363 -14.986 1.00 49.34 313 ARG A CA 1
ATOM 2515 C C . ARG A 1 313 ? 29.780 26.635 -15.263 1.00 49.34 313 ARG A C 1
ATOM 2517 O O . ARG A 1 313 ? 30.951 26.711 -14.911 1.00 49.34 313 ARG A O 1
ATOM 2524 N N . PHE A 1 314 ? 29.148 27.634 -15.881 1.00 50.19 314 PHE A N 1
ATOM 2525 C CA . PHE A 1 314 ? 29.795 28.909 -16.192 1.00 50.19 314 PHE A CA 1
ATOM 2526 C C . PHE A 1 314 ? 30.116 29.718 -14.926 1.00 50.19 314 PHE A C 1
ATOM 2528 O O . PHE A 1 314 ? 31.192 30.301 -14.821 1.00 50.19 314 PHE A O 1
ATOM 2535 N N . ILE A 1 315 ? 29.204 29.740 -13.949 1.00 50.06 315 ILE A N 1
ATOM 2536 C CA . ILE A 1 315 ? 29.405 30.407 -12.655 1.00 50.06 315 ILE A CA 1
ATOM 2537 C C . ILE A 1 315 ? 30.494 29.690 -11.846 1.00 50.06 315 ILE A C 1
ATOM 2539 O O . ILE A 1 315 ? 31.338 30.359 -11.250 1.00 50.06 315 ILE A O 1
ATOM 2543 N N . GLU A 1 316 ? 30.533 28.357 -11.869 1.00 45.91 316 GLU A N 1
ATOM 2544 C CA . GLU A 1 316 ? 31.588 27.567 -11.227 1.00 45.91 316 GLU A CA 1
ATOM 2545 C C . GLU A 1 316 ? 32.966 27.789 -11.865 1.00 45.91 316 GLU A C 1
ATOM 2547 O O . GLU A 1 316 ? 33.936 27.963 -11.134 1.00 45.91 316 GLU A O 1
ATOM 2552 N N . GLU A 1 317 ? 33.078 27.865 -13.196 1.00 50.97 317 GLU A N 1
ATOM 2553 C CA . GLU A 1 317 ? 34.352 28.182 -13.865 1.00 50.97 317 GLU A CA 1
ATOM 2554 C C . GLU A 1 317 ? 34.840 29.613 -13.582 1.00 50.97 317 GLU A C 1
ATOM 2556 O O . GLU A 1 317 ? 36.048 29.847 -13.509 1.00 50.97 317 GLU A O 1
ATOM 2561 N N . PHE A 1 318 ? 33.928 30.577 -13.407 1.00 48.69 318 PHE A N 1
ATOM 2562 C CA . PHE A 1 318 ? 34.292 31.988 -13.225 1.00 48.69 318 PHE A CA 1
ATOM 2563 C C . PHE A 1 318 ? 34.538 32.411 -11.770 1.00 48.69 318 PHE A C 1
ATOM 2565 O O . PHE A 1 318 ? 35.304 33.349 -11.541 1.00 48.69 318 PHE A O 1
ATOM 2572 N N . PHE A 1 319 ? 33.902 31.767 -10.786 1.00 46.38 319 PHE A N 1
ATOM 2573 C CA . PHE A 1 319 ? 33.923 32.221 -9.386 1.00 46.38 319 PHE A CA 1
ATOM 2574 C C . PHE A 1 319 ? 34.728 31.331 -8.423 1.00 46.38 319 PHE A C 1
ATOM 2576 O O . PHE A 1 319 ? 34.684 31.564 -7.212 1.00 46.38 319 PHE A O 1
ATOM 2583 N N . ASP A 1 320 ? 35.497 30.348 -8.903 1.00 42.62 320 ASP A N 1
ATOM 2584 C CA . ASP A 1 320 ? 36.123 29.363 -8.013 1.00 42.62 320 ASP A CA 1
ATOM 2585 C C . ASP A 1 320 ? 37.299 29.901 -7.168 1.00 42.62 320 ASP A C 1
ATOM 2587 O O . ASP A 1 320 ? 38.475 29.868 -7.538 1.00 42.62 320 ASP A O 1
ATOM 2591 N N . LYS A 1 321 ? 36.951 30.366 -5.964 1.00 36.78 321 LYS A N 1
ATOM 2592 C CA . LYS A 1 321 ? 37.773 30.303 -4.747 1.00 36.78 321 LYS A CA 1
ATOM 2593 C C . LYS A 1 321 ? 36.900 29.862 -3.569 1.00 36.78 321 LYS A C 1
ATOM 2595 O O . LYS A 1 321 ? 36.744 30.604 -2.600 1.00 36.78 321 LYS A O 1
ATOM 2600 N N . SER A 1 322 ? 36.326 28.661 -3.641 1.00 38.34 322 SER A N 1
ATOM 2601 C CA . SER A 1 322 ? 35.596 28.070 -2.510 1.00 38.34 322 SER A CA 1
ATOM 2602 C C . SER A 1 322 ? 36.410 26.933 -1.867 1.00 38.34 322 SER A C 1
ATOM 2604 O O . SER A 1 322 ? 36.821 26.011 -2.566 1.00 38.34 322 SER A O 1
ATOM 2606 N N . PRO A 1 323 ? 36.645 26.935 -0.540 1.00 35.44 323 PRO A N 1
ATOM 2607 C CA . PRO A 1 323 ? 37.560 26.000 0.130 1.00 35.44 323 PRO A CA 1
ATOM 2608 C C . PRO A 1 323 ? 36.984 24.586 0.376 1.00 35.44 323 PRO A C 1
ATOM 2610 O O . PRO A 1 323 ? 37.528 23.844 1.187 1.00 35.44 323 PRO A O 1
ATOM 2613 N N . PHE A 1 324 ? 35.902 24.188 -0.304 1.00 40.12 324 PHE A N 1
ATOM 2614 C CA . PHE A 1 324 ? 35.181 22.925 -0.067 1.00 40.12 324 PHE A CA 1
ATOM 2615 C C . PHE A 1 324 ? 35.213 21.951 -1.262 1.00 40.12 324 PHE A C 1
ATOM 2617 O O . PHE A 1 324 ? 34.234 21.259 -1.526 1.00 40.12 324 PHE A O 1
ATOM 2624 N N . ARG A 1 325 ? 36.339 21.837 -1.978 1.00 40.50 325 ARG A N 1
ATOM 2625 C CA . ARG A 1 325 ? 36.595 20.654 -2.824 1.00 40.50 325 ARG A CA 1
ATOM 2626 C C . ARG A 1 325 ? 37.348 19.609 -2.009 1.00 40.50 325 ARG A C 1
ATOM 2628 O O . ARG A 1 325 ? 38.511 19.827 -1.684 1.00 40.50 325 ARG A O 1
ATOM 2635 N N . LEU A 1 326 ? 36.702 18.486 -1.690 1.00 44.84 326 LEU A N 1
ATOM 2636 C CA . LEU A 1 326 ? 37.354 17.382 -0.973 1.00 44.84 326 LEU A CA 1
ATOM 2637 C C . LEU A 1 326 ? 37.832 16.221 -1.858 1.00 44.84 326 LEU A C 1
ATOM 2639 O O . LEU A 1 326 ? 38.617 15.431 -1.351 1.00 44.84 326 LEU A O 1
ATOM 2643 N N . HIS A 1 327 ? 37.496 16.126 -3.155 1.00 46.03 327 HIS A N 1
ATOM 2644 C CA . HIS A 1 327 ? 38.021 15.043 -4.008 1.00 46.03 327 HIS A CA 1
ATOM 2645 C C . HIS A 1 327 ? 38.297 15.445 -5.468 1.00 46.03 327 HIS A C 1
ATOM 2647 O O . HIS A 1 327 ? 37.591 16.259 -6.056 1.00 46.03 327 HIS A O 1
ATOM 2653 N N . THR A 1 328 ? 39.358 14.852 -6.027 1.00 45.56 328 THR A N 1
ATOM 2654 C CA . THR A 1 328 ? 39.865 14.981 -7.408 1.00 45.56 328 THR A CA 1
ATOM 2655 C C . THR A 1 328 ? 39.398 13.858 -8.345 1.00 45.56 328 THR A C 1
ATOM 2657 O O . THR A 1 328 ? 39.768 13.862 -9.516 1.00 45.56 328 THR A O 1
ATOM 2660 N N . GLU A 1 329 ? 38.618 12.889 -7.854 1.00 57.22 329 GLU A N 1
ATOM 2661 C CA . GLU A 1 329 ? 38.077 11.783 -8.658 1.00 57.22 329 GLU A CA 1
ATOM 2662 C C . GLU A 1 329 ? 36.643 12.075 -9.133 1.00 57.22 329 GLU A C 1
ATOM 2664 O O . GLU A 1 329 ? 35.889 12.736 -8.412 1.00 57.22 329 GLU A O 1
ATOM 2669 N N . PRO A 1 330 ? 36.251 11.604 -10.333 1.00 66.38 330 PRO A N 1
ATOM 2670 C CA . PRO A 1 330 ? 34.893 11.777 -10.834 1.00 66.38 330 PRO A CA 1
ATOM 2671 C C . PRO A 1 330 ? 33.886 11.091 -9.903 1.00 66.38 330 PRO A C 1
ATOM 2673 O O . PRO A 1 330 ? 34.078 9.947 -9.489 1.00 66.38 330 PRO A O 1
ATOM 2676 N N . LEU A 1 331 ? 32.801 11.798 -9.576 1.00 76.50 331 LEU A N 1
ATOM 2677 C CA . LEU A 1 331 ? 31.696 11.221 -8.814 1.00 76.50 331 LEU A CA 1
ATOM 2678 C C . LEU A 1 331 ? 31.055 10.079 -9.622 1.00 76.50 331 LEU A C 1
ATOM 2680 O O . LEU A 1 331 ? 30.929 10.216 -10.841 1.00 76.50 331 LEU A O 1
ATOM 2684 N N . PRO A 1 332 ? 30.626 8.982 -8.968 1.00 81.88 332 PRO A N 1
ATOM 2685 C CA . PRO A 1 332 ? 30.014 7.864 -9.676 1.00 81.88 332 PRO A CA 1
ATOM 2686 C C . PRO A 1 332 ? 28.729 8.300 -10.392 1.00 81.88 332 PRO A C 1
ATOM 2688 O O . PRO A 1 332 ? 28.080 9.276 -10.020 1.00 81.88 332 PRO A O 1
ATOM 2691 N N . SER A 1 333 ? 28.318 7.576 -11.426 1.00 84.75 333 SER A N 1
ATOM 2692 C CA . SER A 1 333 ? 26.965 7.744 -11.963 1.00 84.75 333 SER A CA 1
ATOM 2693 C C . SER A 1 333 ? 25.919 7.210 -10.973 1.00 84.75 333 SER A C 1
ATOM 2695 O O . SER A 1 333 ? 26.228 6.413 -10.083 1.00 84.75 333 SER A O 1
ATOM 2697 N N . SER A 1 334 ? 24.646 7.590 -11.136 1.00 83.38 334 SER A N 1
ATOM 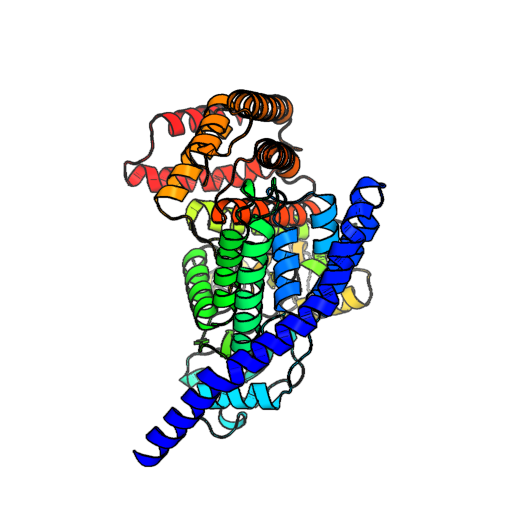2698 C CA . SER A 1 334 ? 23.559 7.024 -10.317 1.00 83.38 334 SER A CA 1
ATOM 2699 C C . SER A 1 334 ? 23.517 5.492 -10.375 1.00 83.38 334 SER A C 1
ATOM 2701 O O . SER A 1 334 ? 23.339 4.852 -9.343 1.00 83.38 334 SER A O 1
ATOM 2703 N N . GLN A 1 335 ? 23.723 4.904 -11.558 1.00 83.62 335 GLN A N 1
ATOM 2704 C CA . GLN A 1 335 ? 23.716 3.449 -11.745 1.00 83.62 335 GLN A CA 1
ATOM 2705 C C . GLN A 1 335 ? 24.901 2.778 -11.039 1.00 83.62 335 GLN A C 1
ATOM 2707 O O . GLN A 1 335 ? 24.716 1.783 -10.338 1.00 83.62 335 GLN A O 1
ATOM 2712 N N . GLU A 1 336 ? 26.103 3.348 -11.155 1.00 85.75 336 GLU A N 1
ATOM 2713 C CA . GLU A 1 336 ? 27.297 2.859 -10.450 1.00 85.75 336 GLU A CA 1
ATOM 2714 C C . GLU A 1 336 ? 27.117 2.938 -8.932 1.00 85.75 336 GLU A C 1
ATOM 2716 O O . GLU A 1 336 ? 27.417 1.980 -8.216 1.00 85.75 336 GLU A O 1
ATOM 2721 N N . ALA A 1 337 ? 26.556 4.044 -8.434 1.00 85.12 337 ALA A N 1
ATOM 2722 C CA . ALA A 1 337 ? 26.251 4.209 -7.019 1.00 85.12 337 ALA A CA 1
ATOM 2723 C C . ALA A 1 337 ? 25.230 3.161 -6.538 1.00 85.12 337 ALA A C 1
ATOM 2725 O O . ALA A 1 337 ? 25.432 2.541 -5.491 1.00 85.12 337 ALA A O 1
ATOM 2726 N N . HIS A 1 338 ? 24.162 2.905 -7.305 1.00 87.12 338 HIS A N 1
ATOM 2727 C CA . HIS A 1 338 ? 23.189 1.855 -6.984 1.00 87.12 338 HIS A CA 1
ATOM 2728 C C . HIS A 1 338 ? 23.831 0.467 -6.954 1.00 87.12 338 HIS A C 1
ATOM 2730 O O . HIS A 1 338 ? 23.591 -0.304 -6.022 1.00 87.12 338 HIS A O 1
ATOM 2736 N N . GLN A 1 339 ? 24.661 0.140 -7.948 1.00 86.88 339 GLN A N 1
ATOM 2737 C CA . GLN A 1 339 ? 25.350 -1.146 -8.025 1.00 86.88 339 GLN A CA 1
ATOM 2738 C C . GLN A 1 339 ? 26.302 -1.339 -6.842 1.00 86.88 339 GLN A C 1
ATOM 2740 O O . GLN A 1 339 ? 26.305 -2.407 -6.224 1.00 86.88 339 GLN A O 1
ATOM 2745 N N . GLN A 1 340 ? 27.050 -0.298 -6.475 1.00 86.75 340 GLN A N 1
ATOM 2746 C CA . GLN A 1 340 ? 27.943 -0.328 -5.323 1.00 86.75 340 GLN A CA 1
ATOM 2747 C C . GLN A 1 340 ? 27.169 -0.512 -4.014 1.00 86.75 340 GLN A C 1
ATOM 2749 O O . GLN A 1 340 ? 27.558 -1.341 -3.190 1.00 86.75 340 GLN A O 1
ATOM 2754 N N . VAL A 1 341 ? 26.041 0.185 -3.832 1.00 85.50 341 VAL A N 1
ATOM 2755 C CA . VAL A 1 341 ? 25.168 -0.027 -2.668 1.00 85.50 341 VAL A CA 1
ATOM 2756 C C . VAL A 1 341 ? 24.662 -1.467 -2.618 1.00 85.50 341 VAL A C 1
ATOM 2758 O O . VAL A 1 341 ? 24.810 -2.114 -1.582 1.00 85.50 341 VAL A O 1
ATOM 2761 N N . ARG A 1 342 ? 24.144 -2.017 -3.726 1.00 86.81 342 ARG A N 1
ATOM 2762 C CA . ARG A 1 342 ? 23.689 -3.420 -3.792 1.00 86.81 342 ARG A CA 1
ATOM 2763 C C . ARG A 1 342 ? 24.816 -4.402 -3.439 1.00 86.81 342 ARG A C 1
ATOM 2765 O O . ARG A 1 342 ? 24.592 -5.351 -2.689 1.00 86.81 342 ARG A O 1
ATOM 2772 N N . ALA A 1 343 ? 26.036 -4.154 -3.914 1.00 86.69 343 ALA A N 1
ATOM 2773 C CA . ALA A 1 343 ? 27.200 -4.980 -3.599 1.00 86.69 343 ALA A CA 1
ATOM 2774 C C . ALA A 1 343 ? 27.598 -4.906 -2.113 1.00 86.69 343 ALA A C 1
ATOM 2776 O O . ALA A 1 343 ? 27.919 -5.931 -1.508 1.00 86.69 343 ALA A O 1
ATOM 2777 N N . LEU A 1 344 ? 27.561 -3.716 -1.505 1.00 86.75 344 LEU A N 1
ATOM 2778 C CA . LEU A 1 344 ? 27.834 -3.528 -0.074 1.00 86.75 344 LEU A CA 1
ATOM 2779 C C . LEU A 1 344 ? 26.752 -4.168 0.802 1.00 86.75 344 LEU A C 1
ATOM 2781 O O . LEU A 1 344 ? 27.072 -4.773 1.823 1.00 86.75 344 LEU A O 1
ATOM 2785 N N . MET A 1 345 ? 25.489 -4.110 0.374 1.00 82.00 345 MET A N 1
ATOM 2786 C CA . MET A 1 345 ? 24.388 -4.806 1.041 1.00 82.00 345 MET A CA 1
ATOM 2787 C C . MET A 1 345 ? 24.591 -6.320 1.054 1.00 82.00 345 MET A C 1
ATOM 2789 O O . MET A 1 345 ? 24.453 -6.937 2.106 1.00 82.00 345 MET A O 1
ATOM 2793 N N . ALA A 1 346 ? 24.972 -6.913 -0.082 1.00 83.19 346 ALA A N 1
ATOM 2794 C CA . ALA A 1 346 ? 25.251 -8.347 -0.167 1.00 83.19 346 ALA A CA 1
ATOM 2795 C C . ALA A 1 346 ? 26.415 -8.775 0.748 1.00 83.19 346 ALA A C 1
ATOM 2797 O O . ALA A 1 346 ? 26.431 -9.896 1.250 1.00 83.19 346 ALA A O 1
ATOM 2798 N N . LYS A 1 347 ? 27.374 -7.874 0.993 1.00 83.12 347 LYS A N 1
ATOM 2799 C CA . LYS A 1 347 ? 28.499 -8.086 1.919 1.00 83.12 347 LYS A CA 1
ATOM 2800 C C . LYS A 1 347 ? 28.149 -7.803 3.387 1.00 83.12 347 LYS A C 1
ATOM 2802 O O . LYS A 1 347 ? 28.904 -8.205 4.267 1.00 83.12 347 LYS A O 1
ATOM 2807 N N . GLY A 1 348 ? 27.043 -7.107 3.660 1.00 77.00 348 GLY A N 1
ATOM 2808 C CA . GLY A 1 348 ? 26.575 -6.767 5.008 1.00 77.00 348 GLY A CA 1
ATOM 2809 C C . GLY A 1 348 ? 27.442 -5.760 5.776 1.00 77.00 348 GLY A C 1
ATOM 2810 O O . GLY A 1 348 ? 27.273 -5.622 6.985 1.00 77.00 348 GLY A O 1
ATOM 2811 N N . GLN A 1 349 ? 28.386 -5.071 5.123 1.00 79.00 349 GLN A N 1
ATOM 2812 C CA . GLN A 1 349 ? 29.325 -4.140 5.769 1.00 79.00 349 GLN A CA 1
ATOM 2813 C C . GLN A 1 349 ? 29.652 -2.941 4.863 1.00 79.00 349 GLN A C 1
ATOM 2815 O O . GLN A 1 349 ? 29.679 -3.068 3.641 1.00 79.00 349 GLN A O 1
ATOM 2820 N N . GLY A 1 350 ? 29.931 -1.778 5.467 1.00 80.94 350 GLY A N 1
ATOM 2821 C CA . GLY A 1 350 ? 30.448 -0.582 4.777 1.00 80.94 350 GLY A CA 1
ATOM 2822 C C . GLY A 1 350 ? 29.409 0.298 4.069 1.00 80.94 350 GLY A C 1
ATOM 2823 O O . GLY A 1 350 ? 29.773 1.326 3.503 1.00 80.94 350 GLY A O 1
ATOM 2824 N N . LEU A 1 351 ? 28.120 -0.060 4.118 1.00 84.88 351 LEU A N 1
ATOM 2825 C CA . LEU A 1 351 ? 27.052 0.715 3.478 1.00 84.88 351 LEU A CA 1
ATOM 2826 C C . LEU A 1 351 ? 26.960 2.140 4.041 1.00 84.88 351 LEU A C 1
ATOM 2828 O O . LEU A 1 351 ? 26.918 3.100 3.283 1.00 84.88 351 LEU A O 1
ATOM 2832 N N . GLN A 1 352 ? 26.952 2.297 5.364 1.00 83.81 352 GLN A N 1
ATOM 2833 C CA . GLN A 1 352 ? 26.720 3.597 6.004 1.00 83.81 352 GLN A CA 1
ATOM 2834 C C . GLN A 1 352 ? 27.888 4.560 5.786 1.00 83.81 352 GLN A C 1
ATOM 2836 O O . GLN A 1 352 ? 27.671 5.760 5.619 1.00 83.81 352 GLN A O 1
ATOM 2841 N N . ASP A 1 353 ? 29.112 4.036 5.746 1.00 84.38 353 ASP A N 1
ATOM 2842 C CA . ASP A 1 353 ? 30.305 4.829 5.455 1.00 84.38 353 ASP A CA 1
ATOM 2843 C C . ASP A 1 353 ? 30.245 5.339 4.009 1.00 84.38 353 ASP A C 1
ATOM 2845 O O . ASP A 1 353 ? 30.404 6.534 3.769 1.00 84.38 353 ASP A O 1
ATOM 2849 N N . TYR A 1 354 ? 29.886 4.468 3.057 1.00 86.56 354 TYR A N 1
ATOM 2850 C CA . TYR A 1 354 ? 29.681 4.856 1.661 1.00 86.56 354 TYR A CA 1
ATOM 2851 C C . TYR A 1 354 ? 28.557 5.890 1.497 1.00 86.56 354 TYR A C 1
ATOM 2853 O O . TYR A 1 354 ? 28.743 6.899 0.822 1.00 86.56 354 TYR A O 1
ATOM 2861 N N . MET A 1 355 ? 27.420 5.704 2.173 1.00 85.69 355 MET A N 1
ATOM 2862 C CA . MET A 1 355 ? 26.312 6.666 2.147 1.00 85.69 355 MET A CA 1
ATOM 2863 C C . MET A 1 355 ? 26.696 8.020 2.752 1.00 85.69 355 MET A C 1
ATOM 2865 O O . MET A 1 355 ? 26.283 9.061 2.244 1.00 85.69 355 MET A O 1
ATOM 2869 N N . SER A 1 356 ? 27.519 8.023 3.804 1.00 82.94 356 SER A N 1
ATOM 2870 C CA . SER A 1 356 ? 28.041 9.254 4.407 1.00 82.94 356 SER A CA 1
ATOM 2871 C C . SER A 1 356 ? 28.971 9.993 3.446 1.00 82.94 356 SER A C 1
ATOM 2873 O O . SER A 1 356 ? 28.885 11.215 3.338 1.00 82.94 356 SER A O 1
ATOM 2875 N N . VAL A 1 357 ? 29.807 9.258 2.704 1.00 84.25 357 VAL A N 1
ATOM 2876 C CA . VAL A 1 357 ? 30.656 9.815 1.642 1.00 84.25 357 VAL A CA 1
ATOM 2877 C C . VAL A 1 357 ? 29.803 10.385 0.512 1.00 84.25 357 VAL A C 1
ATOM 2879 O O . VAL A 1 357 ? 30.022 11.527 0.120 1.00 84.25 357 VAL A O 1
ATOM 2882 N N . LEU A 1 358 ? 28.806 9.651 0.009 1.00 83.69 358 LEU A N 1
ATOM 2883 C CA . LEU A 1 358 ? 27.915 10.160 -1.040 1.00 83.69 358 LEU A CA 1
ATOM 2884 C C . LEU A 1 358 ? 27.198 11.439 -0.595 1.00 83.69 358 LEU A C 1
ATOM 2886 O O . LEU A 1 358 ? 27.192 12.427 -1.326 1.00 83.69 358 LEU A O 1
ATOM 2890 N N . TYR A 1 359 ? 26.652 11.455 0.623 1.00 81.81 359 TYR A N 1
ATOM 2891 C CA . TYR A 1 359 ? 25.989 12.636 1.174 1.00 81.81 359 TYR A CA 1
ATOM 2892 C C . TYR A 1 359 ? 26.941 13.830 1.321 1.00 81.81 359 TYR A C 1
ATOM 2894 O O . TYR A 1 359 ? 26.582 14.948 0.958 1.00 81.81 359 TYR A O 1
ATOM 2902 N N . ALA A 1 360 ? 28.167 13.605 1.810 1.00 80.31 360 ALA A N 1
ATOM 2903 C CA . ALA A 1 360 ? 29.194 14.645 1.899 1.00 80.31 360 ALA A CA 1
ATOM 2904 C C . ALA A 1 360 ? 29.581 15.197 0.517 1.00 80.31 360 ALA A C 1
ATOM 2906 O O . ALA A 1 360 ? 29.869 16.382 0.383 1.00 80.31 360 ALA A O 1
ATOM 2907 N N . ASN A 1 361 ? 29.512 14.353 -0.512 1.00 78.31 361 ASN A N 1
ATOM 2908 C CA . ASN A 1 361 ? 29.668 14.731 -1.911 1.00 78.31 361 ASN A CA 1
ATOM 2909 C C . ASN A 1 361 ? 28.367 15.258 -2.541 1.00 78.31 361 ASN A C 1
ATOM 2911 O O . ASN A 1 361 ? 28.240 15.244 -3.756 1.00 78.31 361 ASN A O 1
ATOM 2915 N N . GLY A 1 362 ? 27.384 15.695 -1.748 1.00 76.38 362 GLY A N 1
ATOM 2916 C CA . GLY A 1 362 ? 26.191 16.389 -2.235 1.00 76.38 362 GLY A CA 1
ATOM 2917 C C . GLY A 1 362 ? 25.100 15.498 -2.833 1.00 76.38 362 GLY A C 1
ATOM 2918 O O . GLY A 1 362 ? 24.139 16.023 -3.397 1.00 76.38 362 GLY A O 1
ATOM 2919 N N . TYR A 1 363 ? 25.196 14.170 -2.709 1.00 82.38 363 TYR A N 1
ATOM 2920 C CA . TYR A 1 363 ? 24.119 13.293 -3.162 1.00 82.38 363 TYR A CA 1
ATOM 2921 C C . TYR A 1 363 ? 22.863 13.512 -2.325 1.00 82.38 363 TYR A C 1
ATOM 2923 O O . TYR A 1 363 ? 22.870 13.349 -1.101 1.00 82.38 363 TYR A O 1
ATOM 2931 N N . ALA A 1 364 ? 21.758 13.814 -2.999 1.00 75.50 364 ALA A N 1
ATOM 2932 C CA . ALA A 1 364 ? 20.466 13.980 -2.355 1.00 75.50 364 ALA A CA 1
ATOM 2933 C C . ALA A 1 364 ? 19.631 12.697 -2.484 1.00 75.50 364 ALA A C 1
ATOM 2935 O O . ALA A 1 364 ? 19.604 12.095 -3.563 1.00 75.50 364 ALA A O 1
ATOM 2936 N N . PRO A 1 365 ? 18.917 12.283 -1.423 1.00 79.50 365 PRO A N 1
ATOM 2937 C CA . PRO A 1 365 ? 17.942 11.217 -1.546 1.00 79.50 365 PRO A CA 1
ATOM 2938 C C . PRO A 1 365 ? 16.758 11.648 -2.396 1.00 79.50 365 PRO A C 1
ATOM 2940 O O . PRO A 1 365 ? 16.181 12.719 -2.199 1.00 79.50 365 PRO A O 1
ATOM 2943 N N . GLU A 1 366 ? 16.380 10.773 -3.315 1.00 88.00 366 GLU A N 1
ATOM 2944 C CA . GLU A 1 366 ? 15.116 10.830 -4.025 1.00 88.00 366 GLU A CA 1
ATOM 2945 C C . GLU A 1 366 ? 14.340 9.543 -3.761 1.00 88.00 366 GLU A C 1
ATOM 2947 O O . GLU A 1 366 ? 14.882 8.443 -3.873 1.00 88.00 366 GLU A O 1
ATOM 2952 N N . LEU A 1 367 ? 13.072 9.693 -3.390 1.00 92.25 367 LEU A N 1
ATOM 2953 C CA . LEU A 1 367 ? 12.162 8.580 -3.172 1.00 92.25 367 LEU A CA 1
ATOM 2954 C C . LEU A 1 367 ? 11.404 8.293 -4.461 1.00 92.25 367 LEU A C 1
ATOM 2956 O O . LEU A 1 367 ? 10.806 9.198 -5.038 1.00 92.25 367 LEU A O 1
ATOM 2960 N N . VAL A 1 368 ? 11.391 7.036 -4.884 1.00 94.56 368 VAL A N 1
ATOM 2961 C CA . VAL A 1 368 ? 10.514 6.562 -5.953 1.00 94.56 368 VAL A CA 1
ATOM 2962 C C . VAL A 1 368 ? 9.433 5.697 -5.326 1.00 94.56 368 VAL A C 1
ATOM 2964 O O . VAL A 1 368 ? 9.741 4.673 -4.717 1.00 94.56 368 VAL A O 1
ATOM 2967 N N . LEU A 1 369 ? 8.179 6.122 -5.451 1.00 94.62 369 LEU A N 1
ATOM 2968 C CA . LEU A 1 369 ? 7.024 5.389 -4.942 1.00 94.62 369 LEU A CA 1
ATOM 2969 C C . LEU A 1 369 ? 6.439 4.530 -6.069 1.00 94.62 369 LEU A C 1
ATOM 2971 O O . LEU A 1 369 ? 6.095 5.046 -7.133 1.00 94.62 369 LEU A O 1
ATOM 2975 N N . LEU A 1 370 ? 6.376 3.221 -5.835 1.00 93.12 370 LEU A N 1
ATOM 2976 C CA . LEU A 1 370 ? 5.890 2.196 -6.762 1.00 93.12 370 LEU A CA 1
ATOM 2977 C C . LEU A 1 370 ? 4.505 1.688 -6.337 1.00 93.12 370 LEU A C 1
ATOM 2979 O O . LEU A 1 370 ? 4.047 1.997 -5.247 1.00 93.12 370 LEU A O 1
ATOM 2983 N N . ASP A 1 371 ? 3.869 0.868 -7.178 1.00 90.50 371 ASP A N 1
ATOM 2984 C CA . ASP A 1 371 ? 2.622 0.143 -6.870 1.00 90.50 371 ASP A CA 1
ATOM 2985 C C . ASP A 1 371 ? 1.473 1.032 -6.362 1.00 90.50 371 ASP A C 1
ATOM 2987 O O . ASP A 1 371 ? 0.833 0.792 -5.338 1.00 90.50 371 ASP A O 1
ATOM 2991 N N . CYS A 1 372 ? 1.153 2.072 -7.130 1.00 91.25 372 CYS A N 1
ATOM 2992 C CA . CYS A 1 372 ? 0.063 3.000 -6.821 1.00 91.25 372 CYS A CA 1
ATOM 2993 C C . CYS A 1 372 ? -1.334 2.426 -7.141 1.00 91.25 372 CYS A C 1
ATOM 2995 O O . CYS A 1 372 ? -2.279 3.177 -7.399 1.00 91.25 372 CYS A O 1
ATOM 2997 N N . GLY A 1 373 ? -1.494 1.097 -7.138 1.00 88.06 373 GLY A N 1
ATOM 2998 C CA . GLY A 1 373 ? -2.765 0.424 -7.420 1.00 88.06 373 GLY A CA 1
ATOM 2999 C C . GLY A 1 373 ? -3.840 0.711 -6.371 1.00 88.06 373 GLY A C 1
ATOM 3000 O O . GLY A 1 373 ? -5.029 0.730 -6.692 1.00 88.06 373 GLY A O 1
ATOM 3001 N N . LEU A 1 374 ? -3.427 1.011 -5.136 1.00 87.81 374 LEU A N 1
ATOM 3002 C CA . LEU A 1 374 ? -4.309 1.441 -4.057 1.00 87.81 374 LEU A CA 1
ATOM 3003 C C . LEU A 1 374 ? -4.059 2.902 -3.684 1.00 87.81 374 LEU A C 1
ATOM 3005 O O . LEU A 1 374 ? -3.026 3.257 -3.105 1.00 87.81 374 LEU A O 1
ATOM 3009 N N . ALA A 1 375 ? -5.067 3.727 -3.945 1.00 89.44 375 ALA A N 1
ATOM 3010 C CA . ALA A 1 375 ? -5.141 5.096 -3.471 1.00 89.44 375 ALA A CA 1
ATOM 3011 C C . ALA A 1 375 ? -6.483 5.336 -2.768 1.00 89.44 375 ALA A C 1
ATOM 3013 O O . ALA A 1 375 ? -7.494 4.719 -3.104 1.00 89.44 375 ALA A O 1
ATOM 3014 N N . THR A 1 376 ? -6.483 6.194 -1.754 1.00 85.50 376 THR A N 1
ATOM 3015 C CA . THR A 1 376 ? -7.676 6.574 -0.990 1.00 85.50 376 THR A CA 1
ATOM 3016 C C . THR A 1 376 ? -7.855 8.083 -1.042 1.00 85.50 376 THR A C 1
ATOM 3018 O O . THR A 1 376 ? -6.891 8.837 -0.917 1.00 85.50 376 THR A O 1
ATOM 3021 N N . GLU A 1 377 ? -9.106 8.503 -1.189 1.00 86.88 377 GLU A N 1
ATOM 3022 C CA . GLU A 1 377 ? -9.536 9.895 -1.093 1.00 86.88 377 GLU A CA 1
ATOM 3023 C C . GLU A 1 377 ? -10.627 10.014 -0.048 1.00 86.88 377 GLU A C 1
ATOM 3025 O O . GLU A 1 377 ? -11.438 9.099 0.123 1.00 86.88 377 GLU A O 1
ATOM 3030 N N . LEU A 1 378 ? -10.677 11.162 0.617 1.00 80.50 378 LEU A N 1
ATOM 3031 C CA . LEU A 1 378 ? -11.841 11.532 1.402 1.00 80.50 378 LEU A CA 1
ATOM 3032 C C . LEU A 1 378 ? -12.820 12.274 0.497 1.00 80.50 378 LEU A C 1
ATOM 3034 O O . LEU A 1 378 ? -12.454 13.265 -0.141 1.00 80.50 378 LEU A O 1
ATOM 3038 N N . ASP A 1 379 ? -14.072 11.823 0.463 1.00 82.44 379 ASP A N 1
ATOM 3039 C CA . ASP A 1 379 ? -15.133 12.604 -0.166 1.00 82.44 379 ASP A CA 1
ATOM 3040 C C . ASP A 1 379 ? -15.345 13.936 0.584 1.00 82.44 379 ASP A C 1
ATOM 3042 O O . ASP A 1 379 ? -14.781 14.177 1.652 1.00 82.44 379 ASP A O 1
ATOM 3046 N N . SER A 1 380 ? -16.158 14.848 0.048 1.00 77.00 380 SER A N 1
ATOM 3047 C CA . SER A 1 380 ? -16.336 16.164 0.678 1.00 77.00 380 SER A CA 1
ATOM 3048 C C . SER A 1 380 ? -16.942 16.104 2.088 1.00 77.00 380 SER A C 1
ATOM 3050 O O . SER A 1 380 ? -16.686 16.999 2.894 1.00 77.00 380 SER A O 1
ATOM 3052 N N . ALA A 1 381 ? -17.767 15.100 2.398 1.00 79.88 381 ALA A N 1
ATOM 3053 C CA . ALA A 1 381 ? -18.369 14.943 3.718 1.00 79.88 381 ALA A CA 1
ATOM 3054 C C . ALA A 1 381 ? -17.356 14.363 4.710 1.00 79.88 381 ALA A C 1
ATOM 3056 O O . ALA A 1 381 ? -17.150 14.950 5.770 1.00 79.88 381 ALA A O 1
ATOM 3057 N N . SER A 1 382 ? -16.666 13.288 4.338 1.00 77.81 382 SER A N 1
ATOM 3058 C CA . SER A 1 382 ? -15.614 12.650 5.127 1.00 77.81 382 SER A CA 1
ATOM 3059 C C . SER A 1 382 ? -14.425 13.588 5.316 1.00 77.81 382 SER A C 1
ATOM 3061 O O . SER A 1 382 ? -13.887 13.685 6.412 1.00 77.81 382 SER A O 1
ATOM 3063 N N . ARG A 1 383 ? -14.077 14.403 4.316 1.00 76.00 383 ARG A N 1
ATOM 3064 C CA . ARG A 1 383 ? -13.049 15.443 4.453 1.00 76.00 383 ARG A CA 1
ATOM 3065 C C . ARG A 1 383 ? -13.450 16.501 5.478 1.00 76.00 383 ARG A C 1
ATOM 3067 O O . ARG A 1 383 ? -12.658 16.805 6.357 1.00 76.00 383 ARG A O 1
ATOM 3074 N N . ARG A 1 384 ? -14.683 17.020 5.450 1.00 77.81 384 ARG A N 1
ATOM 3075 C CA . ARG A 1 384 ? -15.166 17.925 6.517 1.00 77.81 384 ARG A CA 1
ATOM 3076 C C . ARG A 1 384 ? -15.166 17.241 7.882 1.00 77.81 384 ARG A C 1
ATOM 3078 O O . ARG A 1 384 ? -14.738 17.829 8.869 1.00 77.81 384 ARG A O 1
ATOM 3085 N N . ASN A 1 385 ? -15.577 15.974 7.928 1.00 80.06 385 ASN A N 1
ATOM 3086 C CA . ASN A 1 385 ? -15.577 15.199 9.161 1.00 80.06 385 ASN A CA 1
ATOM 3087 C C . ASN A 1 385 ? -14.174 15.056 9.757 1.00 80.06 385 ASN A C 1
ATOM 3089 O O . ASN A 1 385 ? -14.018 15.188 10.971 1.00 80.06 385 ASN A O 1
ATOM 3093 N N . PHE A 1 386 ? -13.176 14.829 8.898 1.00 76.56 386 PHE A N 1
ATOM 3094 C CA . PHE A 1 386 ? -11.766 14.809 9.259 1.00 76.56 386 PHE A CA 1
ATOM 3095 C C . PHE A 1 386 ? -11.332 16.131 9.875 1.00 76.56 386 PHE A C 1
ATOM 3097 O O . PHE A 1 386 ? -10.725 16.136 10.939 1.00 76.56 386 PHE A O 1
ATOM 3104 N N . LEU A 1 387 ? -11.646 17.237 9.199 1.00 72.19 387 LEU A N 1
ATOM 3105 C CA . LEU A 1 387 ? -11.169 18.564 9.565 1.00 72.19 387 LEU A CA 1
ATOM 3106 C C . LEU A 1 387 ? -11.730 19.015 10.908 1.00 72.19 387 LEU A C 1
ATOM 3108 O O . LEU A 1 387 ? -10.957 19.442 11.758 1.00 72.19 387 LEU A O 1
ATOM 3112 N N . ASP A 1 388 ? -13.027 18.832 11.151 1.00 75.62 388 ASP A N 1
ATOM 3113 C CA . ASP A 1 388 ? -13.624 19.190 12.441 1.00 75.62 388 ASP A CA 1
ATOM 3114 C C . ASP A 1 388 ? -13.039 18.345 13.585 1.00 75.62 388 ASP A C 1
ATOM 3116 O O . ASP A 1 388 ? -12.807 18.843 14.688 1.00 75.62 388 ASP A O 1
ATOM 3120 N N . LEU A 1 389 ? -12.787 17.052 13.332 1.00 78.38 389 LEU A N 1
ATOM 3121 C CA . LEU A 1 389 ? -12.163 16.168 14.314 1.00 78.38 389 LEU A CA 1
ATOM 3122 C C . LEU A 1 389 ? -10.708 16.579 14.573 1.00 78.38 389 LEU A C 1
ATOM 3124 O O . LEU A 1 389 ? -10.293 16.675 15.726 1.00 78.38 389 LEU A O 1
ATOM 3128 N N . PHE A 1 390 ? -9.946 16.843 13.512 1.00 72.50 390 PHE A N 1
ATOM 3129 C CA . PHE A 1 390 ? -8.561 17.296 13.584 1.00 72.50 390 PHE A CA 1
ATOM 3130 C C . PHE A 1 390 ? -8.459 18.629 14.332 1.00 72.50 390 PHE A C 1
ATOM 3132 O O . PHE A 1 390 ? -7.635 18.765 15.233 1.00 72.50 390 PHE A O 1
ATOM 3139 N N . GLN A 1 391 ? -9.358 19.573 14.048 1.00 67.88 391 GLN A N 1
ATOM 3140 C CA . GLN A 1 391 ? -9.458 20.842 14.759 1.00 67.88 391 GLN A CA 1
ATOM 3141 C C . GLN A 1 391 ? -9.739 20.632 16.251 1.00 67.88 391 GLN A C 1
ATOM 3143 O O . GLN A 1 391 ? -9.011 21.176 17.080 1.00 67.88 391 GLN A O 1
ATOM 3148 N N . ALA A 1 392 ? -10.730 19.808 16.610 1.00 76.69 392 ALA A N 1
ATOM 3149 C CA . ALA A 1 392 ? -11.035 19.511 18.011 1.00 76.69 392 ALA A CA 1
ATOM 3150 C C . ALA A 1 392 ? -9.826 18.903 18.750 1.00 76.69 392 ALA A C 1
ATOM 3152 O O . ALA A 1 392 ? -9.581 19.220 19.917 1.00 76.69 392 ALA A O 1
ATOM 3153 N N . VAL A 1 393 ? -9.029 18.073 18.067 1.00 73.06 393 VAL A N 1
ATOM 3154 C CA . VAL A 1 393 ? -7.776 17.526 18.606 1.00 73.06 393 VAL A CA 1
ATOM 3155 C C . VAL A 1 393 ? -6.716 18.619 18.788 1.00 73.06 393 VAL A C 1
ATOM 3157 O O . VAL A 1 393 ? -6.115 18.695 19.861 1.00 73.06 393 VAL A O 1
ATOM 3160 N N . CYS A 1 394 ? -6.510 19.493 17.797 1.00 66.31 394 CYS A N 1
ATOM 3161 C CA . CYS A 1 394 ? -5.559 20.611 17.871 1.00 66.31 394 CYS A CA 1
ATOM 3162 C C . CYS A 1 394 ? -5.920 21.645 18.950 1.00 66.31 394 CYS A C 1
ATOM 3164 O O . CYS A 1 394 ? -5.033 22.226 19.574 1.00 66.31 394 CYS A O 1
ATOM 3166 N N . GLU A 1 395 ? -7.210 21.852 19.209 1.00 70.00 395 GLU A N 1
ATOM 3167 C CA . GLU A 1 395 ? -7.723 22.700 20.294 1.00 70.00 395 GLU A CA 1
ATOM 3168 C C . GLU A 1 395 ? -7.659 22.017 21.671 1.00 70.00 395 GLU A C 1
ATOM 3170 O O . GLU A 1 395 ? -8.018 22.611 22.690 1.00 70.00 395 GLU A O 1
ATOM 3175 N N . PHE A 1 396 ? -7.184 20.769 21.725 1.00 75.69 396 PHE A N 1
ATOM 3176 C CA . PHE A 1 396 ? -7.188 19.914 22.909 1.00 75.69 396 PHE A CA 1
ATOM 3177 C C . PHE A 1 396 ? -8.590 19.721 23.525 1.00 75.69 396 PHE A C 1
ATOM 3179 O O . PHE A 1 396 ? -8.729 19.486 24.732 1.00 75.69 396 PHE A O 1
ATOM 3186 N N . ASN A 1 397 ? -9.635 19.790 22.695 1.00 83.44 397 ASN A N 1
ATOM 3187 C CA . ASN A 1 397 ? -11.032 19.604 23.069 1.00 83.44 397 ASN A CA 1
ATOM 3188 C C . ASN A 1 397 ? -11.476 18.154 22.809 1.00 83.44 397 ASN A C 1
ATOM 3190 O O . ASN A 1 397 ? -12.169 17.839 21.839 1.00 83.44 397 ASN A O 1
ATOM 3194 N N . GLY A 1 398 ? -11.066 17.242 23.691 1.00 89.62 398 GLY A N 1
ATOM 3195 C CA . GLY A 1 398 ? -11.387 15.821 23.538 1.00 89.62 398 GLY A CA 1
ATOM 3196 C C . GLY A 1 398 ? -12.852 15.463 23.754 1.00 89.62 398 GLY A C 1
ATOM 3197 O O . GLY A 1 398 ? -13.311 14.471 23.194 1.00 89.62 398 GLY A O 1
ATOM 3198 N N . ALA A 1 399 ? -13.613 16.283 24.476 1.00 93.00 399 ALA A N 1
ATOM 3199 C CA . ALA A 1 399 ? -15.049 16.113 24.610 1.00 93.00 399 ALA A CA 1
ATOM 3200 C C . ALA A 1 399 ? -15.744 16.308 23.254 1.00 93.00 399 ALA A C 1
ATOM 3202 O O . ALA A 1 399 ? -16.510 15.448 22.816 1.00 93.00 399 ALA A O 1
ATOM 3203 N N . GLN A 1 400 ? -15.410 17.395 22.550 1.00 92.19 400 GLN A N 1
ATOM 3204 C CA . GLN A 1 400 ? -15.900 17.635 21.194 1.00 92.19 400 GLN A CA 1
ATOM 3205 C C . GLN A 1 400 ? -15.411 16.552 20.229 1.00 92.19 400 GLN A C 1
ATOM 3207 O O . GLN A 1 400 ? -16.220 16.003 19.486 1.00 92.19 400 GLN A O 1
ATOM 3212 N N . ALA A 1 401 ? -14.127 16.178 20.281 1.00 90.31 401 ALA A N 1
ATOM 3213 C CA . ALA A 1 401 ? -13.593 15.108 19.439 1.00 90.31 401 ALA A CA 1
ATOM 3214 C C . ALA A 1 401 ? -14.361 13.786 19.637 1.00 90.31 401 ALA A C 1
ATOM 3216 O O . ALA A 1 401 ? -14.789 13.167 18.666 1.00 90.31 401 ALA A O 1
ATOM 3217 N N . GLY A 1 402 ? -14.625 13.389 20.888 1.00 93.50 402 GLY A N 1
ATOM 3218 C CA . GLY A 1 402 ? -15.404 12.190 21.203 1.00 93.50 402 GLY A CA 1
ATOM 3219 C C . GLY A 1 402 ? -16.844 12.251 20.684 1.00 93.50 402 GLY A C 1
ATOM 3220 O O . GLY A 1 402 ? -17.338 11.273 20.124 1.00 93.50 402 GLY A O 1
ATOM 3221 N N . GLN A 1 403 ? -17.510 13.404 20.803 1.00 94.00 403 GLN A N 1
ATOM 3222 C CA . GLN A 1 403 ? -18.866 13.601 20.274 1.00 94.00 403 GLN A CA 1
ATOM 3223 C C . GLN A 1 403 ? -18.904 13.547 18.743 1.00 94.00 403 GLN A C 1
ATOM 3225 O O . GLN A 1 403 ? -19.806 12.931 18.168 1.00 94.00 403 GLN A O 1
ATOM 3230 N N . LEU A 1 404 ? -17.920 14.151 18.073 1.00 90.81 404 LEU A N 1
ATOM 3231 C CA . LEU A 1 404 ? -17.783 14.094 16.617 1.00 90.81 404 LEU A CA 1
ATOM 3232 C C . LEU A 1 404 ? -17.566 12.652 16.148 1.00 90.81 404 LEU A C 1
ATOM 3234 O O . LEU A 1 404 ? -18.240 12.211 15.222 1.00 90.81 404 LEU A O 1
ATOM 3238 N N . MET A 1 405 ? -16.706 11.890 16.832 1.00 91.12 405 MET A N 1
ATOM 3239 C CA . MET A 1 405 ? -16.477 10.476 16.521 1.00 91.12 405 MET A CA 1
ATOM 3240 C C . MET A 1 405 ? -17.749 9.632 16.663 1.00 91.12 405 MET A C 1
ATOM 3242 O O . MET A 1 405 ? -18.009 8.801 15.802 1.00 91.12 405 MET A O 1
ATOM 3246 N N . ILE A 1 406 ? -18.567 9.847 17.701 1.00 91.50 406 ILE A N 1
ATOM 3247 C CA . ILE A 1 406 ? -19.834 9.112 17.877 1.00 91.50 406 ILE A CA 1
ATOM 3248 C C . ILE A 1 406 ? -20.861 9.523 16.820 1.00 91.50 406 ILE A C 1
ATOM 3250 O O . ILE A 1 406 ? -21.441 8.668 16.155 1.00 91.50 406 ILE A O 1
ATOM 3254 N N . SER A 1 407 ? -21.101 10.825 16.666 1.00 88.62 407 SER A N 1
ATOM 3255 C CA . SER A 1 407 ? -22.167 11.341 15.795 1.00 88.62 407 SER A CA 1
ATOM 3256 C C . SER A 1 407 ? -21.929 11.054 14.312 1.00 88.62 407 SER A C 1
ATOM 3258 O O . SER A 1 407 ? -22.888 10.999 13.545 1.00 88.62 407 SER A O 1
ATOM 3260 N N . ARG A 1 408 ? -20.668 10.849 13.915 1.00 86.56 408 ARG A N 1
ATOM 3261 C CA . ARG A 1 408 ? -20.252 10.649 12.520 1.00 86.56 408 ARG A CA 1
ATOM 3262 C C . ARG A 1 408 ? -19.751 9.234 12.229 1.00 86.56 408 ARG A C 1
ATOM 3264 O O . ARG A 1 408 ? -19.321 8.968 11.111 1.00 86.56 408 ARG A O 1
ATOM 3271 N N . CYS A 1 409 ? -19.794 8.321 13.203 1.00 85.31 409 CYS A N 1
ATOM 3272 C CA . CYS A 1 409 ? -19.479 6.915 12.952 1.00 85.31 409 CYS A CA 1
ATOM 3273 C C . CYS A 1 409 ? -20.578 6.243 12.113 1.00 85.31 409 CYS A C 1
ATOM 3275 O O . CYS A 1 409 ? -21.715 6.710 12.057 1.00 85.31 409 CYS A O 1
ATOM 3277 N N . ARG A 1 410 ? -20.257 5.111 11.474 1.00 82.00 410 ARG A N 1
ATOM 3278 C CA . ARG A 1 410 ? -21.204 4.398 10.593 1.00 82.00 410 ARG A CA 1
ATOM 3279 C C . ARG A 1 410 ? -22.455 3.893 11.314 1.00 82.00 410 ARG A C 1
ATOM 3281 O O . ARG A 1 410 ? -23.503 3.753 10.691 1.00 82.00 410 ARG A O 1
ATOM 3288 N N . THR A 1 411 ? -22.343 3.586 12.606 1.00 84.12 411 THR A N 1
ATOM 3289 C CA . THR A 1 411 ? -23.418 2.971 13.400 1.00 84.12 411 THR A CA 1
ATOM 3290 C C . THR A 1 411 ? -23.548 3.618 14.785 1.00 84.12 411 THR A C 1
ATOM 3292 O O . THR A 1 411 ? -23.268 2.957 15.790 1.00 84.12 411 THR A O 1
ATOM 3295 N N . PRO A 1 412 ? -24.000 4.886 14.881 1.00 86.75 412 PRO A N 1
ATOM 3296 C CA . PRO A 1 412 ? -24.069 5.607 16.157 1.00 86.75 412 PRO A CA 1
ATOM 3297 C C . PRO A 1 412 ? -24.966 4.921 17.194 1.00 86.75 412 PRO A C 1
ATOM 3299 O O . PRO A 1 412 ? -24.704 4.983 18.389 1.00 86.75 412 PRO A O 1
ATOM 3302 N N . SER A 1 413 ? -26.001 4.208 16.741 1.00 86.19 413 SER A N 1
ATOM 3303 C CA . SER A 1 413 ? -26.942 3.481 17.601 1.00 86.19 413 SER A CA 1
ATOM 3304 C C . SER A 1 413 ? -26.358 2.236 18.276 1.00 86.19 413 SER A C 1
ATOM 3306 O O . SER A 1 413 ? -26.972 1.713 19.200 1.00 86.19 413 SER A O 1
ATOM 3308 N N . LEU A 1 414 ? -25.213 1.729 17.804 1.00 86.75 414 LEU A N 1
ATOM 3309 C CA . LEU A 1 414 ? -24.546 0.546 18.364 1.00 86.75 414 LEU A CA 1
ATOM 3310 C C . LEU A 1 414 ? -23.424 0.905 19.348 1.00 86.75 414 LEU A C 1
ATOM 3312 O O . LEU A 1 414 ? -22.799 0.002 19.908 1.00 86.75 414 LEU A O 1
ATOM 3316 N N . VAL A 1 415 ? -23.171 2.201 19.557 1.00 90.88 415 VAL A N 1
ATOM 3317 C CA . VAL A 1 415 ? -22.135 2.685 20.470 1.00 90.88 415 VAL A CA 1
ATOM 3318 C C . VAL A 1 415 ? -22.502 2.336 21.911 1.00 90.88 415 VAL A C 1
ATOM 3320 O O . VAL A 1 415 ? -23.590 2.646 22.396 1.00 90.88 415 VAL A O 1
ATOM 3323 N N . ILE A 1 416 ? -21.565 1.709 22.617 1.00 91.69 416 ILE A N 1
ATOM 3324 C CA . ILE A 1 416 ? -21.711 1.338 24.024 1.00 91.69 416 ILE A CA 1
ATOM 3325 C C . ILE A 1 416 ? -21.152 2.467 24.882 1.00 91.69 416 ILE A C 1
ATOM 3327 O O . ILE A 1 416 ? -20.006 2.856 24.700 1.00 91.69 416 ILE A O 1
ATOM 3331 N N . GLY A 1 417 ? -21.931 2.966 25.846 1.00 94.75 417 GLY A N 1
ATOM 3332 C CA . GLY A 1 417 ? -21.467 3.959 26.823 1.00 94.75 417 GLY A CA 1
ATOM 3333 C C . GLY A 1 417 ? -20.912 5.247 26.193 1.00 94.75 417 GLY A C 1
ATOM 3334 O O . GLY A 1 417 ? -19.751 5.572 26.447 1.00 94.75 417 GLY A O 1
ATOM 3335 N N . PRO A 1 418 ? -21.700 5.992 25.392 1.00 94.50 418 PRO A N 1
ATOM 3336 C CA . PRO A 1 418 ? -21.225 7.166 24.654 1.00 94.50 418 PRO A CA 1
ATOM 3337 C C . PRO A 1 418 ? -20.574 8.224 25.557 1.00 94.50 418 PRO A C 1
ATOM 3339 O O . PRO A 1 418 ? -19.510 8.739 25.225 1.00 94.50 418 PRO A O 1
ATOM 3342 N N . ASP A 1 419 ? -21.136 8.490 26.737 1.00 95.94 419 ASP A N 1
ATOM 3343 C CA . ASP A 1 419 ? -20.568 9.463 27.680 1.00 95.94 419 ASP A CA 1
ATOM 3344 C C . ASP A 1 419 ? -19.201 9.014 28.219 1.00 95.94 419 ASP A C 1
ATOM 3346 O O . ASP A 1 419 ? -18.272 9.814 28.347 1.00 95.94 419 ASP A O 1
ATOM 3350 N N . ILE A 1 420 ? -19.046 7.710 28.478 1.00 95.62 420 ILE A N 1
ATOM 3351 C CA . ILE A 1 420 ? -17.780 7.113 28.926 1.00 95.62 420 ILE A CA 1
ATOM 3352 C C . ILE A 1 420 ? -16.738 7.211 27.810 1.00 95.62 420 ILE A C 1
ATOM 3354 O O . ILE A 1 420 ? -15.586 7.557 28.076 1.00 95.62 420 ILE A O 1
ATOM 3358 N N . PHE A 1 421 ? -17.141 6.967 26.561 1.00 96.00 421 PHE A N 1
ATOM 3359 C CA . PHE A 1 421 ? -16.271 7.140 25.403 1.00 96.00 421 PHE A CA 1
ATOM 3360 C C . PHE A 1 421 ? -15.784 8.589 25.281 1.00 96.00 421 PHE A C 1
ATOM 3362 O O . PHE A 1 421 ? -14.581 8.816 25.170 1.00 96.00 421 PHE A O 1
ATOM 3369 N N . VAL A 1 422 ? -16.683 9.574 25.377 1.00 96.19 422 VAL A N 1
ATOM 3370 C CA . VAL A 1 422 ? -16.332 11.005 25.324 1.00 96.19 422 VAL A CA 1
ATOM 3371 C C . VAL A 1 422 ? -15.336 11.371 26.429 1.00 96.19 422 VAL A C 1
ATOM 3373 O O . VAL A 1 422 ? -14.308 11.991 26.152 1.00 96.19 422 VAL A O 1
ATOM 3376 N N . LEU A 1 423 ? -15.584 10.932 27.668 1.00 95.56 423 LEU A N 1
ATOM 3377 C CA . LEU A 1 423 ? -14.656 11.136 28.787 1.00 95.56 423 LEU A CA 1
ATOM 3378 C C . LEU A 1 423 ? -13.298 10.466 28.541 1.00 95.56 423 LEU A C 1
ATOM 3380 O O . LEU A 1 423 ? -12.257 11.032 28.877 1.00 95.56 423 LEU A O 1
ATOM 3384 N N . ARG A 1 424 ? -13.287 9.277 27.926 1.00 94.88 424 ARG A N 1
ATOM 3385 C CA . ARG A 1 424 ? -12.057 8.555 27.591 1.00 94.88 424 ARG A CA 1
ATOM 3386 C C . ARG A 1 424 ? -11.236 9.288 26.534 1.00 94.88 424 ARG A C 1
ATOM 3388 O O . ARG A 1 424 ? -10.022 9.387 26.699 1.00 94.88 424 ARG A O 1
ATOM 3395 N N . ILE A 1 425 ? -11.870 9.817 25.487 1.00 94.19 425 ILE A N 1
ATOM 3396 C CA . ILE A 1 425 ? -11.189 10.636 24.475 1.00 94.19 425 ILE A CA 1
ATOM 3397 C C . ILE A 1 425 ? -10.649 11.925 25.107 1.00 94.19 425 ILE A C 1
ATOM 3399 O O . ILE A 1 425 ? -9.489 12.266 24.883 1.00 94.19 425 ILE A O 1
ATOM 3403 N N . GLN A 1 426 ? -11.422 12.591 25.972 1.00 94.25 426 GLN A N 1
ATOM 3404 C CA . GLN A 1 426 ? -10.949 13.755 26.731 1.00 94.25 426 GLN A CA 1
ATOM 3405 C C . GLN A 1 426 ? -9.697 13.442 27.564 1.00 94.25 426 GLN A C 1
ATOM 3407 O O . GLN A 1 426 ? -8.730 14.201 27.510 1.00 94.25 426 GLN A O 1
ATOM 3412 N N . ASP A 1 427 ? -9.678 12.326 28.297 1.00 92.44 427 ASP A N 1
ATOM 3413 C CA . ASP A 1 427 ? -8.512 11.884 29.075 1.00 92.44 427 ASP A CA 1
ATOM 3414 C C . ASP A 1 427 ? -7.281 11.630 28.186 1.00 92.44 427 ASP A C 1
ATOM 3416 O O . ASP A 1 427 ? -6.180 12.077 28.514 1.00 92.44 427 ASP A O 1
ATOM 3420 N N . ILE A 1 428 ? -7.458 10.978 27.031 1.00 89.94 428 ILE A N 1
ATOM 3421 C CA . ILE A 1 428 ? -6.367 10.742 26.071 1.00 89.94 428 ILE A CA 1
ATOM 3422 C C . ILE A 1 428 ? -5.790 12.072 25.573 1.00 89.94 428 ILE A C 1
ATOM 3424 O O . ILE A 1 428 ? -4.578 12.275 25.645 1.00 89.94 428 ILE A O 1
ATOM 3428 N N . ILE A 1 429 ? -6.636 13.005 25.131 1.00 85.69 429 ILE A N 1
ATOM 3429 C CA . ILE A 1 429 ? -6.178 14.302 24.611 1.00 85.69 429 ILE A CA 1
ATOM 3430 C C . ILE A 1 429 ? -5.489 15.138 25.698 1.00 85.69 429 ILE A C 1
ATOM 3432 O O . ILE A 1 429 ? -4.476 15.784 25.427 1.00 85.69 429 ILE A O 1
ATOM 3436 N N . LEU A 1 430 ? -5.970 15.102 26.945 1.00 86.12 430 LEU A N 1
ATOM 3437 C CA . LEU A 1 430 ? -5.308 15.792 28.058 1.00 86.12 430 LEU A CA 1
ATOM 3438 C C . LEU A 1 430 ? -3.938 15.193 28.389 1.00 86.12 430 LEU A C 1
ATOM 3440 O O . LEU A 1 430 ? -3.005 15.942 28.687 1.00 86.12 430 LEU A O 1
ATOM 3444 N N . LYS A 1 431 ? -3.790 13.867 28.308 1.00 83.81 431 LYS A N 1
ATOM 3445 C CA . LYS A 1 431 ? -2.488 13.199 28.464 1.00 83.81 431 LYS A CA 1
ATOM 3446 C C . LYS A 1 431 ? -1.525 13.603 27.361 1.00 83.81 431 LYS A C 1
ATOM 3448 O O . LYS A 1 431 ? -0.391 13.965 27.662 1.00 83.81 431 LYS A O 1
ATOM 3453 N N . VAL A 1 432 ? -1.994 13.617 26.113 1.00 75.38 432 VAL A N 1
ATOM 3454 C CA . VAL A 1 432 ? -1.211 14.107 24.974 1.00 75.38 432 VAL A CA 1
ATOM 3455 C C . VAL A 1 432 ? -0.782 15.550 25.219 1.00 75.38 432 VAL A C 1
ATOM 3457 O O . VAL A 1 432 ? 0.408 15.830 25.169 1.00 75.38 432 VAL A O 1
ATOM 3460 N N . ARG A 1 433 ? -1.699 16.439 25.622 1.00 74.38 433 ARG A N 1
ATOM 3461 C CA . ARG A 1 433 ? -1.382 17.832 25.976 1.00 74.38 433 ARG A CA 1
ATOM 3462 C C . ARG A 1 433 ? -0.288 17.933 27.038 1.00 74.38 433 ARG A C 1
ATOM 3464 O O . ARG A 1 433 ? 0.606 18.760 26.903 1.00 74.38 433 ARG A O 1
ATOM 3471 N N . ALA A 1 434 ? -0.354 17.118 28.090 1.00 70.75 434 ALA A N 1
ATOM 3472 C CA . ALA A 1 434 ? 0.628 17.129 29.173 1.00 70.75 434 ALA A CA 1
ATOM 3473 C C . A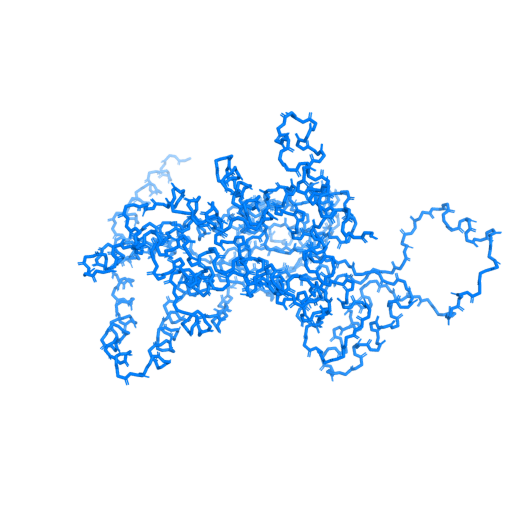LA A 1 434 ? 2.029 16.680 28.712 1.00 70.75 434 ALA A C 1
ATOM 3475 O O . ALA A 1 434 ? 3.031 17.186 29.218 1.00 70.75 434 ALA A O 1
ATOM 3476 N N . VAL A 1 435 ? 2.100 15.763 27.741 1.00 64.19 435 VAL A N 1
ATOM 3477 C CA . VAL A 1 435 ? 3.352 15.235 27.173 1.00 64.19 435 VAL A CA 1
ATOM 3478 C C . VAL A 1 435 ? 3.888 16.119 26.038 1.00 64.19 435 VAL A C 1
ATOM 3480 O O . VAL A 1 435 ? 5.100 16.304 25.946 1.00 64.19 435 VAL A O 1
ATOM 3483 N N . SER A 1 436 ? 3.015 16.749 25.242 1.00 55.94 436 SER A N 1
ATOM 3484 C CA . SER A 1 436 ? 3.361 17.658 24.136 1.00 55.94 436 SER A CA 1
ATOM 3485 C C . SER A 1 436 ? 4.195 18.867 24.564 1.00 55.94 436 SER A C 1
ATOM 3487 O O . SER A 1 436 ? 4.867 19.459 23.730 1.00 55.94 436 SER A O 1
ATOM 3489 N N . PHE A 1 437 ? 4.235 19.218 25.855 1.00 50.25 437 PHE A N 1
ATOM 3490 C CA . PHE A 1 437 ? 5.159 20.236 26.378 1.00 50.25 437 PHE A CA 1
ATOM 3491 C C . PHE A 1 437 ? 6.642 19.811 26.349 1.00 50.25 437 PHE A C 1
ATOM 3493 O O . PHE A 1 437 ? 7.520 20.614 26.655 1.00 50.25 437 PHE A O 1
ATOM 3500 N N . ARG A 1 438 ? 6.936 18.565 25.956 1.00 49.59 438 ARG A N 1
ATOM 3501 C CA . ARG A 1 438 ? 8.266 18.058 25.592 1.00 49.59 438 ARG A CA 1
ATOM 3502 C C . ARG A 1 438 ? 8.191 17.520 24.155 1.00 49.59 438 ARG A C 1
ATOM 3504 O O . ARG A 1 438 ? 8.148 16.310 23.957 1.00 49.59 438 ARG A O 1
ATOM 3511 N N . LEU A 1 439 ? 8.111 18.426 23.174 1.00 51.12 439 LEU A N 1
ATOM 3512 C CA . LEU A 1 439 ? 7.749 18.146 21.770 1.00 51.12 439 LEU A CA 1
ATOM 3513 C C . LEU A 1 439 ? 8.536 17.010 21.076 1.00 51.12 439 LEU A C 1
ATOM 3515 O O . LEU A 1 439 ? 8.017 16.395 20.157 1.00 51.12 439 LEU A O 1
ATOM 3519 N N . SER A 1 440 ? 9.735 16.640 21.531 1.00 53.59 440 SER A N 1
ATOM 3520 C CA . SER A 1 440 ? 10.614 15.732 20.780 1.00 53.59 440 SER A CA 1
ATOM 3521 C C . SER A 1 440 ? 10.292 14.227 20.839 1.00 53.59 440 SER A C 1
ATOM 3523 O O . SER A 1 440 ? 11.069 13.445 20.300 1.00 53.59 440 SER A O 1
ATOM 3525 N N . LYS A 1 441 ? 9.215 13.768 21.505 1.00 59.25 441 LYS A N 1
ATOM 3526 C CA . LYS A 1 441 ? 9.009 12.313 21.742 1.00 59.25 441 LYS A CA 1
ATOM 3527 C C . LYS A 1 441 ? 7.625 11.728 21.463 1.00 59.25 441 LYS A C 1
ATOM 3529 O O . LYS A 1 441 ? 7.474 10.518 21.602 1.00 59.25 441 LYS A O 1
ATOM 3534 N N . LEU A 1 442 ? 6.620 12.525 21.106 1.00 67.94 442 LEU A N 1
ATOM 3535 C CA . LEU A 1 442 ? 5.262 11.991 20.955 1.00 67.94 442 LEU A CA 1
ATOM 3536 C C . LEU A 1 442 ? 5.131 11.137 19.683 1.00 67.94 442 LEU A C 1
ATOM 3538 O O . LEU A 1 442 ? 5.519 11.565 18.598 1.00 67.94 442 LEU A O 1
ATOM 3542 N N . THR A 1 443 ? 4.581 9.930 19.812 1.00 72.06 443 THR A N 1
ATOM 3543 C CA . THR A 1 443 ? 4.313 8.993 18.710 1.00 72.06 443 THR A CA 1
ATOM 3544 C C . THR A 1 443 ? 2.850 9.068 18.252 1.00 72.06 443 THR A C 1
ATOM 3546 O O . THR A 1 443 ? 1.960 9.263 19.080 1.00 72.06 443 THR A O 1
ATOM 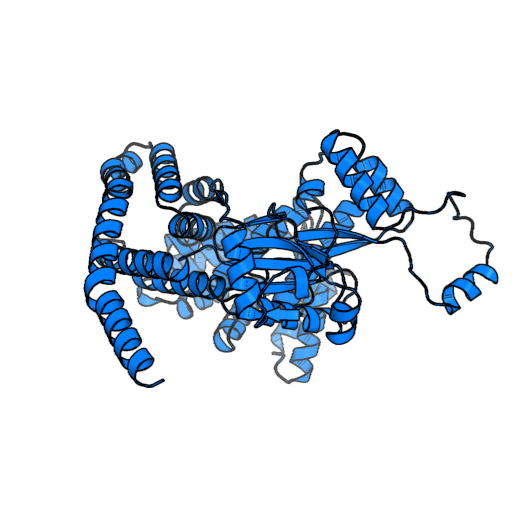3549 N N . PHE A 1 444 ? 2.552 8.901 16.954 1.00 75.81 444 PHE A N 1
ATOM 3550 C CA . PHE A 1 444 ? 1.181 8.637 16.495 1.00 75.81 444 PHE A CA 1
ATOM 3551 C C . PHE A 1 444 ? 0.640 7.417 17.234 1.00 75.81 444 PHE A C 1
ATOM 3553 O O . PHE A 1 444 ? -0.539 7.399 17.575 1.00 75.81 444 PHE A O 1
ATOM 3560 N N . GLY A 1 445 ? 1.493 6.432 17.548 1.00 74.06 445 GLY A N 1
ATOM 3561 C CA . GLY A 1 445 ? 1.153 5.297 18.411 1.00 74.06 445 GLY A CA 1
ATOM 3562 C C . GLY A 1 445 ? 0.563 5.718 19.762 1.00 74.06 445 GLY A C 1
ATOM 3563 O O . GLY A 1 445 ? -0.487 5.213 20.152 1.00 74.06 445 GLY A O 1
ATOM 3564 N N . ASP A 1 446 ? 1.174 6.688 20.439 1.00 76.06 446 ASP A N 1
ATOM 3565 C CA . ASP A 1 446 ? 0.773 7.165 21.768 1.00 76.06 446 ASP A CA 1
ATOM 3566 C C . ASP A 1 446 ? -0.588 7.864 21.737 1.00 76.06 446 ASP A C 1
ATOM 3568 O O . ASP A 1 446 ? -1.316 7.848 22.729 1.00 76.06 446 ASP A O 1
ATOM 3572 N N . ILE A 1 447 ? -0.931 8.481 20.603 1.00 76.56 447 ILE A N 1
ATOM 3573 C CA . ILE A 1 447 ? -2.195 9.195 20.409 1.00 76.56 447 ILE A CA 1
ATOM 3574 C C . ILE A 1 447 ? -3.276 8.226 19.932 1.00 76.56 447 ILE A C 1
ATOM 3576 O O . ILE A 1 447 ? -4.323 8.082 20.562 1.00 76.56 447 ILE A O 1
ATOM 3580 N N . PHE A 1 448 ? -3.031 7.552 18.810 1.00 80.94 448 PHE A N 1
ATOM 3581 C CA . PHE A 1 448 ? -4.044 6.782 18.107 1.00 80.94 448 PHE A CA 1
ATOM 3582 C C . PHE A 1 448 ? -4.255 5.395 18.710 1.00 80.94 448 PHE A C 1
ATOM 3584 O O . PHE A 1 448 ? -5.393 4.942 18.709 1.00 80.94 448 PHE A O 1
ATOM 3591 N N . ALA A 1 449 ? -3.255 4.720 19.291 1.00 83.69 449 ALA A N 1
ATOM 3592 C CA . ALA A 1 449 ? -3.494 3.386 19.858 1.00 83.69 449 ALA A CA 1
ATOM 3593 C C . ALA A 1 449 ? -4.504 3.405 21.029 1.00 83.69 449 ALA A C 1
ATOM 3595 O O . ALA A 1 449 ? -5.442 2.600 21.008 1.00 83.69 449 ALA A O 1
ATOM 3596 N N . PRO A 1 450 ? -4.427 4.340 22.004 1.00 88.25 450 PRO A N 1
ATOM 3597 C CA . PRO A 1 450 ? -5.468 4.482 23.024 1.00 88.25 450 PRO A CA 1
ATOM 3598 C C . PRO A 1 450 ? -6.841 4.854 22.448 1.00 88.25 450 PRO A C 1
ATOM 3600 O O . PRO A 1 450 ? -7.862 4.396 22.968 1.00 88.25 450 PRO A O 1
ATOM 3603 N N . VAL A 1 451 ? -6.880 5.659 21.378 1.00 89.12 451 VAL A N 1
ATOM 3604 C CA . VAL A 1 451 ? -8.123 6.036 20.682 1.00 89.12 451 VAL A CA 1
ATOM 3605 C C . VAL A 1 451 ? -8.746 4.825 19.991 1.00 89.12 451 VAL A C 1
ATOM 3607 O O . VAL A 1 451 ? -9.926 4.560 20.201 1.00 89.12 451 VAL A O 1
ATOM 3610 N N . LEU A 1 452 ? -7.970 4.045 19.236 1.00 88.31 452 LEU A N 1
ATOM 3611 C CA . LEU A 1 452 ? -8.426 2.827 18.557 1.00 88.31 452 LEU A CA 1
ATOM 3612 C C . LEU A 1 452 ? -8.883 1.769 19.571 1.00 88.31 452 LEU A C 1
ATOM 3614 O O . LEU A 1 452 ? -9.905 1.113 19.375 1.00 88.31 452 LEU A O 1
ATOM 3618 N N . GLN A 1 453 ? -8.207 1.669 20.720 1.00 89.69 453 GLN A N 1
ATOM 3619 C CA . GLN A 1 453 ? -8.669 0.838 21.831 1.00 89.69 453 GLN A CA 1
ATOM 3620 C C . GLN A 1 453 ? -10.017 1.319 22.390 1.00 89.69 453 GLN A C 1
ATOM 3622 O O . GLN A 1 453 ? -10.890 0.492 22.670 1.00 89.69 453 GLN A O 1
ATOM 3627 N N . ALA A 1 454 ? -10.202 2.631 22.570 1.00 91.69 454 ALA A N 1
ATOM 3628 C CA . ALA A 1 454 ? -11.467 3.197 23.032 1.00 91.69 454 ALA A CA 1
ATOM 3629 C C . ALA A 1 454 ? -12.590 2.951 22.013 1.00 91.69 454 ALA A C 1
ATOM 3631 O O . ALA A 1 454 ? -13.665 2.503 22.411 1.00 91.69 454 ALA A O 1
ATOM 3632 N N . VAL A 1 455 ? -12.305 3.158 20.724 1.00 91.38 455 VAL A N 1
ATOM 3633 C CA . VAL A 1 455 ? -13.183 2.875 19.580 1.00 91.38 455 VAL A CA 1
ATOM 3634 C C . VAL A 1 455 ? -13.653 1.425 19.606 1.00 91.38 455 VAL A C 1
ATOM 3636 O O . VAL A 1 455 ? -14.856 1.175 19.593 1.00 91.38 455 VAL A O 1
ATOM 3639 N N . ARG A 1 456 ? -12.721 0.476 19.744 1.00 90.12 456 ARG A N 1
ATOM 3640 C CA . ARG A 1 456 ? -13.024 -0.957 19.814 1.00 90.12 456 ARG A CA 1
ATOM 3641 C C . ARG A 1 456 ? -13.834 -1.326 21.053 1.00 90.12 456 ARG A C 1
ATOM 3643 O O . ARG A 1 456 ? -14.716 -2.164 20.976 1.00 90.12 456 ARG A O 1
ATOM 3650 N N . THR A 1 457 ? -13.544 -0.712 22.200 1.00 90.62 457 THR A N 1
ATOM 3651 C CA . THR A 1 457 ? -14.238 -1.014 23.468 1.00 90.62 457 THR A CA 1
ATOM 3652 C C . THR A 1 457 ? -15.678 -0.497 23.474 1.00 90.62 457 THR A C 1
ATOM 3654 O O . THR A 1 457 ? -16.551 -1.132 24.054 1.00 90.62 457 THR A O 1
ATOM 3657 N N . HIS A 1 458 ? -15.925 0.644 22.825 1.00 92.69 458 HIS A N 1
ATOM 3658 C CA . HIS A 1 458 ? -17.230 1.314 22.804 1.00 92.69 458 HIS A CA 1
ATOM 3659 C C . HIS A 1 458 ? -17.973 1.129 21.469 1.00 92.69 458 HIS A C 1
ATOM 3661 O O . HIS A 1 458 ? -19.014 1.742 21.263 1.00 92.69 458 HIS A O 1
ATOM 3667 N N . HIS A 1 459 ? -17.458 0.287 20.566 1.00 90.62 459 HIS A N 1
ATOM 3668 C CA . HIS A 1 459 ? -18.039 -0.015 19.251 1.00 90.62 459 HIS A CA 1
ATOM 3669 C C . HIS A 1 459 ? -18.268 1.224 18.356 1.00 90.62 459 HIS A C 1
ATOM 3671 O O . HIS A 1 459 ? -19.257 1.314 17.626 1.00 90.62 459 HIS A O 1
ATOM 3677 N N . VAL A 1 460 ? -17.348 2.193 18.386 1.00 89.88 460 VAL A N 1
ATOM 3678 C CA . VAL A 1 460 ? -17.419 3.411 17.556 1.00 89.88 460 VAL A CA 1
ATOM 3679 C C . VAL A 1 460 ? -16.842 3.129 16.167 1.00 89.88 460 VAL A C 1
ATOM 3681 O O . VAL A 1 460 ? -15.645 3.259 15.936 1.00 89.88 460 VAL A O 1
ATOM 3684 N N . ARG A 1 461 ? -17.683 2.718 15.216 1.00 85.88 461 ARG A N 1
ATOM 3685 C CA . ARG A 1 461 ? -17.225 2.253 13.895 1.00 85.88 461 ARG A CA 1
ATOM 3686 C C . ARG A 1 461 ? -16.725 3.387 12.991 1.00 85.88 461 ARG A C 1
ATOM 3688 O O . ARG A 1 461 ? -17.525 4.119 12.403 1.00 85.88 461 ARG A O 1
ATOM 3695 N N . LEU A 1 462 ? -15.405 3.480 12.841 1.00 83.75 462 LEU A N 1
ATOM 3696 C CA . LEU A 1 462 ? -14.753 4.442 11.952 1.00 83.75 462 LEU A CA 1
ATOM 3697 C C . LEU A 1 462 ? -15.042 4.145 10.474 1.00 83.75 462 LEU A C 1
ATOM 3699 O O . LEU A 1 462 ? -15.340 3.015 10.079 1.00 83.75 462 LEU A O 1
ATOM 3703 N N . GLU A 1 463 ? -14.957 5.183 9.647 1.00 81.56 463 GLU A N 1
ATOM 3704 C CA . GLU A 1 463 ? -15.035 5.039 8.196 1.00 81.56 463 GLU A CA 1
ATOM 3705 C C . GLU A 1 463 ? -13.754 4.381 7.656 1.00 81.56 463 GLU A C 1
ATOM 3707 O O . GLU A 1 463 ? -12.661 4.748 8.097 1.00 81.56 463 GLU A O 1
ATOM 3712 N N . PRO A 1 464 ? -13.839 3.463 6.676 1.00 76.12 464 PRO A N 1
ATOM 3713 C CA . PRO A 1 464 ? -12.661 2.780 6.142 1.00 76.12 464 PRO A CA 1
ATOM 3714 C C . PRO A 1 464 ? -11.566 3.720 5.632 1.00 76.12 464 PRO A C 1
ATOM 3716 O O . PRO A 1 464 ? -10.386 3.456 5.848 1.00 76.12 464 PRO A O 1
ATOM 3719 N N . ALA A 1 465 ? -11.949 4.836 5.003 1.00 76.88 465 ALA A N 1
ATOM 3720 C CA . ALA A 1 465 ? -10.993 5.814 4.500 1.00 76.88 465 ALA A CA 1
ATOM 3721 C C . ALA A 1 465 ? -10.147 6.428 5.633 1.00 76.88 465 ALA A C 1
ATOM 3723 O O . ALA A 1 465 ? -8.933 6.562 5.484 1.00 76.88 465 ALA A O 1
ATOM 3724 N N . PHE A 1 466 ? -10.747 6.701 6.801 1.00 78.69 466 PHE A N 1
ATOM 3725 C CA . PHE A 1 466 ? -10.010 7.159 7.985 1.00 78.69 466 PHE A CA 1
ATOM 3726 C C . PHE A 1 466 ? -9.058 6.105 8.515 1.00 78.69 466 PHE A C 1
ATOM 3728 O O . PHE A 1 466 ? -7.910 6.417 8.828 1.00 78.69 466 PHE A O 1
ATOM 3735 N N . THR A 1 467 ? -9.518 4.860 8.616 1.00 77.06 467 THR A N 1
ATOM 3736 C CA . THR A 1 467 ? -8.671 3.788 9.133 1.00 77.06 467 THR A CA 1
ATOM 3737 C C . THR A 1 467 ? -7.471 3.551 8.217 1.00 77.06 467 THR A C 1
ATOM 3739 O O . THR A 1 467 ? -6.355 3.430 8.712 1.00 77.06 467 THR A O 1
ATOM 3742 N N . ASN A 1 468 ? -7.656 3.583 6.893 1.00 77.06 468 ASN A N 1
ATOM 3743 C CA . ASN A 1 468 ? -6.553 3.472 5.933 1.00 77.06 468 ASN A CA 1
ATOM 3744 C C . ASN A 1 468 ? -5.530 4.607 6.098 1.00 77.06 468 ASN A C 1
ATOM 3746 O O . ASN A 1 468 ? -4.329 4.347 6.108 1.00 77.06 468 ASN A O 1
ATOM 3750 N N . ILE A 1 469 ? -5.992 5.847 6.296 1.00 78.62 469 ILE A N 1
ATOM 3751 C CA . ILE A 1 469 ? -5.117 7.001 6.551 1.00 78.62 469 ILE A CA 1
ATOM 3752 C C . ILE A 1 469 ? -4.319 6.815 7.846 1.00 78.62 469 ILE A C 1
ATOM 3754 O O . ILE A 1 469 ? -3.099 6.963 7.831 1.00 78.62 469 ILE A O 1
ATOM 3758 N N . ILE A 1 470 ? -4.981 6.453 8.951 1.00 77.56 470 ILE A N 1
ATOM 3759 C CA . ILE A 1 470 ? -4.322 6.223 10.250 1.00 77.56 470 ILE A CA 1
ATOM 3760 C C . ILE A 1 470 ? -3.271 5.112 10.129 1.00 77.56 470 ILE A C 1
ATOM 3762 O O . ILE A 1 470 ? -2.178 5.215 10.684 1.00 77.56 470 ILE A O 1
ATOM 3766 N N . MET A 1 471 ? -3.565 4.062 9.363 1.00 76.19 471 MET A N 1
ATOM 3767 C CA . MET A 1 471 ? -2.623 2.969 9.148 1.00 76.19 471 MET A CA 1
ATOM 3768 C C . MET A 1 471 ? -1.428 3.376 8.298 1.00 76.19 471 MET A C 1
ATOM 3770 O O . MET A 1 471 ? -0.297 3.044 8.654 1.00 76.19 471 MET A O 1
ATOM 3774 N N . ALA A 1 472 ? -1.648 4.144 7.233 1.00 76.94 472 ALA A N 1
ATOM 3775 C CA . ALA A 1 472 ? -0.558 4.692 6.441 1.00 76.94 472 ALA A CA 1
ATOM 3776 C C . ALA A 1 472 ? 0.326 5.636 7.283 1.00 76.94 472 ALA A C 1
ATOM 3778 O O . ALA A 1 472 ? 1.552 5.565 7.192 1.00 76.94 472 ALA A O 1
ATOM 3779 N N . MET A 1 473 ? -0.270 6.424 8.192 1.00 77.00 473 MET A N 1
ATOM 3780 C CA . MET A 1 473 ? 0.463 7.240 9.173 1.00 77.00 473 MET A CA 1
ATOM 3781 C C . MET A 1 473 ? 1.334 6.388 10.105 1.00 77.00 473 MET A C 1
ATOM 3783 O O . MET A 1 473 ? 2.490 6.739 10.333 1.00 77.00 473 MET A O 1
ATOM 3787 N N . PHE A 1 474 ? 0.830 5.260 10.619 1.00 78.75 474 PHE A N 1
ATOM 3788 C CA . PHE A 1 474 ? 1.627 4.360 11.462 1.00 78.75 474 PHE A CA 1
ATOM 3789 C C . PHE A 1 474 ? 2.790 3.715 10.714 1.00 78.75 474 PHE A C 1
ATOM 3791 O O . PHE A 1 474 ? 3.896 3.652 11.254 1.00 78.75 474 PHE A O 1
ATOM 3798 N N . VAL A 1 475 ? 2.556 3.229 9.490 1.00 76.81 475 VAL A N 1
ATOM 3799 C CA . VAL A 1 475 ? 3.619 2.628 8.672 1.00 76.81 475 VAL A CA 1
ATOM 3800 C C . VAL A 1 475 ? 4.700 3.666 8.405 1.00 76.81 475 VAL A C 1
ATOM 3802 O O . VAL A 1 475 ? 5.880 3.402 8.637 1.00 76.81 475 VAL A O 1
ATOM 3805 N N . LEU A 1 476 ? 4.298 4.866 7.997 1.00 76.94 476 LEU A N 1
ATOM 3806 C CA . LEU A 1 476 ? 5.227 5.943 7.719 1.00 76.94 476 LEU A CA 1
ATOM 3807 C C . LEU A 1 476 ? 5.994 6.393 8.960 1.00 76.94 476 LEU A C 1
ATOM 3809 O O . LEU A 1 476 ? 7.198 6.582 8.872 1.00 76.94 476 LEU A O 1
ATOM 3813 N N . GLU A 1 477 ? 5.346 6.539 10.113 1.00 77.88 477 GLU A N 1
ATOM 3814 C CA . GLU A 1 477 ? 6.036 6.865 11.362 1.00 77.88 477 GLU A CA 1
ATOM 3815 C C . GLU A 1 477 ? 7.035 5.776 11.757 1.00 77.88 477 GLU A C 1
ATOM 3817 O O . GLU A 1 477 ? 8.168 6.082 12.132 1.00 77.88 477 GLU A O 1
ATOM 3822 N N . GLY A 1 478 ? 6.642 4.504 11.647 1.00 79.12 478 GLY A N 1
ATOM 3823 C CA . GLY A 1 478 ? 7.527 3.377 11.923 1.00 79.12 478 GLY A CA 1
ATOM 3824 C C . GLY A 1 478 ? 8.773 3.407 11.036 1.00 79.12 478 GLY A C 1
ATOM 3825 O O . GLY A 1 478 ? 9.888 3.219 11.521 1.00 79.12 478 GLY A O 1
ATOM 3826 N N . VAL A 1 479 ? 8.604 3.702 9.747 1.00 80.06 479 VAL A N 1
ATOM 3827 C CA . VAL A 1 479 ? 9.703 3.858 8.782 1.00 80.06 479 VAL A CA 1
ATOM 3828 C C . VAL A 1 479 ? 10.529 5.110 9.076 1.00 80.06 479 VAL A C 1
ATOM 3830 O O . VAL A 1 479 ? 11.751 5.031 9.190 1.00 80.06 479 VAL A O 1
ATOM 3833 N N . GLY A 1 480 ? 9.863 6.248 9.252 1.00 79.12 480 GLY A N 1
ATOM 3834 C CA . GLY A 1 480 ? 10.454 7.555 9.504 1.00 79.12 480 GLY A CA 1
ATOM 3835 C C . GLY A 1 480 ? 11.317 7.556 10.754 1.00 79.12 480 GLY A C 1
ATOM 3836 O O . GLY A 1 480 ? 12.435 8.044 10.700 1.00 79.12 480 GLY A O 1
ATOM 3837 N N . ARG A 1 481 ? 10.887 6.902 11.837 1.00 78.25 481 ARG A N 1
ATOM 3838 C CA . ARG A 1 481 ? 11.699 6.765 13.054 1.00 78.25 481 ARG A CA 1
ATOM 3839 C C . ARG A 1 481 ? 12.795 5.734 12.977 1.00 78.25 481 ARG A C 1
ATOM 3841 O O . ARG A 1 481 ? 13.831 5.897 13.619 1.00 78.25 481 ARG A O 1
ATOM 3848 N N . ARG A 1 482 ? 12.592 4.665 12.206 1.00 81.94 482 ARG A N 1
ATOM 3849 C CA . ARG A 1 482 ? 13.697 3.760 11.901 1.00 81.94 482 ARG A CA 1
ATOM 3850 C C . ARG A 1 482 ? 14.797 4.497 11.148 1.00 81.94 482 ARG A C 1
ATOM 3852 O O . ARG A 1 482 ? 15.939 4.131 11.360 1.00 81.94 482 ARG A O 1
ATOM 3859 N N . LEU A 1 483 ? 14.487 5.522 10.353 1.00 82.75 483 LEU A N 1
ATOM 3860 C CA . LEU A 1 483 ? 15.464 6.354 9.637 1.00 82.75 483 LEU A CA 1
ATOM 3861 C C . LEU A 1 483 ? 15.980 7.549 10.461 1.00 82.75 483 LEU A C 1
ATOM 3863 O O . LEU A 1 483 ? 17.169 7.855 10.430 1.00 82.75 483 LEU A O 1
ATOM 3867 N N . ASP A 1 484 ? 15.104 8.194 11.226 1.00 80.19 484 ASP A N 1
ATOM 3868 C CA . ASP A 1 484 ? 15.391 9.341 12.083 1.00 80.19 484 ASP A CA 1
ATOM 3869 C C . ASP A 1 484 ? 14.644 9.233 13.426 1.00 80.19 484 ASP A C 1
ATOM 3871 O O . ASP A 1 484 ? 13.504 9.696 13.553 1.00 80.19 484 ASP A O 1
ATOM 3875 N N . PRO A 1 485 ? 15.268 8.625 14.451 1.00 77.06 485 PRO A N 1
ATOM 3876 C CA . PRO A 1 485 ? 14.637 8.422 15.756 1.00 77.06 485 PRO A CA 1
ATOM 3877 C C . PRO A 1 485 ? 14.210 9.714 16.466 1.00 77.06 485 PRO A C 1
ATOM 3879 O O . PRO A 1 485 ? 13.315 9.671 17.305 1.00 77.06 485 PRO A O 1
ATOM 3882 N N . GLU A 1 486 ? 14.837 10.845 16.128 1.00 72.06 486 GLU A N 1
ATOM 3883 C CA . GLU A 1 486 ? 14.595 12.157 16.745 1.00 72.06 486 GLU A CA 1
ATOM 3884 C C . GLU A 1 486 ? 13.582 13.004 15.948 1.00 72.06 486 GLU A C 1
ATOM 3886 O O . GLU A 1 486 ? 13.360 14.172 16.273 1.00 72.06 486 GLU A O 1
ATOM 3891 N N . SER A 1 487 ? 12.979 12.445 14.891 1.00 70.19 487 SER A N 1
ATOM 3892 C CA . SER A 1 487 ? 12.025 13.171 14.049 1.00 70.19 487 SER A CA 1
ATOM 3893 C C . SER A 1 487 ? 10.741 13.529 14.810 1.00 70.19 487 SER A C 1
ATOM 3895 O O . SER A 1 487 ? 10.037 12.672 15.351 1.00 70.19 487 SER A O 1
ATOM 3897 N N . ASP A 1 488 ? 10.420 14.826 14.823 1.00 69.69 488 ASP A N 1
ATOM 3898 C CA . ASP A 1 488 ? 9.158 15.355 15.339 1.00 69.69 488 ASP A CA 1
ATOM 3899 C C . ASP A 1 488 ? 8.152 15.490 14.194 1.00 69.69 488 ASP A C 1
ATOM 3901 O O . ASP A 1 488 ? 8.233 16.381 13.340 1.00 69.69 488 ASP A O 1
ATOM 3905 N N . ILE A 1 489 ? 7.196 14.568 14.184 1.00 67.69 489 ILE A N 1
ATOM 3906 C CA . ILE A 1 489 ? 6.224 14.443 13.106 1.00 67.69 489 ILE A CA 1
ATOM 3907 C C . ILE A 1 489 ? 5.196 15.576 13.128 1.00 67.69 489 ILE A C 1
ATOM 3909 O O . ILE A 1 489 ? 4.797 16.070 12.071 1.00 67.69 489 ILE A O 1
ATOM 3913 N N . LEU A 1 490 ? 4.791 16.030 14.318 1.00 64.62 490 LEU A N 1
ATOM 3914 C CA . LEU A 1 490 ? 3.854 17.145 14.441 1.00 64.62 490 LEU A CA 1
ATOM 3915 C C . LEU A 1 490 ? 4.493 18.429 13.923 1.00 64.62 490 LEU A C 1
ATOM 3917 O O . LEU A 1 490 ? 3.855 19.170 13.176 1.00 64.62 490 LEU A O 1
ATOM 3921 N N . LYS A 1 491 ? 5.773 18.648 14.239 1.00 65.31 491 LYS A N 1
ATOM 3922 C CA . LYS A 1 491 ? 6.534 19.781 13.710 1.00 65.31 491 LYS A CA 1
ATOM 3923 C C . LYS A 1 491 ? 6.665 19.732 12.188 1.00 65.31 491 LYS A C 1
ATOM 3925 O O . LYS A 1 491 ? 6.493 20.757 11.530 1.00 65.31 491 LYS A O 1
ATOM 3930 N N . ALA A 1 492 ? 6.921 18.555 11.619 1.00 65.62 492 ALA A N 1
ATOM 3931 C CA . ALA A 1 492 ? 7.018 18.380 10.170 1.00 65.62 492 ALA A CA 1
ATOM 3932 C C . ALA A 1 492 ? 5.691 18.649 9.433 1.00 65.62 492 ALA A C 1
ATOM 3934 O O . ALA A 1 492 ? 5.710 19.087 8.286 1.00 65.62 492 ALA A O 1
ATOM 3935 N N . ALA A 1 493 ? 4.543 18.451 10.088 1.00 63.53 493 ALA A N 1
ATOM 3936 C CA . ALA A 1 493 ? 3.229 18.745 9.513 1.00 63.53 493 ALA A CA 1
ATOM 3937 C C . ALA A 1 493 ? 2.876 20.240 9.476 1.00 63.53 493 ALA A C 1
ATOM 3939 O O . ALA A 1 493 ? 2.056 20.651 8.651 1.00 63.53 493 ALA A O 1
ATOM 3940 N N . LEU A 1 494 ? 3.504 21.075 10.314 1.00 61.19 494 LEU A N 1
ATOM 3941 C CA . LEU A 1 494 ? 3.159 22.497 10.434 1.00 61.19 494 LEU A CA 1
ATOM 3942 C C . LEU A 1 494 ? 3.258 23.284 9.112 1.00 61.19 494 LEU A C 1
ATOM 3944 O O . LEU A 1 494 ? 2.312 24.013 8.802 1.00 61.19 494 LEU A O 1
ATOM 3948 N N . PRO A 1 495 ? 4.328 23.176 8.296 1.00 64.31 495 PRO A N 1
ATOM 3949 C CA . PRO A 1 495 ? 4.436 23.942 7.053 1.00 64.31 495 PRO A CA 1
ATOM 3950 C C . PRO A 1 495 ? 3.372 23.565 6.014 1.00 64.31 495 PRO A C 1
ATOM 3952 O O . PRO A 1 495 ? 2.851 24.442 5.323 1.00 64.31 495 PRO A O 1
ATOM 3955 N N . LEU A 1 496 ? 3.020 22.280 5.927 1.00 63.09 496 LEU A N 1
ATOM 3956 C CA . LEU A 1 496 ? 2.009 21.780 4.993 1.00 63.09 496 LEU A CA 1
ATOM 3957 C C . LEU A 1 496 ? 0.604 22.198 5.419 1.00 63.09 496 LEU A C 1
ATOM 3959 O O . LEU A 1 496 ? -0.167 22.684 4.593 1.00 63.09 496 LEU A O 1
ATOM 3963 N N . LEU A 1 497 ? 0.313 22.136 6.721 1.00 60.09 497 LEU A N 1
ATOM 3964 C CA . LEU A 1 497 ? -0.908 22.708 7.288 1.00 60.09 497 LEU A CA 1
ATOM 3965 C C . LEU A 1 497 ? -1.005 24.213 6.987 1.00 60.09 497 LEU A C 1
ATOM 3967 O O . LEU A 1 497 ? -2.063 24.686 6.584 1.00 60.09 497 LEU A O 1
ATOM 3971 N N . ARG A 1 498 ? 0.101 24.971 7.091 1.00 62.06 498 ARG A N 1
ATOM 3972 C CA . ARG A 1 498 ? 0.136 26.404 6.728 1.00 62.06 498 ARG A CA 1
ATOM 3973 C C . ARG A 1 498 ? -0.157 26.646 5.246 1.00 62.06 498 ARG A C 1
ATOM 3975 O O . ARG A 1 498 ? -0.897 27.575 4.927 1.00 62.06 498 ARG A O 1
ATOM 3982 N N . GLN A 1 499 ? 0.441 25.867 4.342 1.00 63.09 499 GLN A N 1
ATOM 3983 C CA . GLN A 1 499 ? 0.181 25.986 2.901 1.00 63.09 499 GLN A CA 1
ATOM 3984 C C . GLN A 1 499 ? -1.283 25.689 2.578 1.00 63.09 499 GLN A C 1
ATOM 3986 O O . GLN A 1 499 ? -1.921 26.454 1.855 1.00 63.09 499 GLN A O 1
ATOM 3991 N N . TRP A 1 500 ? -1.825 24.626 3.166 1.00 63.56 500 TRP A N 1
ATOM 3992 C CA . TRP A 1 500 ? -3.207 24.220 2.961 1.00 63.56 500 TRP A CA 1
ATOM 3993 C C . TRP A 1 500 ? -4.210 25.257 3.493 1.00 63.56 500 TRP A C 1
ATOM 3995 O O . TRP A 1 500 ? -5.098 25.672 2.752 1.00 63.56 500 TRP A O 1
ATOM 4005 N N . LEU A 1 501 ? -4.007 25.788 4.705 1.00 58.16 501 LEU A N 1
ATOM 4006 C CA . LEU A 1 501 ? -4.860 26.849 5.263 1.00 58.16 501 LEU A CA 1
ATOM 4007 C C . LEU A 1 501 ? -4.888 28.109 4.393 1.00 58.16 501 LEU A C 1
ATOM 4009 O O . LEU A 1 501 ? -5.923 28.757 4.267 1.00 58.16 501 LEU A O 1
ATOM 4013 N N . LYS A 1 502 ? -3.767 28.466 3.759 1.00 62.75 502 LYS A N 1
ATOM 4014 C CA . LYS A 1 502 ? -3.722 29.591 2.811 1.00 62.75 502 LYS A CA 1
ATOM 4015 C C . LYS A 1 502 ? -4.490 29.288 1.518 1.00 62.75 502 LYS A C 1
ATOM 4017 O O . LYS A 1 502 ? -5.148 30.179 0.976 1.00 62.75 502 LYS A O 1
ATOM 4022 N N . ALA A 1 503 ? -4.424 28.048 1.035 1.00 59.62 503 ALA A N 1
ATOM 4023 C CA . ALA A 1 503 ? -5.131 27.606 -0.166 1.00 59.62 503 ALA A CA 1
ATOM 4024 C C . ALA A 1 503 ? -6.658 27.531 0.038 1.00 59.62 503 ALA A C 1
ATOM 4026 O O . ALA A 1 503 ? -7.408 27.935 -0.844 1.00 59.62 503 ALA A O 1
ATOM 4027 N N . GLU A 1 504 ? -7.138 27.103 1.209 1.00 54.34 504 GLU A N 1
ATOM 4028 C CA . GLU A 1 504 ? -8.577 27.125 1.525 1.00 54.34 504 GLU A CA 1
ATOM 4029 C C . GLU A 1 504 ? -9.073 28.501 1.992 1.00 54.34 504 GLU A C 1
ATOM 4031 O O . GLU A 1 504 ? -10.206 28.890 1.703 1.00 54.34 504 GLU A O 1
ATOM 4036 N N . GLY A 1 505 ? -8.214 29.296 2.638 1.00 49.59 505 GLY A N 1
ATOM 4037 C CA . GLY A 1 505 ? -8.538 30.666 3.051 1.00 49.59 505 GLY A CA 1
ATOM 4038 C C . GLY A 1 505 ? -8.788 31.602 1.876 1.00 49.59 505 GLY A C 1
ATOM 4039 O O . GLY A 1 505 ? -9.596 32.521 1.978 1.00 49.59 505 GLY A O 1
ATOM 4040 N N . SER A 1 506 ? -8.170 31.324 0.729 1.00 45.28 506 SER A N 1
ATOM 4041 C CA . SER A 1 506 ? -8.440 32.025 -0.531 1.00 45.28 506 SER A CA 1
ATOM 4042 C C . SER A 1 506 ? -9.743 31.579 -1.215 1.00 45.28 506 SER A C 1
ATOM 4044 O O . SER A 1 506 ? -10.262 32.319 -2.047 1.00 45.28 506 SER A O 1
ATOM 4046 N N . GLN A 1 507 ? -10.326 30.441 -0.817 1.00 45.75 507 GLN A N 1
ATOM 4047 C CA . GLN A 1 507 ? -11.665 29.990 -1.228 1.00 45.75 507 GLN A CA 1
ATOM 4048 C C . GLN A 1 507 ? -12.779 30.382 -0.235 1.00 45.75 507 GLN A C 1
ATOM 4050 O O . GLN A 1 507 ? -13.928 29.981 -0.408 1.00 45.75 507 GLN A O 1
ATOM 4055 N N . GLY A 1 508 ? -12.473 31.193 0.787 1.00 42.97 508 GLY A N 1
ATOM 4056 C CA . GLY A 1 508 ? -13.467 31.734 1.725 1.00 42.97 508 GLY A CA 1
ATOM 4057 C C . GLY A 1 508 ? -13.972 30.750 2.789 1.00 42.97 508 GLY A C 1
ATOM 4058 O O . GLY A 1 508 ? -14.961 31.046 3.453 1.00 42.97 508 GLY A O 1
ATOM 4059 N N . LEU A 1 509 ? -13.301 29.605 2.970 1.00 45.47 509 LEU A N 1
ATOM 4060 C CA . LEU A 1 509 ? -13.684 28.528 3.898 1.00 45.47 509 LEU A CA 1
ATOM 4061 C C . LEU A 1 509 ? -12.715 28.357 5.080 1.00 45.47 509 LEU A C 1
ATOM 4063 O O . LEU A 1 509 ? -12.671 27.296 5.691 1.00 45.47 509 LEU A O 1
ATOM 4067 N N . VAL A 1 510 ? -11.945 29.386 5.448 1.00 44.50 510 VAL A N 1
ATOM 4068 C CA . VAL A 1 510 ? -11.210 29.348 6.723 1.00 44.50 510 VAL A CA 1
ATOM 4069 C C . VAL A 1 510 ? -12.094 29.918 7.813 1.00 44.50 510 VAL A C 1
ATOM 4071 O O . VAL A 1 510 ? -12.304 31.128 7.908 1.00 44.50 510 VAL A O 1
ATOM 4074 N N . ASP A 1 511 ? -12.599 29.013 8.643 1.00 51.47 511 ASP A N 1
ATOM 4075 C CA . ASP A 1 511 ? -13.299 29.363 9.863 1.00 51.47 511 ASP A CA 1
ATOM 4076 C C . ASP A 1 511 ? -12.342 30.154 10.774 1.00 51.47 511 ASP A C 1
ATOM 4078 O O . ASP A 1 511 ? -11.192 29.762 11.003 1.00 51.47 511 ASP A O 1
ATOM 4082 N N . TRP A 1 512 ? -12.802 31.292 11.295 1.00 44.47 512 TRP A N 1
ATOM 4083 C CA . TRP A 1 512 ? -12.038 32.226 12.145 1.00 44.47 512 TRP A CA 1
ATOM 4084 C C . TRP A 1 512 ? -11.344 31.538 13.341 1.00 44.47 512 TRP A C 1
ATOM 4086 O O . TRP A 1 512 ? -10.346 32.023 13.881 1.00 44.47 512 TRP A O 1
ATOM 4096 N N . HIS A 1 513 ? -11.854 30.374 13.738 1.00 44.31 513 HIS A N 1
ATOM 4097 C CA . HIS A 1 513 ? -11.316 29.521 14.788 1.00 44.31 513 HIS A CA 1
ATOM 4098 C C . HIS A 1 513 ? -9.978 28.861 14.423 1.00 44.31 513 HIS A C 1
ATOM 4100 O O . HIS A 1 513 ? -9.062 28.862 15.248 1.00 44.31 513 HIS A O 1
ATOM 4106 N N . VAL A 1 514 ? -9.791 28.427 13.174 1.00 46.75 514 VAL A N 1
ATOM 4107 C CA . VAL A 1 514 ? -8.546 27.778 12.728 1.00 46.75 514 VAL A CA 1
ATOM 4108 C C . VAL A 1 514 ? -7.377 28.773 12.705 1.00 46.75 514 VAL A C 1
ATOM 4110 O O . VAL A 1 514 ? -6.256 28.439 13.092 1.00 46.75 514 VAL A O 1
ATOM 4113 N N . GLY A 1 515 ? -7.652 30.042 12.380 1.00 47.59 515 GLY A N 1
ATOM 4114 C CA . GLY A 1 515 ? -6.680 31.138 12.478 1.00 47.59 515 GLY A CA 1
ATOM 4115 C C . GLY A 1 515 ? -6.218 31.444 13.913 1.00 47.59 515 GLY A C 1
ATOM 4116 O O . GLY A 1 515 ? -5.067 31.826 14.121 1.00 47.59 515 GLY A O 1
ATOM 4117 N N . LYS A 1 516 ? -7.070 31.231 14.929 1.00 48.38 516 LYS A N 1
ATOM 4118 C CA . LYS A 1 516 ? -6.694 31.391 16.350 1.00 48.38 516 LYS A CA 1
ATOM 4119 C C . LYS A 1 516 ? -5.838 30.241 16.866 1.00 48.38 516 LYS A C 1
ATOM 4121 O O . LYS A 1 516 ? -4.886 30.490 17.604 1.00 48.38 516 LYS A O 1
ATOM 4126 N N . VAL A 1 517 ? -6.159 29.006 16.478 1.00 48.41 517 VAL A N 1
ATOM 4127 C CA . VAL A 1 517 ? -5.328 27.826 16.777 1.00 48.41 517 VAL A CA 1
ATOM 4128 C C . VAL A 1 517 ? -3.935 28.008 16.177 1.00 48.41 517 VAL A C 1
ATOM 4130 O O . VAL A 1 517 ? -2.934 27.757 16.841 1.00 48.41 517 VAL A O 1
ATOM 4133 N N . TRP A 1 518 ? -3.872 28.546 14.959 1.00 52.81 518 TRP A N 1
ATOM 4134 C CA . TRP A 1 518 ? -2.627 28.886 14.280 1.00 52.81 518 TRP A CA 1
ATOM 4135 C C . TRP A 1 518 ? -1.809 29.953 15.024 1.00 52.81 518 TRP A C 1
ATOM 4137 O O . TRP A 1 518 ? -0.640 29.708 15.320 1.00 52.81 518 TRP A O 1
ATOM 4147 N N . LEU A 1 519 ? -2.427 31.071 15.433 1.00 48.31 519 LEU A N 1
ATOM 4148 C CA . LEU A 1 519 ? -1.755 32.097 16.242 1.00 48.31 519 LEU A CA 1
ATOM 4149 C C . LEU A 1 519 ? -1.250 31.521 17.580 1.00 48.31 519 LEU A C 1
ATOM 4151 O O . LEU A 1 519 ? -0.176 31.879 18.047 1.00 48.31 519 LEU A O 1
ATOM 4155 N N . TYR A 1 520 ? -2.001 30.598 18.188 1.00 51.25 520 TYR A N 1
ATOM 4156 C CA . TYR A 1 520 ? -1.625 29.944 19.443 1.00 51.25 520 TYR A CA 1
ATOM 4157 C C . TYR A 1 520 ? -0.429 28.989 19.302 1.00 51.25 520 TYR A C 1
ATOM 4159 O O . TYR A 1 520 ? 0.378 28.890 20.225 1.00 51.25 520 TYR A O 1
ATOM 4167 N N . ILE A 1 521 ? -0.307 28.289 18.171 1.00 50.88 521 ILE A N 1
ATOM 4168 C CA . ILE A 1 521 ? 0.831 27.402 17.888 1.00 50.88 521 ILE A CA 1
ATOM 4169 C C . ILE A 1 521 ? 2.071 28.226 17.502 1.00 50.88 521 ILE A C 1
ATOM 4171 O O . ILE A 1 521 ? 3.160 27.943 17.990 1.00 50.88 521 ILE A O 1
ATOM 4175 N N . GLU A 1 522 ? 1.915 29.273 16.687 1.00 47.41 522 GLU A N 1
ATOM 4176 C CA . GLU A 1 522 ? 3.029 30.082 16.166 1.00 47.41 522 GLU A CA 1
ATOM 4177 C C . GLU A 1 522 ? 3.633 31.035 17.212 1.00 47.41 522 GLU A C 1
ATOM 4179 O O . GLU A 1 522 ? 4.852 31.134 17.315 1.00 47.41 522 GLU A O 1
ATOM 4184 N N . VAL A 1 523 ? 2.807 31.654 18.066 1.00 52.28 523 VAL A N 1
ATOM 4185 C CA . VAL A 1 523 ? 3.269 32.491 19.199 1.00 52.28 523 VAL A CA 1
ATOM 4186 C C . VAL A 1 523 ? 3.998 31.667 20.273 1.00 52.28 523 VAL A C 1
ATOM 4188 O O . VAL A 1 523 ? 4.606 32.236 21.169 1.00 52.28 523 VAL A O 1
ATOM 4191 N N . ARG A 1 524 ? 3.942 30.330 20.206 1.00 48.44 524 ARG A N 1
ATOM 4192 C CA . ARG A 1 524 ? 4.614 29.422 21.149 1.00 48.44 524 ARG A CA 1
ATOM 4193 C C . ARG A 1 524 ? 5.889 28.773 20.604 1.00 48.44 524 ARG A C 1
ATOM 4195 O O . ARG A 1 524 ? 6.567 28.099 21.376 1.00 48.44 524 ARG A O 1
ATOM 4202 N N . GLU A 1 525 ? 6.191 28.925 19.310 1.00 45.91 525 GLU A N 1
ATOM 4203 C CA . GLU A 1 525 ? 7.467 28.490 18.710 1.00 45.91 525 GLU A CA 1
ATOM 4204 C C . GLU A 1 525 ? 8.571 29.564 18.788 1.00 45.91 525 GLU A C 1
ATOM 4206 O O . GLU A 1 525 ? 9.745 29.238 18.596 1.00 45.91 525 GLU A O 1
ATOM 4211 N N . TYR A 1 526 ? 8.202 30.809 19.100 1.00 36.25 526 TYR A N 1
ATOM 4212 C CA . TYR A 1 526 ? 9.092 31.893 19.532 1.00 36.25 526 TYR A CA 1
ATOM 4213 C C . TYR A 1 526 ? 8.945 32.125 21.039 1.00 36.25 526 TYR A C 1
ATOM 4215 O O . TYR A 1 526 ? 9.889 32.704 21.625 1.00 36.25 526 TYR A O 1
#

Radius of gyration: 26.01 Å; Cα contacts (8 Å, |Δi|>4): 680; chains: 1; bounding box: 67×60×67 Å

Mean predicted aligned error: 9.71 Å